Protein AF-0000000075913946 (afdb_homodimer)

Foldseek 3Di:
DAADDPVLLVVVCVQLVHDQDPADDQVSQLSSLQSLQLQAKAWLLCLQLLHDDDLDLVSLSCCVRPQVHHYAQSNSQSNVVSSCVVSPWDWFKWFKWFCQQPDPPDPDTGDRQHIWIWTADPVGWIWIDGSRCQVQPQSGTATCDDDRPPWDWDQDDPLRWIWIWAADPVGHIDTGIIIDRDGDDSVVVVVSVCCCRRPCPHPSNQWIWMKGDWNDPPQWIWIDILQWIFIAHRVGGTDDIDGHDALVSVVVCCCPTRPGNADVPPRSVSSRVSSVVSVVVVVVCCVVPVPSPRGDDD/DAADDPVLLVVVCVQLVHDQDPADDQVSQLSSLQSLQLQAKAWLLCLQLLHDDDLDLVSLSCVCRPQVHHYAQSNSQSNVVSSCVVSPWDWFKWFKWFCQQPDPPDPDTGDRQHIWIWTADPVGWIWIDGSRCQVQVQSGTATCDDDRPPWDWDQDDPLRWIWIWAADPVRHIDTGIIIDRDTDDSVVVVVSVCCCRRPCPHPSNQWIWMKGDWNDPPQWIWIDILQWIFIAHRVGGTDDIDGHDALVSVVVCCCPTRPGNADVPPRSVSSRVSSVVSVVVVVVVCVVPVPSPRGDDD

pLDDT: mean 90.12, std 12.71, range [20.5, 98.62]

Sequence (596 aa):
MEPLSDQCTESYLEFLKVGKPMTPTLDYLDRLIKGQLERVTFENVDMLLKRCISLDAEAIFEKVTRRGRGGCCFELNSFFGRLLLALGYSLLLRAARLRLTTLDDSAKRTRLSHMVLLVELGDGDRYIVDVGMAQCGLHRALPVAGDATPFRVRTLDDLDRFEVAVPTSDGGWKAFYIVEPYDLDWLDFCTLHWYSTSNPYCATQQLLLVGRRSPHVDGCWLRLMNDRFVRWSPTGGVVEKRLMNDENEIIDILRDEFGLNLSREDDEAPLRVRLREVLDNFRLEQKLFPKKLLWPEGMEPLSDQCTESYLEFLKVGKPMTPTLDYLDRLIKGQLERVTFENVDMLLKRCISLDAEAIFEKVTRRGRGGCCFELNSFFGRLLLALGYSLLLRAARLRLTTLDDSAKRTRLSHMVLLVELGDGDRYIVDVGMAQCGLHRALPVAGDATPFRVRTLDDLDRFEVAVPTSDGGWKAFYIVEPYDLDWLDFCTLHWYSTSNPYCATQQLLLVGRRSPHVDGCWLRLMNDRFVRWSPTGGVVEKRLMNDENEIIDILRDEFGLNLSREDDEAPLRVRLREVLDNFRLEQKLFPKKLLWPEG

Solvent-accessible surface area (backbone atoms only — not comparable to full-atom values): 31927 Å² total; per-residue (Å²): 122,71,49,44,50,72,67,57,43,54,54,48,29,57,73,37,71,44,80,85,70,93,65,70,41,70,70,55,50,30,50,51,45,40,27,45,41,66,72,46,28,28,31,32,64,51,30,50,68,64,42,91,79,68,79,47,62,67,57,44,48,43,36,38,73,71,50,32,34,54,31,40,32,62,44,38,31,53,48,50,51,18,43,39,40,54,58,64,43,45,71,44,41,26,42,20,23,63,26,64,72,46,60,84,85,48,83,74,80,57,46,66,73,43,59,37,38,40,34,43,43,94,86,65,53,44,24,45,38,54,78,25,54,37,76,72,59,62,65,50,67,30,32,63,75,70,84,29,76,84,37,44,54,41,72,76,51,95,63,60,25,34,38,38,29,39,54,40,86,86,73,48,74,41,53,41,32,37,35,49,55,53,76,51,56,62,60,42,51,53,40,44,47,46,33,51,46,64,37,76,82,32,62,48,36,60,40,48,45,36,16,23,47,42,85,53,98,70,74,32,28,33,34,33,50,64,50,40,36,38,32,28,24,83,86,71,32,77,76,45,78,46,76,49,87,47,52,66,53,46,55,48,43,41,38,72,70,54,56,39,52,65,45,61,76,80,36,44,50,58,45,42,57,52,41,50,53,41,53,53,50,49,54,49,42,44,66,72,45,64,77,69,63,63,63,76,73,134,122,70,48,45,51,71,67,57,44,53,54,46,29,59,73,37,71,44,80,86,71,91,62,69,40,70,70,55,50,29,51,52,45,40,27,44,42,67,71,44,30,27,30,32,64,52,30,51,68,62,43,92,80,69,79,48,62,68,59,45,48,43,36,38,74,69,49,32,33,52,30,38,33,62,46,40,32,51,47,50,48,17,43,40,41,55,59,64,42,45,69,44,42,26,42,18,24,62,28,60,74,46,59,83,86,50,83,76,80,58,46,65,74,42,60,37,39,40,35,44,42,94,86,65,53,43,27,46,38,54,77,25,53,37,74,72,60,61,64,48,64,30,32,62,75,70,84,29,73,84,39,44,56,41,72,75,51,96,64,61,24,33,38,37,28,39,56,40,87,88,74,46,74,41,53,42,31,35,35,49,54,53,76,53,55,62,60,42,49,54,41,44,48,47,34,51,45,65,38,77,82,31,61,48,37,61,40,48,46,34,16,22,46,41,84,54,96,72,74,32,30,32,35,32,51,63,52,41,37,36,34,28,24,82,87,70,31,77,75,44,77,47,75,48,88,47,52,66,53,45,55,48,42,40,36,73,69,53,57,37,54,66,47,62,75,80,36,44,50,56,46,42,58,50,40,50,53,41,52,52,50,49,53,48,42,42,67,72,45,66,76,68,64,60,68,75,75,135

InterPro domains:
  IPR001447 Arylamine N-acetyltransferase [PF00797] (25-265)
  IPR001447 Arylamine N-acetyltransferase [PR01543] (25-48)
  IPR001447 Arylamine N-acetyltransferase [PR01543] (49-72)
  IPR001447 Arylamine N-acetyltransferase [PR01543] (73-95)
  IPR001447 Arylamine N-acetyltransferase [PR01543] (277-290)
  IPR001447 Arylamine N-acetyltransferase [PTHR11786] (3-269)
  IPR038765 Papain-like cysteine peptidase superfamily [SSF54001] (4-266)
  IPR053710 Arylamine N-acetyltransferase domain-containing protein [G3DSA:3.30.2140.20] (5-270)

Nearest PDB structures (foldseek):
  1w4t-assembly1_A  TM=9.120E-01  e=8.451E-25  Pseudomonas aeruginosa
  4nv7-assembly3_B  TM=9.087E-01  e=1.937E-20  Mesorhizobium japonicum MAFF 303099
  2bsz-assembly2_B  TM=9.045E-01  e=3.295E-20  Mesorhizobium loti
  1e2t-assembly1_A  TM=8.699E-01  e=4.298E-20  Salmonella enterica subsp. enterica serovar Typhimurium
  2bsz-assembly1_A  TM=9.083E-01  e=2.909E-19  Mesorhizobium loti

Structure (mmCIF, N/CA/C/O backbone):
data_AF-0000000075913946-model_v1
#
loop_
_entity.id
_entity.type
_entity.pdbx_description
1 polymer 'arylamine N-acetyltransferase'
#
loop_
_atom_site.group_PDB
_atom_site.id
_atom_site.type_symbol
_atom_site.label_atom_id
_atom_site.label_alt_id
_atom_site.label_comp_id
_atom_site.label_asym_id
_atom_site.label_entity_id
_atom_site.label_seq_id
_atom_site.pdbx_PDB_ins_code
_atom_site.Cartn_x
_atom_site.Cartn_y
_atom_site.Cartn_z
_atom_site.occupancy
_atom_site.B_iso_or_equiv
_atom_site.auth_seq_id
_atom_site.auth_comp_id
_atom_site.auth_asym_id
_atom_site.auth_atom_id
_atom_site.pdbx_PDB_model_num
ATOM 1 N N . MET A 1 1 ? -12.25 -10.625 3.518 1 91.88 1 MET A N 1
ATOM 2 C CA . MET A 1 1 ? -12.328 -11.227 2.188 1 91.88 1 MET A CA 1
ATOM 3 C C . MET A 1 1 ? -13.445 -12.258 2.121 1 91.88 1 MET A C 1
ATOM 5 O O . MET A 1 1 ? -13.562 -13.109 2.998 1 91.88 1 MET A O 1
ATOM 9 N N . GLU A 1 2 ? -14.242 -12.219 1.106 1 93.88 2 GLU A N 1
ATOM 10 C CA . GLU A 1 2 ? -15.414 -13.086 1.013 1 93.88 2 GLU A CA 1
ATOM 11 C C . GLU A 1 2 ? -15.07 -14.406 0.328 1 93.88 2 GLU A C 1
ATOM 13 O O . GLU A 1 2 ? -14.305 -14.422 -0.642 1 93.88 2 GLU A O 1
ATOM 18 N N . PRO A 1 3 ? -15.609 -15.484 0.869 1 97.88 3 PRO A N 1
ATOM 19 C CA . PRO A 1 3 ? -15.414 -16.781 0.204 1 97.88 3 PRO A CA 1
ATOM 20 C C . PRO A 1 3 ? -16.016 -16.812 -1.202 1 97.88 3 PRO A C 1
ATOM 22 O O . PRO A 1 3 ? -16.891 -16 -1.526 1 97.88 3 PRO A O 1
ATOM 25 N N . LEU A 1 4 ? -15.516 -17.734 -1.996 1 98.12 4 LEU A N 1
ATOM 26 C CA . LEU A 1 4 ? -16.156 -17.969 -3.283 1 98.12 4 LEU A CA 1
ATOM 27 C C . LEU A 1 4 ? -17.594 -18.438 -3.092 1 98.12 4 LEU A C 1
ATOM 29 O O . LEU A 1 4 ? -17.922 -19.078 -2.084 1 98.12 4 LEU A O 1
ATOM 33 N N . SER A 1 5 ? -18.453 -18.094 -4.043 1 97.69 5 SER A N 1
ATOM 34 C CA . SER A 1 5 ? -19.781 -18.672 -4.039 1 97.69 5 SER A CA 1
ATOM 35 C C . SER A 1 5 ? -19.734 -20.188 -4.199 1 97.69 5 SER A C 1
ATOM 37 O O . SER A 1 5 ? -18.734 -20.734 -4.68 1 97.69 5 SER A O 1
ATOM 39 N N . ASP A 1 6 ? -20.812 -20.844 -3.824 1 96.44 6 ASP A N 1
ATOM 40 C CA . ASP A 1 6 ? -20.891 -22.297 -3.961 1 96.44 6 ASP A CA 1
ATOM 41 C C . ASP A 1 6 ? -20.688 -22.719 -5.414 1 96.44 6 ASP A C 1
ATOM 43 O O . ASP A 1 6 ? -19.953 -23.672 -5.691 1 96.44 6 ASP A O 1
ATOM 47 N N . GLN A 1 7 ? -21.297 -22.031 -6.246 1 97 7 GLN A N 1
ATOM 48 C CA . GLN A 1 7 ? -21.219 -22.344 -7.668 1 97 7 GLN A CA 1
ATOM 49 C C . GLN A 1 7 ? -19.797 -22.172 -8.188 1 97 7 GLN A C 1
ATOM 51 O O . GLN A 1 7 ? -19.281 -23.047 -8.898 1 97 7 GLN A O 1
ATOM 56 N N . CYS A 1 8 ? -19.172 -21.094 -7.852 1 97.69 8 CYS A N 1
ATOM 57 C CA . CYS A 1 8 ? -17.797 -20.844 -8.273 1 97.69 8 CYS A CA 1
ATOM 58 C C . CYS A 1 8 ? -16.844 -21.875 -7.68 1 97.69 8 CYS A C 1
ATOM 60 O O . CYS A 1 8 ? -15.93 -22.344 -8.352 1 97.69 8 CYS A O 1
ATOM 62 N N . THR A 1 9 ? -17.109 -22.219 -6.449 1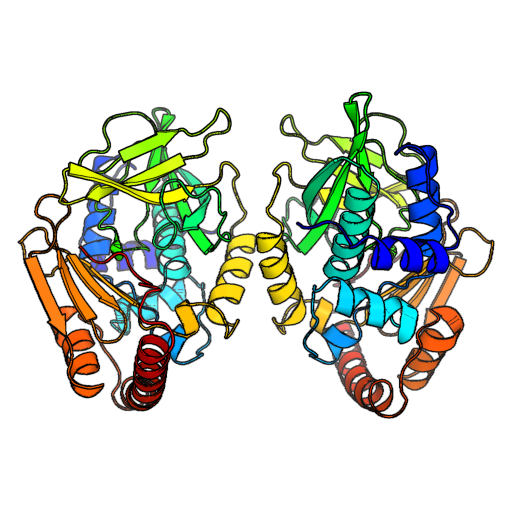 97.56 9 THR A N 1
ATOM 63 C CA . THR A 1 9 ? -16.297 -23.219 -5.766 1 97.56 9 THR A CA 1
ATOM 64 C C . THR A 1 9 ? -16.359 -24.562 -6.492 1 97.56 9 THR A C 1
ATOM 66 O O . THR A 1 9 ? -15.32 -25.141 -6.812 1 97.56 9 THR A O 1
ATOM 69 N N . GLU A 1 10 ? -17.5 -25 -6.801 1 97.25 10 GLU A N 1
ATOM 70 C CA . GLU A 1 10 ? -17.688 -26.281 -7.469 1 97.25 10 GLU A CA 1
ATOM 71 C C . GLU A 1 10 ? -17.062 -26.281 -8.859 1 97.25 10 GLU A C 1
ATOM 73 O O . GLU A 1 10 ? -16.359 -27.234 -9.227 1 97.25 10 GLU A O 1
ATOM 78 N N . SER A 1 11 ? -17.281 -25.25 -9.586 1 97.88 11 SER A N 1
ATOM 79 C CA . SER A 1 11 ? -16.734 -25.141 -10.945 1 97.88 11 SER A CA 1
ATOM 80 C C . SER A 1 11 ? -15.211 -25.109 -10.93 1 97.88 11 SER A C 1
ATOM 82 O O . SER A 1 11 ? -14.57 -25.672 -11.82 1 97.88 11 SER A O 1
ATOM 84 N N . TYR A 1 12 ? -14.695 -24.422 -9.961 1 98.38 12 TYR A N 1
ATOM 85 C CA . TYR A 1 12 ? -13.242 -24.297 -9.914 1 98.38 12 TYR A CA 1
ATOM 86 C C . TYR A 1 12 ? -12.609 -25.625 -9.5 1 98.38 12 TYR A C 1
ATOM 88 O O . TYR A 1 12 ? -11.547 -26 -10.008 1 98.38 12 TYR A O 1
ATOM 96 N N . LEU A 1 13 ? -13.266 -26.328 -8.547 1 98.06 13 LEU A N 1
ATOM 97 C CA . LEU A 1 13 ? -12.773 -27.641 -8.164 1 98.06 13 LEU A CA 1
ATOM 98 C C . LEU A 1 13 ? -12.773 -28.594 -9.359 1 98.06 13 LEU A C 1
ATOM 100 O O . LEU A 1 13 ? -11.859 -29.391 -9.516 1 98.06 13 LEU A O 1
ATOM 104 N N . GLU A 1 14 ? -13.773 -28.469 -10.148 1 97.75 14 GLU A N 1
ATOM 105 C CA . GLU A 1 14 ? -13.82 -29.25 -11.383 1 97.75 14 GLU A CA 1
ATOM 106 C C . GLU A 1 14 ? -12.664 -28.891 -12.312 1 97.75 14 GLU A C 1
ATOM 108 O O . GLU A 1 14 ? -12.016 -29.766 -12.875 1 97.75 14 GLU A O 1
ATOM 113 N N . PHE A 1 15 ? -12.414 -27.641 -12.453 1 97.88 15 PHE A N 1
ATOM 114 C CA . PHE A 1 15 ? -11.312 -27.156 -13.273 1 97.88 15 PHE A CA 1
ATOM 115 C C . PHE A 1 15 ? -9.977 -27.672 -12.758 1 97.88 15 PHE A C 1
ATOM 117 O O . PHE A 1 15 ? -9.117 -28.078 -13.539 1 97.88 15 PHE A O 1
ATOM 124 N N . LEU A 1 16 ? -9.82 -27.719 -11.422 1 96.94 16 LEU A N 1
ATOM 125 C CA . LEU A 1 16 ? -8.578 -28.156 -10.789 1 96.94 16 LEU A CA 1
ATOM 126 C C . LEU A 1 16 ? -8.484 -29.672 -10.781 1 96.94 16 LEU A C 1
ATOM 128 O O . LEU A 1 16 ? -7.43 -30.234 -10.484 1 96.94 16 LEU A O 1
ATOM 132 N N . LYS A 1 17 ? -9.594 -30.344 -11.047 1 96.31 17 LYS A N 1
ATOM 133 C CA . LYS A 1 17 ? -9.703 -31.797 -11 1 96.31 17 LYS A CA 1
ATOM 134 C C . LYS A 1 17 ? -9.438 -32.312 -9.594 1 96.31 17 LYS A C 1
ATOM 136 O O . LYS A 1 17 ? -8.688 -33.281 -9.414 1 96.31 17 LYS A O 1
ATOM 141 N N . VAL A 1 18 ? -9.961 -31.578 -8.688 1 95.88 18 VAL A N 1
ATOM 142 C CA . VAL A 1 18 ? -9.898 -31.969 -7.285 1 95.88 18 VAL A CA 1
ATOM 143 C C . VAL A 1 18 ? -11.305 -32.125 -6.723 1 95.88 18 VAL A C 1
ATOM 145 O O . VAL A 1 18 ? -12.156 -31.25 -6.906 1 95.88 18 VAL A O 1
ATOM 148 N N . GLY A 1 19 ? -11.594 -33.219 -6.125 1 91.75 19 GLY A N 1
ATOM 149 C CA . GLY A 1 19 ? -12.906 -33.438 -5.531 1 91.75 19 GLY A CA 1
ATOM 150 C C . GLY A 1 19 ? -13.148 -32.625 -4.285 1 91.75 19 GLY A C 1
ATOM 151 O O . GLY A 1 19 ? -12.195 -32.188 -3.629 1 91.75 19 GLY A O 1
ATOM 152 N N . LYS A 1 20 ? -14.422 -32.406 -4.027 1 86.12 20 LYS A N 1
ATOM 153 C CA . LYS A 1 20 ? -14.766 -31.672 -2.82 1 86.12 20 LYS A CA 1
ATOM 154 C C . LYS A 1 20 ? -14.492 -32.5 -1.565 1 86.12 20 LYS A C 1
ATOM 156 O O . LYS A 1 20 ? -14.852 -33.688 -1.502 1 86.12 20 LYS A O 1
ATOM 161 N N . PRO A 1 21 ? -13.836 -31.781 -0.688 1 74.69 21 PRO A N 1
ATOM 162 C CA . PRO A 1 21 ? -13.5 -32.5 0.539 1 74.69 21 PRO A CA 1
ATOM 163 C C . PRO A 1 21 ? -14.688 -32.625 1.496 1 74.69 21 PRO A C 1
ATOM 165 O O . PRO A 1 21 ? -15.664 -31.875 1.374 1 74.69 21 PRO A O 1
ATOM 168 N N . MET A 1 22 ? -14.461 -33.5 2.389 1 76.25 22 MET A N 1
ATOM 169 C CA . MET A 1 22 ? -15.383 -33.5 3.52 1 76.25 22 MET A CA 1
ATOM 170 C C . MET A 1 22 ? -14.922 -32.531 4.609 1 76.25 22 MET A C 1
ATOM 172 O O . MET A 1 22 ? -15.734 -31.859 5.223 1 76.25 22 MET A O 1
ATOM 176 N N . THR A 1 23 ? -13.609 -32.5 4.848 1 90.19 23 THR A N 1
ATOM 177 C CA . THR A 1 23 ? -13.031 -31.641 5.883 1 90.19 23 THR A CA 1
ATOM 178 C C . THR A 1 23 ? -11.742 -31 5.391 1 90.19 23 THR A C 1
ATOM 180 O O . THR A 1 23 ? -11.039 -31.562 4.543 1 90.19 23 THR A O 1
ATOM 183 N N . PRO A 1 24 ? -11.453 -29.828 5.871 1 94.62 24 PRO A N 1
ATOM 184 C CA . PRO A 1 24 ? -10.227 -29.141 5.492 1 94.62 24 PRO A CA 1
ATOM 185 C C . PRO A 1 24 ? -8.977 -29.75 6.133 1 94.62 24 PRO A C 1
ATOM 187 O O . PRO A 1 24 ? -8.625 -29.406 7.262 1 94.62 24 PRO A O 1
ATOM 190 N N . THR A 1 25 ? -8.305 -30.578 5.41 1 95.62 25 THR A N 1
ATOM 191 C CA . THR A 1 25 ? -7.109 -31.234 5.91 1 95.62 25 THR A CA 1
ATOM 192 C C . THR A 1 25 ? -5.863 -30.734 5.18 1 95.62 25 THR A C 1
ATOM 194 O O . THR A 1 25 ? -5.973 -30.047 4.164 1 95.62 25 THR A O 1
ATOM 197 N N . LEU A 1 26 ? -4.742 -31.062 5.793 1 96.56 26 LEU A N 1
ATOM 198 C CA . LEU A 1 26 ? -3.477 -30.734 5.152 1 96.56 26 LEU A CA 1
ATOM 199 C C . LEU A 1 26 ? -3.34 -31.453 3.816 1 96.56 26 LEU A C 1
ATOM 201 O O . LEU A 1 26 ? -2.914 -30.859 2.822 1 96.56 26 LEU A O 1
ATOM 205 N N . ASP A 1 27 ? -3.688 -32.719 3.822 1 95.81 27 ASP A N 1
ATOM 206 C CA . ASP A 1 27 ? -3.6 -33.5 2.607 1 95.81 27 ASP A CA 1
ATOM 207 C C . ASP A 1 27 ? -4.441 -32.906 1.486 1 95.81 27 ASP A C 1
ATOM 209 O O . ASP A 1 27 ? -3.986 -32.812 0.344 1 95.81 27 ASP A O 1
ATOM 213 N N . TYR A 1 28 ? -5.633 -32.531 1.812 1 96.94 28 TYR A N 1
ATOM 214 C CA . TYR A 1 28 ? -6.508 -31.938 0.813 1 96.94 28 TYR A CA 1
ATOM 215 C C . TYR A 1 28 ? -5.961 -30.594 0.341 1 96.94 28 TYR A C 1
ATOM 217 O O . TYR A 1 28 ? -6.016 -30.281 -0.849 1 96.94 28 TYR A O 1
ATOM 225 N N . LEU A 1 29 ? -5.449 -29.828 1.264 1 97.5 29 LEU A N 1
ATOM 226 C CA . LEU A 1 29 ? -4.832 -28.547 0.923 1 97.5 29 LEU A CA 1
ATOM 227 C C . LEU A 1 29 ? -3.709 -28.734 -0.092 1 97.5 29 LEU A C 1
ATOM 229 O O . LEU A 1 29 ? -3.635 -28.016 -1.088 1 97.5 29 LEU A O 1
ATOM 233 N N . ASP A 1 30 ? -2.9 -29.719 0.104 1 96.44 30 ASP A N 1
ATOM 234 C CA . ASP A 1 30 ? -1.794 -30 -0.806 1 96.44 30 ASP A CA 1
ATOM 235 C C . ASP A 1 30 ? -2.309 -30.438 -2.174 1 96.44 30 ASP A C 1
ATOM 237 O O . ASP A 1 30 ? -1.722 -30.094 -3.203 1 96.44 30 ASP A O 1
ATOM 241 N N . ARG A 1 31 ? -3.346 -31.188 -2.191 1 95.81 31 ARG A N 1
ATOM 242 C CA . ARG A 1 31 ? -3.953 -31.578 -3.457 1 95.81 31 ARG A CA 1
ATOM 243 C C . ARG A 1 31 ? -4.484 -30.375 -4.219 1 95.81 31 ARG A C 1
ATOM 245 O O . ARG A 1 31 ? -4.359 -30.297 -5.441 1 95.81 31 ARG A O 1
ATOM 252 N N . LEU A 1 32 ? -5.113 -29.438 -3.48 1 97.12 32 LEU A N 1
ATOM 253 C CA . LEU A 1 32 ? -5.605 -28.219 -4.094 1 97.12 32 LEU A CA 1
ATOM 254 C C . LEU A 1 32 ? -4.457 -27.406 -4.695 1 97.12 32 LEU A C 1
ATOM 256 O O . LEU A 1 32 ? -4.559 -26.922 -5.824 1 97.12 32 LEU A O 1
ATOM 260 N N . ILE A 1 33 ? -3.367 -27.281 -3.941 1 96.5 33 ILE A N 1
ATOM 261 C CA . ILE A 1 33 ? -2.193 -26.531 -4.395 1 96.5 33 ILE A CA 1
ATOM 262 C C . ILE A 1 33 ? -1.639 -27.188 -5.664 1 96.5 33 ILE A C 1
ATOM 264 O O . ILE A 1 33 ? -1.356 -26.484 -6.645 1 96.5 33 ILE A O 1
ATOM 268 N N . LYS A 1 34 ? -1.55 -28.453 -5.625 1 93.69 34 LYS A N 1
ATOM 269 C CA . LYS A 1 34 ? -1.055 -29.188 -6.789 1 93.69 34 LYS A CA 1
ATOM 270 C C . LYS A 1 34 ? -1.938 -28.938 -8.008 1 93.69 34 LYS A C 1
ATOM 272 O O . LYS A 1 34 ? -1.437 -28.625 -9.094 1 93.69 34 LYS A O 1
ATOM 277 N N . GLY A 1 35 ? -3.24 -29.141 -7.848 1 94.44 35 GLY A N 1
ATOM 278 C CA . GLY A 1 35 ? -4.168 -28.875 -8.938 1 94.44 35 GLY A CA 1
ATOM 279 C C . GLY A 1 35 ? -4.035 -27.484 -9.508 1 94.44 35 GLY A C 1
ATOM 280 O O . GLY A 1 35 ? -4.043 -27.297 -10.727 1 94.44 35 GLY A O 1
ATOM 281 N N . GLN A 1 36 ? -3.916 -26.516 -8.617 1 96.19 36 GLN A N 1
ATOM 282 C CA . GLN A 1 36 ? -3.758 -25.109 -9.008 1 96.19 36 GLN A CA 1
ATOM 283 C C . GLN A 1 36 ? -2.492 -24.906 -9.836 1 96.19 36 GLN A C 1
ATOM 285 O O . GLN A 1 36 ? -2.539 -24.312 -10.906 1 96.19 36 GLN A O 1
ATOM 290 N N . LEU A 1 37 ? -1.373 -25.406 -9.383 1 94.25 37 LEU A N 1
ATOM 291 C CA . LEU A 1 37 ? -0.072 -25.156 -10 1 94.25 37 LEU A CA 1
ATOM 292 C C . LEU A 1 37 ? 0.049 -25.891 -11.328 1 94.25 37 LEU A C 1
ATOM 294 O O . LEU A 1 37 ? 0.776 -25.453 -12.219 1 94.25 37 LEU A O 1
ATOM 298 N N . GLU A 1 38 ? -0.664 -26.938 -11.469 1 91.81 38 GLU A N 1
ATOM 299 C CA . GLU A 1 38 ? -0.625 -27.719 -12.703 1 91.81 38 GLU A CA 1
ATOM 300 C C . GLU A 1 38 ? -1.46 -27.062 -13.797 1 91.81 38 GLU A C 1
ATOM 302 O O . GLU A 1 38 ? -1.255 -27.328 -14.984 1 91.81 38 GLU A O 1
ATOM 307 N N . ARG A 1 39 ? -2.326 -26.188 -13.43 1 93.94 39 ARG A N 1
ATOM 308 C CA . ARG A 1 39 ? -3.309 -25.766 -14.422 1 93.94 39 ARG A CA 1
ATOM 309 C C . ARG A 1 39 ? -3.246 -24.25 -14.625 1 93.94 39 ARG A C 1
ATOM 311 O O . ARG A 1 39 ? -3.713 -23.734 -15.648 1 93.94 39 ARG A O 1
ATOM 318 N N . VAL A 1 40 ? -2.779 -23.562 -13.656 1 96.19 40 VAL A N 1
ATOM 319 C CA . VAL A 1 40 ? -2.834 -22.109 -13.711 1 96.19 40 VAL A CA 1
ATOM 320 C C . VAL A 1 40 ? -1.419 -21.547 -13.789 1 96.19 40 VAL A C 1
ATOM 322 O O . VAL A 1 40 ? -0.549 -21.922 -13 1 96.19 40 VAL A O 1
ATOM 325 N N . THR A 1 41 ? -1.151 -20.625 -14.711 1 96.69 41 THR A N 1
ATOM 326 C CA . THR A 1 41 ? 0.148 -20.016 -14.961 1 96.69 41 THR A CA 1
ATOM 327 C C . THR A 1 41 ? 0.247 -18.656 -14.273 1 96.69 41 THR A C 1
ATOM 329 O O . THR A 1 41 ? -0.693 -17.859 -14.32 1 96.69 41 THR A O 1
ATOM 332 N N . PHE A 1 42 ? 1.351 -18.422 -13.57 1 96.94 42 PHE A N 1
ATOM 333 C CA . PHE A 1 42 ? 1.689 -17.062 -13.156 1 96.94 42 PHE A CA 1
ATOM 334 C C . PHE A 1 42 ? 2.184 -16.25 -14.344 1 96.94 42 PHE A C 1
ATOM 336 O O . PHE A 1 42 ? 3.088 -16.672 -15.062 1 96.94 42 PHE A O 1
ATOM 343 N N . GLU A 1 43 ? 1.602 -15.109 -14.539 1 96.81 43 GLU A N 1
ATOM 344 C CA . GLU A 1 43 ? 2.025 -14.25 -15.641 1 96.81 43 GLU A CA 1
ATOM 345 C C . GLU A 1 43 ? 1.634 -12.797 -15.391 1 96.81 43 GLU A C 1
ATOM 347 O O . GLU A 1 43 ? 0.752 -12.516 -14.578 1 96.81 43 GLU A O 1
ATOM 352 N N . ASN A 1 44 ? 2.346 -11.891 -16.016 1 95.62 44 ASN A N 1
ATOM 353 C CA . ASN A 1 44 ? 2.049 -10.477 -15.828 1 95.62 44 ASN A CA 1
ATOM 354 C C . ASN A 1 44 ? 1.816 -9.773 -17.156 1 95.62 44 ASN A C 1
ATOM 356 O O . ASN A 1 44 ? 2.164 -8.602 -17.312 1 95.62 44 ASN A O 1
ATOM 360 N N . VAL A 1 45 ? 1.231 -10.492 -18.109 1 97.12 45 VAL A N 1
ATOM 361 C CA . VAL A 1 45 ? 1.02 -9.969 -19.453 1 97.12 45 VAL A CA 1
ATOM 362 C C . VAL A 1 45 ? 0.147 -8.711 -19.391 1 97.12 45 VAL A C 1
ATOM 364 O O . VAL A 1 45 ? 0.468 -7.691 -20 1 97.12 45 VAL A O 1
ATOM 367 N N . ASP A 1 46 ? -0.94 -8.789 -18.672 1 96.62 46 ASP A N 1
ATOM 368 C CA . ASP A 1 46 ? -1.842 -7.648 -18.578 1 96.62 46 ASP A CA 1
ATOM 369 C C . ASP A 1 46 ? -1.151 -6.453 -17.922 1 96.62 46 ASP A C 1
ATOM 371 O O . ASP A 1 46 ? -1.419 -5.305 -18.266 1 96.62 46 ASP A O 1
ATOM 375 N N . MET A 1 47 ? -0.273 -6.695 -16.938 1 95.06 47 MET A N 1
ATOM 376 C CA . MET A 1 47 ? 0.496 -5.617 -16.328 1 95.06 47 MET A CA 1
ATOM 377 C C . MET A 1 47 ? 1.425 -4.965 -17.344 1 95.06 47 MET A C 1
ATOM 379 O O . MET A 1 47 ? 1.52 -3.736 -17.391 1 95.06 47 MET A O 1
ATOM 383 N N . LEU A 1 48 ? 2.066 -5.797 -18.078 1 94.12 48 LEU A N 1
ATOM 384 C CA . LEU A 1 48 ? 2.994 -5.309 -19.094 1 94.12 48 LEU A CA 1
ATOM 385 C C . LEU A 1 48 ? 2.264 -4.473 -20.141 1 94.12 48 LEU A C 1
ATOM 387 O O . LEU A 1 48 ? 2.818 -3.504 -20.656 1 94.12 48 LEU A O 1
ATOM 391 N N . LEU A 1 49 ? 1.063 -4.84 -20.469 1 95.62 49 LEU A N 1
ATOM 392 C CA . LEU A 1 49 ? 0.267 -4.152 -21.469 1 95.62 49 LEU A CA 1
ATOM 393 C C . LEU A 1 49 ? -0.526 -3.008 -20.859 1 95.62 49 LEU A C 1
ATOM 395 O O . LEU A 1 49 ? -1.357 -2.391 -21.531 1 95.62 49 LEU A O 1
ATOM 399 N N . LYS A 1 50 ? -0.393 -2.758 -19.578 1 92.88 50 LYS A N 1
ATOM 400 C CA . LYS A 1 50 ? -1.003 -1.65 -18.844 1 92.88 50 LYS A CA 1
ATOM 401 C C . LYS A 1 50 ? -2.525 -1.745 -18.875 1 92.88 50 LYS A C 1
ATOM 403 O O . LYS A 1 50 ? -3.213 -0.736 -19.047 1 92.88 50 LYS A O 1
ATOM 408 N N . ARG A 1 51 ? -2.967 -2.979 -18.797 1 94.19 51 ARG A N 1
ATOM 409 C CA . ARG A 1 51 ? -4.402 -3.227 -18.703 1 94.19 51 ARG A CA 1
ATOM 410 C C . ARG A 1 51 ? -4.863 -3.223 -17.25 1 94.19 51 ARG A C 1
ATOM 412 O O . ARG A 1 51 ? -4.094 -3.555 -16.344 1 94.19 51 ARG A O 1
ATOM 419 N N . CYS A 1 52 ? -6.113 -2.807 -17.078 1 89.62 52 CYS A N 1
ATOM 420 C CA . CYS A 1 52 ? -6.703 -2.893 -15.75 1 89.62 52 CYS A CA 1
ATOM 421 C C . CYS A 1 52 ? -6.902 -4.344 -15.336 1 89.62 52 CYS A C 1
ATOM 423 O O . CYS A 1 52 ? -7.434 -5.148 -16.109 1 89.62 52 CYS A O 1
ATOM 425 N N . ILE A 1 53 ? -6.492 -4.707 -14.211 1 94.69 53 ILE A N 1
ATOM 426 C CA . ILE A 1 53 ? -6.613 -6.062 -13.68 1 94.69 53 ILE A CA 1
ATOM 427 C C . ILE A 1 53 ? -7.562 -6.066 -12.484 1 94.69 53 ILE A C 1
ATOM 429 O O . ILE A 1 53 ? -7.281 -5.449 -11.453 1 94.69 53 ILE A O 1
ATOM 433 N N . SER A 1 54 ? -8.625 -6.727 -12.602 1 94.38 54 SER A N 1
ATOM 434 C CA . SER A 1 54 ? -9.633 -6.816 -11.539 1 94.38 54 SER A CA 1
ATOM 435 C C . SER A 1 54 ? -9.289 -7.926 -10.555 1 94.38 54 SER A C 1
ATOM 437 O O . SER A 1 54 ? -8.844 -9 -10.945 1 94.38 54 SER A O 1
ATOM 439 N N . LEU A 1 55 ? -9.586 -7.684 -9.25 1 96.12 55 LEU A N 1
ATOM 440 C CA . LEU A 1 55 ? -9.43 -8.719 -8.242 1 96.12 55 LEU A CA 1
ATOM 441 C C . LEU A 1 55 ? -10.781 -9.305 -7.844 1 96.12 55 LEU A C 1
ATOM 443 O O . LEU A 1 55 ? -10.891 -10.023 -6.848 1 96.12 55 LEU A O 1
ATOM 447 N N . ASP A 1 56 ? -11.75 -8.969 -8.625 1 95.88 56 ASP A N 1
ATOM 448 C CA . ASP A 1 56 ? -13.055 -9.594 -8.438 1 95.88 56 ASP A CA 1
ATOM 449 C C . ASP A 1 56 ? -12.984 -11.102 -8.695 1 95.88 56 ASP A C 1
ATOM 451 O O . ASP A 1 56 ? -12.359 -11.539 -9.664 1 95.88 56 ASP A O 1
ATOM 455 N N . ALA A 1 57 ? -13.633 -11.883 -7.836 1 97.25 57 ALA A N 1
ATOM 456 C CA . ALA A 1 57 ? -13.531 -13.336 -7.91 1 97.25 57 ALA A CA 1
ATOM 457 C C . ALA A 1 57 ? -14.039 -13.852 -9.25 1 97.25 57 ALA A C 1
ATOM 459 O O . ALA A 1 57 ? -13.414 -14.711 -9.867 1 97.25 57 ALA A O 1
ATOM 460 N N . GLU A 1 58 ? -15.141 -13.312 -9.688 1 96.81 58 GLU A N 1
ATOM 461 C CA . GLU A 1 58 ? -15.719 -13.781 -10.945 1 96.81 58 GLU A CA 1
ATOM 462 C C . GLU A 1 58 ? -14.828 -13.414 -12.133 1 96.81 58 GLU A C 1
ATOM 464 O O . GLU A 1 58 ? -14.703 -14.188 -13.078 1 96.81 58 GLU A O 1
ATOM 469 N N . ALA A 1 59 ? -14.266 -12.266 -12.086 1 97.38 59 ALA A N 1
ATOM 470 C CA . ALA A 1 59 ? -13.367 -11.836 -13.156 1 97.38 59 ALA A CA 1
ATOM 471 C C . ALA A 1 59 ? -12.133 -12.734 -13.234 1 97.38 59 ALA A C 1
ATOM 473 O O . ALA A 1 59 ? -11.711 -13.125 -14.32 1 97.38 59 ALA A O 1
ATOM 474 N N . ILE A 1 60 ? -11.594 -13.047 -12.086 1 98.19 60 ILE A N 1
ATOM 475 C CA . ILE A 1 60 ? -10.414 -13.914 -12.047 1 98.19 60 ILE A CA 1
ATOM 476 C C . ILE A 1 60 ? -10.789 -15.312 -12.523 1 98.19 60 ILE A C 1
ATOM 478 O O . ILE A 1 60 ? -10.062 -15.922 -13.32 1 98.19 60 ILE A O 1
ATOM 482 N N . PHE A 1 61 ? -11.938 -15.789 -12.055 1 98.5 61 PHE A N 1
ATOM 483 C CA . PHE A 1 61 ? -12.438 -17.094 -12.461 1 98.5 61 PHE A CA 1
ATOM 484 C C . PHE A 1 61 ? -12.547 -17.188 -13.977 1 98.5 61 PHE A C 1
ATOM 486 O O . PHE A 1 61 ? -12.062 -18.141 -14.586 1 98.5 61 PHE A O 1
ATOM 493 N N . GLU A 1 62 ? -13.164 -16.219 -14.555 1 97.94 62 GLU A N 1
ATOM 494 C CA . GLU A 1 62 ? -13.344 -16.188 -16 1 97.94 62 GLU A CA 1
ATOM 495 C C . GLU A 1 62 ? -12.008 -16.125 -16.734 1 97.94 62 GLU A C 1
ATOM 497 O O . GLU A 1 62 ? -11.797 -16.844 -17.719 1 97.94 62 GLU A O 1
ATOM 502 N N . LYS A 1 63 ? -11.133 -15.336 -16.281 1 97.62 63 LYS A N 1
ATOM 503 C CA . LYS A 1 63 ? -9.82 -15.164 -16.906 1 97.62 63 LYS A CA 1
ATOM 504 C C . LYS A 1 63 ? -9.047 -16.484 -16.922 1 97.62 63 LYS A C 1
ATOM 506 O O . LYS A 1 63 ? -8.508 -16.875 -17.953 1 97.62 63 LYS A O 1
ATOM 511 N N . VAL A 1 64 ? -9.07 -17.172 -15.836 1 97.75 64 VAL A N 1
ATOM 512 C CA . VAL A 1 64 ? -8.242 -18.359 -15.648 1 97.75 64 VAL A CA 1
ATOM 513 C C . VAL A 1 64 ? -8.914 -19.562 -16.297 1 97.75 64 VAL A C 1
ATOM 515 O O . VAL A 1 64 ? -8.266 -20.328 -17.031 1 97.75 64 VAL A O 1
ATOM 518 N N . THR A 1 65 ? -10.242 -19.766 -16.141 1 97.69 65 THR A N 1
ATOM 519 C CA . THR A 1 65 ? -10.898 -21.016 -16.516 1 97.69 65 THR A CA 1
ATOM 520 C C . THR A 1 65 ? -11.492 -20.922 -17.906 1 97.69 65 THR A C 1
ATOM 522 O O . THR A 1 65 ? -11.57 -21.922 -18.625 1 97.69 65 THR A O 1
ATOM 525 N N . ARG A 1 66 ? -11.914 -19.75 -18.297 1 96.38 66 ARG A N 1
ATOM 526 C CA . ARG A 1 66 ? -12.602 -19.641 -19.578 1 96.38 66 ARG A CA 1
ATOM 527 C C . ARG A 1 66 ? -11.672 -19.078 -20.656 1 96.38 66 ARG A C 1
ATOM 529 O O . ARG A 1 66 ? -11.625 -19.594 -21.766 1 96.38 66 ARG A O 1
ATOM 536 N N . ARG A 1 67 ? -10.898 -18.141 -20.266 1 96.38 67 ARG A N 1
ATOM 537 C CA . ARG A 1 67 ? -10.047 -17.484 -21.266 1 96.38 67 ARG A CA 1
ATOM 538 C C . ARG A 1 67 ? -8.695 -18.203 -21.359 1 96.38 67 ARG A C 1
ATOM 540 O O . ARG A 1 67 ? -7.902 -17.906 -22.266 1 96.38 67 ARG A O 1
ATOM 547 N N . GLY A 1 68 ? -8.375 -19.062 -20.438 1 97 68 GLY A N 1
ATOM 548 C CA . GLY A 1 68 ? -7.137 -19.828 -20.484 1 97 68 GLY A CA 1
ATOM 549 C C . GLY A 1 68 ? -5.91 -18.969 -20.203 1 97 68 GLY A C 1
ATOM 550 O O . GLY A 1 68 ? -4.848 -19.203 -20.781 1 97 68 GLY A O 1
ATOM 551 N N . ARG A 1 69 ? -6.129 -17.891 -19.516 1 97.62 69 ARG A N 1
ATOM 552 C CA . ARG A 1 69 ? -5.047 -17.016 -19.062 1 97.62 69 ARG A CA 1
ATOM 553 C C . ARG A 1 69 ? -4.625 -17.359 -17.641 1 97.62 69 ARG A C 1
ATOM 555 O O . ARG A 1 69 ? -5.141 -18.312 -17.047 1 97.62 69 ARG A O 1
ATOM 562 N N . GLY A 1 70 ? -3.605 -16.75 -17.141 1 97.25 70 GLY A N 1
ATOM 563 C CA . GLY A 1 70 ? -3.158 -16.828 -15.766 1 97.25 70 GLY A CA 1
ATOM 564 C C . GLY A 1 70 ? -3.404 -15.547 -14.992 1 97.25 70 GLY A C 1
ATOM 565 O O . GLY A 1 70 ? -4.426 -14.883 -15.18 1 97.25 70 GLY A O 1
ATOM 566 N N . GLY A 1 71 ? -2.436 -15.312 -14.094 1 96.88 71 GLY A N 1
ATOM 567 C CA . GLY A 1 71 ? -2.564 -14.094 -13.312 1 96.88 71 GLY A CA 1
ATOM 568 C C . GLY A 1 71 ? -1.337 -13.789 -12.469 1 96.88 71 GLY A C 1
ATOM 569 O O . GLY A 1 71 ? -0.413 -14.602 -12.398 1 96.88 71 GLY A O 1
ATOM 570 N N . CYS A 1 72 ? -1.289 -12.625 -11.938 1 95.69 72 CYS A N 1
ATOM 571 C CA . CYS A 1 72 ? -0.214 -12.234 -11.039 1 95.69 72 CYS A CA 1
ATOM 572 C C . CYS A 1 72 ? -0.476 -12.742 -9.625 1 95.69 72 CYS A C 1
ATOM 574 O O . CYS A 1 72 ? -1.48 -13.414 -9.375 1 95.69 72 CYS A O 1
ATOM 576 N N . CYS A 1 73 ? 0.395 -12.453 -8.695 1 95.69 73 CYS A N 1
ATOM 577 C CA . CYS A 1 73 ? 0.349 -13.039 -7.359 1 95.69 73 CYS A CA 1
ATOM 578 C C . CYS A 1 73 ? -0.916 -12.609 -6.621 1 95.69 73 CYS A C 1
ATOM 580 O O . CYS A 1 73 ? -1.515 -13.414 -5.898 1 95.69 73 CYS A O 1
ATOM 582 N N . PHE A 1 74 ? -1.375 -11.375 -6.781 1 97 74 PHE A N 1
ATOM 583 C CA . PHE A 1 74 ? -2.545 -10.891 -6.062 1 97 74 PHE A CA 1
ATOM 584 C C . PHE A 1 74 ? -3.818 -11.531 -6.598 1 97 74 PHE A C 1
ATOM 586 O O . PHE A 1 74 ? -4.742 -11.82 -5.832 1 97 74 PHE A O 1
ATOM 593 N N . GLU A 1 75 ? -3.867 -11.742 -7.891 1 97.62 75 GLU A N 1
ATOM 594 C CA . GLU A 1 75 ? -5 -12.453 -8.469 1 97.62 75 GLU A CA 1
ATOM 595 C C . GLU A 1 75 ? -5.066 -13.891 -7.969 1 97.62 75 GLU A C 1
ATOM 597 O O . GLU A 1 75 ? -6.07 -14.305 -7.391 1 97.62 75 GLU A O 1
ATOM 602 N N . LEU A 1 76 ? -4 -14.531 -8.102 1 97.81 76 LEU A N 1
ATOM 603 C CA . LEU A 1 76 ? -4.004 -15.969 -7.883 1 97.81 76 LEU A CA 1
ATOM 604 C C . LEU A 1 76 ? -4.133 -16.297 -6.395 1 97.81 76 LEU A C 1
ATOM 606 O O . LEU A 1 76 ? -4.934 -17.156 -6.012 1 97.81 76 LEU A O 1
ATOM 610 N N . ASN A 1 77 ? -3.395 -15.602 -5.535 1 98.12 77 ASN A N 1
ATOM 611 C CA . ASN A 1 77 ? -3.459 -15.898 -4.109 1 98.12 77 ASN A CA 1
ATOM 612 C C . ASN A 1 77 ? -4.781 -15.445 -3.502 1 98.12 77 ASN A C 1
ATOM 614 O O . ASN A 1 77 ? -5.316 -16.094 -2.605 1 98.12 77 ASN A O 1
ATOM 618 N N . SER A 1 78 ? -5.285 -14.297 -3.953 1 98.25 78 SER A N 1
ATOM 619 C CA . SER A 1 78 ? -6.566 -13.867 -3.406 1 98.25 78 SER A CA 1
ATOM 620 C C . SER A 1 78 ? -7.684 -14.82 -3.811 1 98.25 78 SER A C 1
ATOM 622 O O . SER A 1 78 ? -8.555 -15.156 -2.998 1 98.25 78 SER A O 1
ATOM 624 N N . PHE A 1 79 ? -7.672 -15.266 -5.062 1 98.5 79 PHE A N 1
ATOM 625 C CA . PHE A 1 79 ? -8.688 -16.188 -5.543 1 98.5 79 PHE A CA 1
ATOM 626 C C . PHE A 1 79 ? -8.594 -17.531 -4.812 1 98.5 79 PHE A C 1
ATOM 628 O O . PHE A 1 79 ? -9.609 -18.062 -4.367 1 98.5 79 PHE A O 1
ATOM 635 N N . PHE A 1 80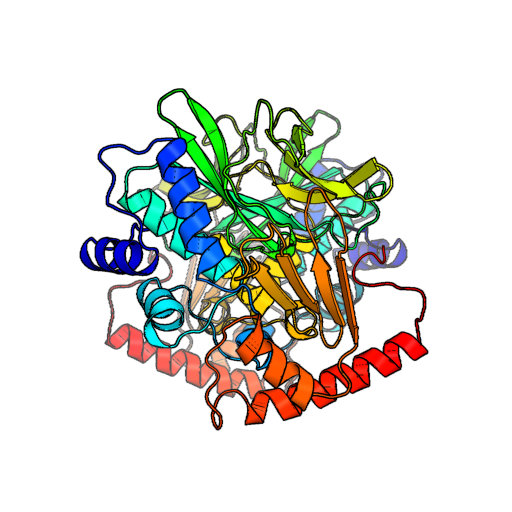 ? -7.402 -18 -4.703 1 98.5 80 PHE A N 1
ATOM 636 C CA . PHE A 1 80 ? -7.18 -19.25 -4 1 98.5 80 PHE A CA 1
ATOM 637 C C . PHE A 1 80 ? -7.582 -19.141 -2.535 1 98.5 80 PHE A C 1
ATOM 639 O O . PHE A 1 80 ? -8.164 -20.062 -1.966 1 98.5 80 PHE A O 1
ATOM 646 N N . GLY A 1 81 ? -7.25 -18.062 -1.877 1 98.56 81 GLY A N 1
ATOM 647 C CA . GLY A 1 81 ? -7.684 -17.812 -0.512 1 98.56 81 GLY A CA 1
ATOM 648 C C . GLY A 1 81 ? -9.195 -17.859 -0.348 1 98.56 81 GLY A C 1
ATOM 649 O O . GLY A 1 81 ? -9.695 -18.453 0.614 1 98.56 81 GLY A O 1
ATOM 650 N N . ARG A 1 82 ? -9.914 -17.234 -1.263 1 98.62 82 ARG A N 1
ATOM 651 C CA . ARG A 1 82 ? -11.367 -17.266 -1.233 1 98.62 82 ARG A CA 1
ATOM 652 C C . ARG A 1 82 ? -11.898 -18.688 -1.394 1 98.62 82 ARG A C 1
ATOM 654 O O . ARG A 1 82 ? -12.898 -19.062 -0.785 1 98.62 82 ARG A O 1
ATOM 661 N N . LEU A 1 83 ? -11.227 -19.422 -2.234 1 98.44 83 LEU A N 1
ATOM 662 C CA . LEU A 1 83 ? -11.562 -20.844 -2.361 1 98.44 83 LEU A CA 1
ATOM 663 C C . LEU A 1 83 ? -11.383 -21.562 -1.028 1 98.44 83 LEU A C 1
ATOM 665 O O . LEU A 1 83 ? -12.273 -22.297 -0.594 1 98.44 83 LEU A O 1
ATOM 669 N N . LEU A 1 84 ? -10.234 -21.359 -0.392 1 98.44 84 LEU A N 1
ATOM 670 C CA . LEU A 1 84 ? -9.945 -22.016 0.876 1 98.44 84 LEU A CA 1
ATOM 671 C C . LEU A 1 84 ? -10.992 -21.656 1.927 1 98.44 84 LEU A C 1
ATOM 673 O O . LEU A 1 84 ? -11.445 -22.531 2.676 1 98.44 84 LEU A O 1
ATOM 677 N N . LEU A 1 85 ? -11.367 -20.422 1.95 1 98 85 LEU A N 1
ATOM 678 C CA . LEU A 1 85 ? -12.406 -20 2.879 1 98 85 LEU A CA 1
ATOM 679 C C . LEU A 1 85 ? -13.711 -20.719 2.605 1 98 85 LEU A C 1
ATOM 681 O O . LEU A 1 85 ? -14.383 -21.172 3.535 1 98 85 LEU A O 1
ATOM 685 N N . ALA A 1 86 ? -14.047 -20.812 1.375 1 97.56 86 ALA A N 1
ATOM 686 C CA . ALA A 1 86 ? -15.289 -21.484 0.984 1 97.56 86 ALA A CA 1
ATOM 687 C C . ALA A 1 86 ? -15.266 -22.953 1.404 1 97.56 86 ALA A C 1
ATOM 689 O O . ALA A 1 86 ? -16.312 -23.547 1.689 1 97.56 86 ALA A O 1
ATOM 690 N N . LEU A 1 87 ? -14.156 -23.516 1.492 1 97.62 87 LEU A N 1
ATOM 691 C CA . LEU A 1 87 ? -14 -24.938 1.804 1 97.62 87 LEU A CA 1
ATOM 692 C C . LEU A 1 87 ? -13.836 -25.141 3.305 1 97.62 87 LEU A C 1
ATOM 694 O O . LEU A 1 87 ? -13.664 -26.281 3.762 1 97.62 87 LEU A O 1
ATOM 698 N N . GLY A 1 88 ? -13.773 -24.078 4.055 1 96.38 88 GLY A N 1
ATOM 699 C CA . GLY A 1 88 ? -13.82 -24.188 5.504 1 96.38 88 GLY A CA 1
ATOM 700 C C . GLY A 1 88 ? -12.469 -23.984 6.164 1 96.38 88 GLY A C 1
ATOM 701 O O . GLY A 1 88 ? -12.328 -24.188 7.371 1 96.38 88 GLY A O 1
ATOM 702 N N . TYR A 1 89 ? -11.508 -23.641 5.402 1 97.88 89 TYR A N 1
ATOM 703 C CA . TYR A 1 89 ? -10.211 -23.344 6.008 1 97.88 89 TYR A CA 1
ATOM 704 C C . TYR A 1 89 ? -10.234 -21.984 6.695 1 97.88 89 TYR A C 1
ATOM 706 O O . TYR A 1 89 ? -10.969 -21.078 6.285 1 97.88 89 TYR A O 1
ATOM 714 N N . SER A 1 90 ? -9.414 -21.906 7.73 1 97.19 90 SER A N 1
ATOM 715 C CA . SER A 1 90 ? -9.117 -20.625 8.352 1 97.19 90 SER A CA 1
ATOM 716 C C . SER A 1 90 ? -7.781 -20.062 7.867 1 97.19 90 SER A C 1
ATOM 718 O O . SER A 1 90 ? -6.797 -20.797 7.77 1 97.19 90 SER A O 1
ATOM 720 N N . LEU A 1 91 ? -7.84 -18.766 7.496 1 96.94 91 LEU A N 1
ATOM 721 C CA . LEU A 1 91 ? -6.566 -18.234 7.031 1 96.94 91 LEU A CA 1
ATOM 722 C C . LEU A 1 91 ? -6.461 -16.75 7.352 1 96.94 91 LEU A C 1
ATOM 724 O O . LEU A 1 91 ? -7.473 -16.078 7.602 1 96.94 91 LEU A O 1
ATOM 728 N N . LEU A 1 92 ? -5.246 -16.297 7.457 1 96.62 92 LEU A N 1
ATOM 729 C CA . LEU A 1 92 ? -4.855 -14.891 7.578 1 96.62 92 LEU A CA 1
ATOM 730 C C . LEU A 1 92 ? -4.094 -14.43 6.34 1 96.62 92 LEU A C 1
ATOM 732 O O . LEU A 1 92 ? -3.42 -15.234 5.688 1 96.62 92 LEU A O 1
ATOM 736 N N . LEU A 1 93 ? -4.281 -13.172 6 1 97.62 93 LEU A N 1
ATOM 737 C CA . LEU A 1 93 ? -3.58 -12.586 4.867 1 97.62 93 LEU A CA 1
ATOM 738 C C . LEU A 1 93 ? -2.332 -11.836 5.328 1 97.62 93 LEU A C 1
ATOM 740 O O . LEU A 1 93 ? -2.424 -10.891 6.117 1 97.62 93 LEU A O 1
ATOM 744 N N . ARG A 1 94 ? -1.226 -12.242 4.742 1 97.31 94 ARG A N 1
ATOM 745 C CA . ARG A 1 94 ? 0.031 -11.594 5.102 1 97.31 94 ARG A CA 1
ATOM 746 C C . ARG A 1 94 ? 0.735 -11.047 3.865 1 97.31 94 ARG A C 1
ATOM 748 O O . ARG A 1 94 ? 0.601 -11.602 2.771 1 97.31 94 ARG A O 1
ATOM 755 N N . ALA A 1 95 ? 1.412 -9.961 4.113 1 97.31 95 ALA A N 1
ATOM 756 C CA . ALA A 1 95 ? 2.24 -9.406 3.047 1 97.31 95 ALA A CA 1
ATOM 757 C C . ALA A 1 95 ? 3.688 -9.867 3.176 1 97.31 95 ALA A C 1
ATOM 759 O O . ALA A 1 95 ? 4.148 -10.195 4.273 1 97.31 95 ALA A O 1
ATOM 760 N N . ALA A 1 96 ? 4.34 -9.922 2.047 1 96.62 96 ALA A N 1
ATOM 761 C CA . ALA A 1 96 ? 5.73 -10.367 2.047 1 96.62 96 ALA A CA 1
ATOM 762 C C . ALA A 1 96 ? 6.609 -9.445 1.212 1 96.62 96 ALA A C 1
ATOM 764 O O . ALA A 1 96 ? 6.113 -8.742 0.326 1 96.62 96 ALA A O 1
ATOM 765 N N . ARG A 1 97 ? 7.863 -9.422 1.62 1 95.44 97 ARG A N 1
ATOM 766 C CA . ARG A 1 97 ? 8.906 -8.695 0.911 1 95.44 97 ARG A CA 1
ATOM 767 C C . ARG A 1 97 ? 9.758 -9.633 0.063 1 95.44 97 ARG A C 1
ATOM 769 O O . ARG A 1 97 ? 10.43 -10.516 0.596 1 95.44 97 ARG A O 1
ATOM 776 N N . LEU A 1 98 ? 9.734 -9.422 -1.211 1 92.06 98 LEU A N 1
ATOM 777 C CA . LEU A 1 98 ? 10.523 -10.266 -2.102 1 92.06 98 LEU A CA 1
ATOM 778 C C . LEU A 1 98 ? 12.016 -10.008 -1.915 1 92.06 98 LEU A C 1
ATOM 780 O O . LEU A 1 98 ? 12.438 -8.852 -1.767 1 92.06 98 LEU A O 1
ATOM 784 N N . ARG A 1 99 ? 12.781 -11.016 -1.953 1 90.38 99 ARG A N 1
ATOM 785 C CA . ARG A 1 99 ? 14.219 -10.922 -1.739 1 90.38 99 ARG A CA 1
ATOM 786 C C . ARG A 1 99 ? 14.992 -11.516 -2.916 1 90.38 99 ARG A C 1
ATOM 788 O O . ARG A 1 99 ? 16.203 -11.742 -2.826 1 90.38 99 ARG A O 1
ATOM 795 N N . LEU A 1 100 ? 14.391 -11.727 -3.932 1 77.94 100 LEU A N 1
ATOM 796 C CA . LEU A 1 100 ? 14.961 -12.453 -5.059 1 77.94 100 LEU A CA 1
ATOM 797 C C . LEU A 1 100 ? 16.188 -11.727 -5.605 1 77.94 100 LEU A C 1
ATOM 799 O O . LEU A 1 100 ? 17.156 -12.367 -6.035 1 77.94 100 LEU A O 1
ATOM 803 N N . THR A 1 101 ? 16.125 -10.406 -5.551 1 74.19 101 THR A N 1
ATOM 804 C CA . THR A 1 101 ? 17.219 -9.641 -6.152 1 74.19 101 THR A CA 1
ATOM 805 C C . THR A 1 101 ? 18.109 -9.023 -5.078 1 74.19 101 THR A C 1
ATOM 807 O O . THR A 1 101 ? 18.969 -8.195 -5.375 1 74.19 101 THR A O 1
ATOM 810 N N . THR A 1 102 ? 17.859 -9.359 -3.934 1 82 102 THR A N 1
ATOM 811 C CA . THR A 1 102 ? 18.609 -8.812 -2.816 1 82 102 THR A CA 1
ATOM 812 C C . THR A 1 102 ? 19.641 -9.828 -2.32 1 82 102 THR A C 1
ATOM 814 O O . THR A 1 102 ? 19.359 -11.016 -2.219 1 82 102 THR A O 1
ATOM 817 N N . LEU A 1 103 ? 20.766 -9.297 -2.115 1 79.38 103 LEU A N 1
ATOM 818 C CA . LEU A 1 103 ? 21.75 -10.164 -1.504 1 79.38 103 LEU A CA 1
ATOM 819 C C . LEU A 1 103 ? 21.281 -10.664 -0.142 1 79.38 103 LEU A C 1
ATOM 821 O O . LEU A 1 103 ? 20.672 -9.906 0.622 1 79.38 103 LEU A O 1
ATOM 825 N N . ASP A 1 104 ? 21.547 -11.891 0.146 1 78.81 104 ASP A N 1
ATOM 826 C CA . ASP A 1 104 ? 21 -12.516 1.342 1 78.81 104 ASP A CA 1
ATOM 827 C C . ASP A 1 104 ? 21.5 -11.828 2.607 1 78.81 104 ASP A C 1
ATOM 829 O O . ASP A 1 104 ? 20.797 -11.781 3.619 1 78.81 104 ASP A O 1
ATOM 833 N N . ASP A 1 105 ? 22.656 -11.312 2.543 1 80.62 105 ASP A N 1
ATOM 834 C CA . ASP A 1 105 ? 23.234 -10.656 3.713 1 80.62 105 ASP A CA 1
ATOM 835 C C . ASP A 1 105 ? 22.875 -9.172 3.736 1 80.62 105 ASP A C 1
ATOM 837 O O . ASP A 1 105 ? 23.234 -8.461 4.676 1 80.62 105 ASP A O 1
ATOM 841 N N . SER A 1 106 ? 22.203 -8.828 2.717 1 85.56 106 SER A N 1
ATOM 842 C CA . SER A 1 106 ? 21.844 -7.422 2.641 1 85.56 106 SER A CA 1
ATOM 843 C C . SER A 1 106 ? 20.75 -7.082 3.646 1 85.56 106 SER A C 1
ATOM 845 O O . SER A 1 106 ? 19.797 -7.844 3.818 1 85.56 106 SER A O 1
ATOM 847 N N . ALA A 1 107 ? 20.938 -5.996 4.277 1 82.56 107 ALA A N 1
ATOM 848 C CA . ALA A 1 107 ? 19.922 -5.5 5.211 1 82.56 107 ALA A CA 1
ATOM 849 C C . ALA A 1 107 ? 18.875 -4.668 4.488 1 82.56 107 ALA A C 1
ATOM 851 O O . ALA A 1 107 ? 17.922 -4.188 5.105 1 82.56 107 ALA A O 1
ATOM 852 N N . LYS A 1 108 ? 19.078 -4.605 3.236 1 82.19 108 LYS A N 1
ATOM 853 C CA . LYS A 1 108 ? 18.172 -3.787 2.447 1 82.19 108 LYS A CA 1
ATOM 854 C C . LYS A 1 108 ? 16.75 -4.352 2.492 1 82.19 108 LYS A C 1
ATOM 856 O O . LYS A 1 108 ? 16.547 -5.551 2.279 1 82.19 108 LYS A O 1
ATOM 861 N N . ARG A 1 109 ? 15.812 -3.461 2.799 1 86.94 109 ARG A N 1
ATOM 862 C CA . ARG A 1 109 ? 14.414 -3.869 2.799 1 86.94 109 ARG A CA 1
ATOM 863 C C . ARG A 1 109 ? 13.75 -3.553 1.462 1 86.94 109 ARG A C 1
ATOM 865 O O . ARG A 1 109 ? 14.023 -2.514 0.858 1 86.94 109 ARG A O 1
ATOM 872 N N . THR A 1 110 ? 12.938 -4.5 1.061 1 90.69 110 THR A N 1
ATOM 873 C CA . THR A 1 110 ? 12.117 -4.27 -0.126 1 90.69 110 THR A CA 1
ATOM 874 C C . THR A 1 110 ? 10.688 -3.92 0.265 1 90.69 110 THR A C 1
ATOM 876 O O . THR A 1 110 ? 10.312 -4.035 1.434 1 90.69 110 THR A O 1
ATOM 879 N N . ARG A 1 111 ? 9.969 -3.428 -0.64 1 92.75 111 ARG A N 1
ATOM 880 C CA . ARG A 1 111 ? 8.594 -3.035 -0.372 1 92.75 111 ARG A CA 1
ATOM 881 C C . ARG A 1 111 ? 7.703 -4.258 -0.161 1 92.75 111 ARG A C 1
ATOM 883 O O . ARG A 1 111 ? 8.023 -5.352 -0.637 1 92.75 111 ARG A O 1
ATOM 890 N N . LEU A 1 112 ? 6.605 -4.039 0.544 1 95.31 112 LEU A N 1
ATOM 891 C CA . LEU A 1 112 ? 5.547 -5.043 0.554 1 95.31 112 LEU A CA 1
ATOM 892 C C . LEU A 1 112 ? 4.93 -5.195 -0.832 1 95.31 112 LEU A C 1
ATOM 894 O O . LEU A 1 112 ? 4.305 -4.266 -1.345 1 95.31 112 LEU A O 1
ATOM 898 N N . SER A 1 113 ? 5.152 -6.387 -1.413 1 93.62 113 SER A N 1
ATOM 899 C CA . SER A 1 113 ? 4.738 -6.484 -2.809 1 93.62 113 SER A CA 1
ATOM 900 C C . SER A 1 113 ? 4.125 -7.848 -3.111 1 93.62 113 SER A C 1
ATOM 902 O O . SER A 1 113 ? 3.842 -8.164 -4.27 1 93.62 113 SER A O 1
ATOM 904 N N . HIS A 1 114 ? 3.949 -8.695 -2.174 1 95.69 114 HIS A N 1
ATOM 905 C CA . HIS A 1 114 ? 3.434 -10.039 -2.377 1 95.69 114 HIS A CA 1
ATOM 906 C C . HIS A 1 114 ? 2.432 -10.414 -1.29 1 95.69 114 HIS A C 1
ATOM 908 O O . HIS A 1 114 ? 2.504 -9.906 -0.169 1 95.69 114 HIS A O 1
ATOM 914 N N . MET A 1 115 ? 1.505 -11.211 -1.671 1 96.94 115 MET A N 1
ATOM 915 C CA . MET A 1 115 ? 0.5 -11.734 -0.753 1 96.94 115 MET A CA 1
ATOM 916 C C . MET A 1 115 ? 0.759 -13.211 -0.452 1 96.94 115 MET A C 1
ATOM 918 O O . MET A 1 115 ? 1.075 -13.984 -1.355 1 96.94 115 MET A O 1
ATOM 922 N N . VAL A 1 116 ? 0.642 -13.539 0.773 1 97.25 116 VAL A N 1
ATOM 923 C CA . VAL A 1 116 ? 0.773 -14.922 1.218 1 97.25 116 VAL A CA 1
ATOM 924 C C . VAL A 1 116 ? -0.418 -15.297 2.098 1 97.25 116 VAL A C 1
ATOM 926 O O . VAL A 1 116 ? -0.949 -14.453 2.826 1 97.25 116 VAL A O 1
ATOM 929 N N . LEU A 1 117 ? -0.846 -16.531 1.989 1 98.25 117 LEU A N 1
ATOM 930 C CA . LEU A 1 117 ? -1.915 -17.047 2.832 1 98.25 117 LEU A CA 1
ATOM 931 C C . LEU A 1 117 ? -1.346 -17.859 3.994 1 98.25 117 LEU A C 1
ATOM 933 O O . LEU A 1 117 ? -0.611 -18.828 3.781 1 98.25 117 LEU A O 1
ATOM 937 N N . LEU A 1 118 ? -1.612 -17.406 5.164 1 98.12 118 LEU A N 1
ATOM 938 C CA . LEU A 1 118 ? -1.279 -18.188 6.348 1 98.12 118 LEU A CA 1
ATOM 939 C C . LEU A 1 118 ? -2.48 -19 6.812 1 98.12 118 LEU A C 1
ATOM 941 O O . LEU A 1 118 ? -3.404 -18.469 7.426 1 98.12 118 LEU A O 1
ATOM 945 N N . VAL A 1 119 ? -2.428 -20.297 6.602 1 98.25 119 VAL A N 1
ATOM 946 C CA . VAL A 1 119 ? -3.555 -21.172 6.871 1 98.25 119 VAL A CA 1
ATOM 947 C C . VAL A 1 119 ? -3.367 -21.844 8.227 1 98.25 119 VAL A C 1
ATOM 949 O O . VAL A 1 119 ? -2.275 -22.328 8.547 1 98.25 119 VAL A O 1
ATOM 952 N N . GLU A 1 120 ? -4.371 -21.797 8.992 1 97 120 GLU A N 1
ATOM 953 C CA . GLU A 1 120 ? -4.375 -22.484 10.273 1 97 120 GLU A CA 1
ATOM 954 C C . GLU A 1 120 ? -5.32 -23.688 10.258 1 97 120 GLU A C 1
ATOM 956 O O . GLU A 1 120 ? -6.504 -23.547 9.953 1 97 120 GLU A O 1
ATOM 961 N N . LEU A 1 121 ? -4.773 -24.812 10.656 1 95.88 121 LEU A N 1
ATOM 962 C CA . LEU A 1 121 ? -5.59 -26.016 10.688 1 95.88 121 LEU A CA 1
ATOM 963 C C . LEU A 1 121 ? -6.172 -26.25 12.078 1 95.88 121 LEU A C 1
ATOM 965 O O . LEU A 1 121 ? -5.852 -25.516 13.016 1 95.88 121 LEU A O 1
ATOM 969 N N . GLY A 1 122 ? -7.035 -27.172 12.234 1 90.25 122 GLY A N 1
ATOM 970 C CA . GLY A 1 122 ? -7.777 -27.422 13.453 1 90.25 122 GLY A CA 1
ATOM 971 C C . GLY A 1 122 ? -6.887 -27.766 14.633 1 90.25 122 GLY A C 1
ATOM 972 O O . GLY A 1 122 ? -7.242 -27.5 15.789 1 90.25 122 GLY A O 1
ATOM 973 N N . ASP A 1 123 ? -5.746 -28.266 14.375 1 90.88 123 ASP A N 1
ATOM 974 C CA . ASP A 1 123 ? -4.836 -28.656 15.445 1 90.88 123 ASP A CA 1
ATOM 975 C C . ASP A 1 123 ? -3.961 -27.469 15.875 1 90.88 123 ASP A C 1
ATOM 977 O O . ASP A 1 123 ? -3.137 -27.609 16.781 1 90.88 123 ASP A O 1
ATOM 981 N N . GLY A 1 124 ? -4.125 -26.391 15.156 1 92.19 124 GLY A N 1
ATOM 982 C CA . GLY A 1 124 ? -3.377 -25.203 15.516 1 92.19 124 GLY A CA 1
ATOM 983 C C . GLY A 1 124 ? -2.121 -25 14.688 1 92.19 124 GLY A C 1
ATOM 984 O O . GLY A 1 124 ? -1.47 -23.969 14.781 1 92.19 124 GLY A O 1
ATOM 985 N N . ASP A 1 125 ? -1.801 -26.047 13.922 1 95.12 125 ASP A N 1
ATOM 986 C CA . ASP A 1 125 ? -0.633 -25.906 13.055 1 95.12 125 ASP A CA 1
ATOM 987 C C . ASP A 1 125 ? -0.875 -24.875 11.969 1 95.12 125 ASP A C 1
ATOM 989 O O . ASP A 1 125 ? -1.979 -24.781 11.43 1 95.12 125 ASP A O 1
ATOM 993 N N . ARG A 1 126 ? 0.177 -24.141 11.672 1 96.56 126 ARG A N 1
ATOM 994 C CA . ARG A 1 126 ? 0.08 -23.078 10.672 1 96.56 126 ARG A CA 1
ATOM 995 C C . ARG A 1 126 ? 0.968 -23.375 9.469 1 96.56 126 ARG A C 1
ATOM 997 O O . ARG A 1 126 ? 2.072 -23.906 9.617 1 96.56 126 ARG A O 1
ATOM 1004 N N . TYR A 1 127 ? 0.455 -22.984 8.281 1 97.94 127 TYR A N 1
ATOM 1005 C CA . TYR A 1 127 ? 1.139 -23.25 7.02 1 97.94 127 TYR A CA 1
ATOM 1006 C C . TYR A 1 127 ? 1.145 -22.016 6.129 1 97.94 127 TYR A C 1
ATOM 1008 O O . TYR A 1 127 ? 0.143 -21.312 6.035 1 97.94 127 TYR A O 1
ATOM 1016 N N . ILE A 1 128 ? 2.273 -21.797 5.508 1 97.5 128 ILE A N 1
ATOM 1017 C CA . ILE A 1 128 ? 2.371 -20.797 4.445 1 97.5 128 ILE A CA 1
ATOM 1018 C C . ILE A 1 128 ? 1.897 -21.406 3.125 1 97.5 128 ILE A C 1
ATOM 1020 O O . ILE A 1 128 ? 2.404 -22.438 2.693 1 97.5 128 ILE A O 1
ATOM 1024 N N . VAL A 1 129 ? 0.939 -20.766 2.535 1 97.69 129 VAL A N 1
ATOM 1025 C CA . VAL A 1 129 ? 0.411 -21.203 1.246 1 97.69 129 VAL A CA 1
ATOM 1026 C C . VAL A 1 129 ? 0.58 -20.094 0.216 1 97.69 129 VAL A C 1
ATOM 1028 O O . VAL A 1 129 ? 0.159 -18.953 0.446 1 97.69 129 VAL A O 1
ATOM 1031 N N . ASP A 1 130 ? 1.212 -20.422 -0.86 1 97.12 130 ASP A N 1
ATOM 1032 C CA . ASP A 1 130 ? 1.477 -19.484 -1.937 1 97.12 130 ASP A CA 1
ATOM 1033 C C . ASP A 1 130 ? 1.384 -20.156 -3.303 1 97.12 130 ASP A C 1
ATOM 1035 O O . ASP A 1 130 ? 2.25 -20.953 -3.664 1 97.12 130 ASP A O 1
ATOM 1039 N N . VAL A 1 131 ? 0.381 -19.75 -4.051 1 96.75 131 VAL A N 1
ATOM 1040 C CA . VAL A 1 131 ? 0.214 -20.312 -5.391 1 96.75 131 VAL A CA 1
ATOM 1041 C C . VAL A 1 131 ? 0.448 -19.219 -6.438 1 96.75 131 VAL A C 1
ATOM 1043 O O . VAL A 1 131 ? 0.228 -19.438 -7.629 1 96.75 131 VAL A O 1
ATOM 1046 N N . GLY A 1 132 ? 0.822 -18.047 -5.926 1 93.69 132 GLY A N 1
ATOM 1047 C CA . GLY A 1 132 ? 0.93 -16.875 -6.801 1 93.69 132 GLY A CA 1
ATOM 1048 C C . GLY A 1 132 ? 2.35 -16.609 -7.262 1 93.69 132 GLY A C 1
ATOM 1049 O O . GLY A 1 132 ? 2.602 -15.641 -7.973 1 93.69 132 GLY A O 1
ATOM 1050 N N . MET A 1 133 ? 3.309 -17.297 -6.758 1 80.06 133 MET A N 1
ATOM 1051 C CA . MET A 1 133 ? 4.688 -17.094 -7.195 1 80.06 133 MET A CA 1
ATOM 1052 C C . MET A 1 133 ? 5.273 -18.391 -7.758 1 80.06 133 MET A C 1
ATOM 1054 O O . MET A 1 133 ? 6.02 -19.094 -7.074 1 80.06 133 MET A O 1
ATOM 1058 N N . ALA A 1 134 ? 5.008 -18.797 -8.805 1 66.62 134 ALA A N 1
ATOM 1059 C CA . ALA A 1 134 ? 5.422 -20.062 -9.398 1 66.62 134 ALA A CA 1
ATOM 1060 C C . ALA A 1 134 ? 6.934 -20.094 -9.602 1 66.62 134 ALA A C 1
ATOM 1062 O O . ALA A 1 134 ? 7.52 -21.172 -9.727 1 66.62 134 ALA A O 1
ATOM 1063 N N . GLN A 1 135 ? 7.535 -18.984 -9.406 1 69.12 135 GLN A N 1
ATOM 1064 C CA . GLN A 1 135 ? 8.961 -18.906 -9.695 1 69.12 135 GLN A CA 1
ATOM 1065 C C . GLN A 1 135 ? 9.773 -19.672 -8.641 1 69.12 135 GLN A C 1
ATOM 1067 O O . GLN A 1 135 ? 10.906 -20.078 -8.898 1 69.12 135 GLN A O 1
ATOM 1072 N N . CYS A 1 136 ? 9.141 -19.875 -7.578 1 69.06 136 CYS A N 1
ATOM 1073 C CA . CYS A 1 136 ? 9.922 -20.5 -6.516 1 69.06 136 CYS A CA 1
ATOM 1074 C C . CYS A 1 136 ? 9.547 -21.969 -6.359 1 69.06 136 CYS A C 1
ATOM 1076 O O . CYS A 1 136 ? 10.172 -22.688 -5.578 1 69.06 136 CYS A O 1
ATOM 1078 N N . GLY A 1 137 ? 8.617 -22.375 -6.984 1 79.56 137 GLY A N 1
ATOM 1079 C CA . GLY A 1 137 ? 8.32 -23.797 -7.055 1 79.56 137 GLY A CA 1
ATOM 1080 C C . GLY A 1 137 ? 7.633 -24.328 -5.809 1 79.56 137 GLY A C 1
ATOM 1081 O O . GLY A 1 137 ? 7.648 -25.531 -5.551 1 79.56 137 GLY A O 1
ATOM 1082 N N . LEU A 1 138 ? 7.117 -23.422 -5.031 1 88.12 138 LEU A N 1
ATOM 1083 C CA . LEU A 1 138 ? 6.395 -23.891 -3.855 1 88.12 138 LEU A CA 1
ATOM 1084 C C . LEU A 1 138 ? 5.199 -24.75 -4.258 1 88.12 138 LEU A C 1
ATOM 1086 O O . LEU A 1 138 ? 4.246 -24.25 -4.859 1 88.12 138 LEU A O 1
ATOM 1090 N N . HIS A 1 139 ? 5.312 -26.078 -3.889 1 91.06 139 HIS A N 1
ATOM 1091 C CA . HIS A 1 139 ? 4.316 -26.984 -4.457 1 91.06 139 HIS A CA 1
ATOM 1092 C C . HIS A 1 139 ? 3.482 -27.641 -3.365 1 91.06 139 HIS A C 1
ATOM 1094 O O . HIS A 1 139 ? 2.789 -28.641 -3.619 1 91.06 139 HIS A O 1
ATOM 1100 N N . ARG A 1 140 ? 3.637 -27.125 -2.18 1 94.12 140 ARG A N 1
ATOM 1101 C CA . ARG A 1 140 ? 2.852 -27.609 -1.048 1 94.12 140 ARG A CA 1
ATOM 1102 C C . ARG A 1 140 ? 2.732 -26.531 0.028 1 94.12 140 ARG A C 1
ATOM 1104 O O . ARG A 1 140 ? 3.41 -25.5 -0.036 1 94.12 140 ARG A O 1
ATOM 1111 N N . ALA A 1 141 ? 1.823 -26.844 0.974 1 97.19 141 ALA A N 1
ATOM 1112 C CA . ALA A 1 141 ? 1.77 -26 2.156 1 97.19 141 ALA A CA 1
ATOM 1113 C C . ALA A 1 141 ? 3.033 -26.141 3 1 97.19 141 ALA A C 1
ATOM 1115 O O . ALA A 1 141 ? 3.465 -27.266 3.287 1 97.19 141 ALA A O 1
ATOM 1116 N N . LEU A 1 142 ? 3.627 -25.031 3.377 1 97.12 142 LEU A N 1
ATOM 1117 C CA . LEU A 1 142 ? 4.867 -25.078 4.145 1 97.12 142 LEU A CA 1
ATOM 1118 C C . LEU A 1 142 ? 4.59 -24.859 5.629 1 97.12 142 LEU A C 1
ATOM 1120 O O . LEU A 1 142 ? 4.062 -23.828 6.027 1 97.12 142 LEU A O 1
ATOM 1124 N N . PRO A 1 143 ? 4.977 -25.812 6.426 1 97.5 143 PRO A N 1
ATOM 1125 C CA . PRO A 1 143 ? 4.781 -25.594 7.863 1 97.5 143 PRO A CA 1
ATOM 1126 C C . PRO A 1 143 ? 5.656 -24.469 8.414 1 97.5 143 PRO A C 1
ATOM 1128 O O . PRO A 1 143 ? 6.84 -24.375 8.078 1 97.5 143 PRO A O 1
ATOM 1131 N N . VAL A 1 144 ? 5.047 -23.625 9.195 1 95.38 144 VAL A N 1
ATOM 1132 C CA . VAL A 1 144 ? 5.789 -22.531 9.836 1 95.38 144 VAL A CA 1
ATOM 1133 C C . VAL A 1 144 ? 6.746 -23.109 10.875 1 95.38 144 VAL A C 1
ATOM 1135 O O . VAL A 1 144 ? 7.832 -22.578 11.102 1 95.38 144 VAL A O 1
ATOM 1138 N N . ALA A 1 145 ? 6.242 -24.172 11.5 1 92.56 145 ALA A N 1
ATOM 1139 C CA . ALA A 1 145 ? 7.062 -24.922 12.445 1 92.56 145 ALA A CA 1
ATOM 1140 C C . ALA A 1 145 ? 7.168 -26.391 12.016 1 92.56 145 ALA A C 1
ATOM 1142 O O . ALA A 1 145 ? 6.152 -27.062 11.836 1 92.56 145 ALA A O 1
ATOM 1143 N N . GLY A 1 146 ? 8.375 -26.75 11.656 1 91.5 146 GLY A N 1
ATOM 1144 C CA . GLY A 1 146 ? 8.57 -28.141 11.266 1 91.5 146 GLY A CA 1
ATOM 1145 C C . GLY A 1 146 ? 9.367 -28.297 9.984 1 91.5 146 GLY A C 1
ATOM 1146 O O . GLY A 1 146 ? 10.125 -27.391 9.609 1 91.5 146 GLY A O 1
ATOM 1147 N N . ASP A 1 147 ? 9.164 -29.453 9.32 1 93.81 147 ASP A N 1
ATOM 1148 C CA . ASP A 1 147 ? 9.945 -29.812 8.141 1 93.81 147 ASP A CA 1
ATOM 1149 C C . ASP A 1 147 ? 9.328 -29.219 6.871 1 93.81 147 ASP A C 1
ATOM 1151 O O . ASP A 1 147 ? 8.234 -29.625 6.461 1 93.81 147 ASP A O 1
ATOM 1155 N N . ALA A 1 148 ? 10.008 -28.359 6.234 1 94.5 148 ALA A N 1
ATOM 1156 C CA . ALA A 1 148 ? 9.539 -27.703 5.012 1 94.5 148 ALA A CA 1
ATOM 1157 C C . ALA A 1 148 ? 10.352 -28.172 3.803 1 94.5 148 ALA A C 1
ATOM 1159 O O . ALA A 1 148 ? 10.297 -27.547 2.736 1 94.5 148 ALA A O 1
ATOM 1160 N N . THR A 1 149 ? 11.062 -29.172 3.904 1 92.25 149 THR A N 1
ATOM 1161 C CA . THR A 1 149 ? 11.891 -29.688 2.812 1 92.25 149 THR A CA 1
ATOM 1162 C C . THR A 1 149 ? 11.055 -29.906 1.557 1 92.25 149 THR A C 1
ATOM 1164 O O . THR A 1 149 ? 9.953 -30.453 1.628 1 92.25 149 THR A O 1
ATOM 1167 N N . PRO A 1 150 ? 11.68 -29.562 0.404 1 90.38 150 PRO A N 1
ATOM 1168 C CA . PRO A 1 150 ? 13.031 -29.094 0.083 1 90.38 150 PRO A CA 1
ATOM 1169 C C . PRO A 1 150 ? 13.203 -27.594 0.291 1 90.38 150 PRO A C 1
ATOM 1171 O O . PRO A 1 150 ? 14.258 -27.031 -0.034 1 90.38 150 PRO A O 1
ATOM 1174 N N . PHE A 1 151 ? 12.219 -26.953 0.882 1 92.88 151 PHE A N 1
ATOM 1175 C CA . PHE A 1 151 ? 12.32 -25.531 1.19 1 92.88 151 PHE A CA 1
ATOM 1176 C C . PHE A 1 151 ? 12.711 -25.328 2.646 1 92.88 151 PHE A C 1
ATOM 1178 O O . PHE A 1 151 ? 12.914 -26.281 3.387 1 92.88 151 PHE A O 1
ATOM 1185 N N . ARG A 1 152 ? 12.914 -24.062 2.969 1 94.44 152 ARG A N 1
ATOM 1186 C CA . ARG A 1 152 ? 13.219 -23.719 4.355 1 94.44 152 ARG A CA 1
ATOM 1187 C C . ARG A 1 152 ? 12.359 -22.562 4.84 1 94.44 152 ARG A C 1
ATOM 1189 O O . ARG A 1 152 ? 12.211 -21.562 4.141 1 94.44 152 ARG A O 1
ATOM 1196 N N . VAL A 1 153 ? 11.797 -22.766 5.984 1 96.56 153 VAL A N 1
ATOM 1197 C CA . VAL A 1 153 ? 11.078 -21.688 6.672 1 96.56 153 VAL A CA 1
ATOM 1198 C C . VAL A 1 153 ? 11.758 -21.391 8.008 1 96.56 153 VAL A C 1
ATOM 1200 O O . VAL A 1 153 ? 11.961 -22.297 8.82 1 96.56 153 VAL A O 1
ATOM 1203 N N . ARG A 1 154 ? 12.102 -20.156 8.172 1 95.56 154 ARG A N 1
ATOM 1204 C CA . ARG A 1 154 ? 12.719 -19.75 9.422 1 95.56 154 ARG A CA 1
ATOM 1205 C C . ARG A 1 154 ? 11.914 -18.625 10.078 1 95.56 154 ARG A C 1
ATOM 1207 O O . ARG A 1 154 ? 11.492 -17.688 9.406 1 95.56 154 ARG A O 1
ATOM 1214 N N . THR A 1 155 ? 11.742 -18.797 11.367 1 94.75 155 THR A N 1
ATOM 1215 C CA . THR A 1 155 ? 11.203 -17.703 12.148 1 94.75 155 THR A CA 1
ATOM 1216 C C . THR A 1 155 ? 12.297 -16.688 12.5 1 94.75 155 THR A C 1
ATOM 1218 O O . THR A 1 155 ? 13.305 -17.047 13.102 1 94.75 155 THR A O 1
ATOM 1221 N N . LEU A 1 156 ? 12.086 -15.445 12.148 1 92.06 156 LEU A N 1
ATOM 1222 C CA . LEU A 1 156 ? 13.148 -14.453 12.25 1 92.06 156 LEU A CA 1
ATOM 1223 C C . LEU A 1 156 ? 13.07 -13.719 13.586 1 92.06 156 LEU A C 1
ATOM 1225 O O . LEU A 1 156 ? 14.062 -13.133 14.031 1 92.06 156 LEU A O 1
ATOM 1229 N N . ASP A 1 157 ? 11.922 -13.648 14.188 1 88.31 157 ASP A N 1
ATOM 1230 C CA . ASP A 1 157 ? 11.75 -12.961 15.469 1 88.31 157 ASP A CA 1
ATOM 1231 C C . ASP A 1 157 ? 10.547 -13.508 16.234 1 88.31 157 ASP A C 1
ATOM 1233 O O . ASP A 1 157 ? 9.938 -14.492 15.812 1 88.31 157 ASP A O 1
ATOM 1237 N N . ASP A 1 158 ? 10.258 -12.875 17.312 1 82.62 158 ASP A N 1
ATOM 1238 C CA . ASP A 1 158 ? 9.211 -13.375 18.188 1 82.62 158 ASP A CA 1
ATOM 1239 C C . ASP A 1 158 ? 7.828 -12.906 17.734 1 82.62 158 ASP A C 1
ATOM 1241 O O . ASP A 1 158 ? 6.816 -13.266 18.344 1 82.62 158 ASP A O 1
ATOM 1245 N N . LEU A 1 159 ? 7.773 -12.242 16.641 1 81.69 159 LEU A N 1
ATOM 1246 C CA . LEU A 1 159 ? 6.504 -11.703 16.172 1 81.69 159 LEU A CA 1
ATOM 1247 C C . LEU A 1 159 ? 5.957 -12.531 15.016 1 81.69 159 LEU A C 1
ATOM 1249 O O . LEU A 1 159 ? 4.953 -12.164 14.398 1 81.69 159 LEU A O 1
ATOM 1253 N N . ASP A 1 160 ? 6.641 -13.664 14.664 1 88.44 160 ASP A N 1
ATOM 1254 C CA . ASP A 1 160 ? 6.207 -14.562 13.594 1 88.44 160 ASP A CA 1
ATOM 1255 C C . ASP A 1 160 ? 6.488 -13.953 12.219 1 88.44 160 ASP A C 1
ATOM 1257 O O . ASP A 1 160 ? 5.633 -13.992 11.336 1 88.44 160 ASP A O 1
ATOM 1261 N N . ARG A 1 161 ? 7.574 -13.32 12.156 1 94.25 161 ARG A N 1
ATOM 1262 C CA . ARG A 1 161 ? 8.141 -12.992 10.852 1 94.25 161 ARG A CA 1
ATOM 1263 C C . ARG A 1 161 ? 8.883 -14.188 10.258 1 94.25 161 ARG A C 1
ATOM 1265 O O . ARG A 1 161 ? 9.719 -14.797 10.93 1 94.25 161 ARG A O 1
ATOM 1272 N N . PHE A 1 162 ? 8.586 -14.508 8.953 1 96.5 162 PHE A N 1
ATOM 1273 C CA . PHE A 1 162 ? 9.117 -15.75 8.391 1 96.5 162 PHE A CA 1
ATOM 1274 C C . PHE A 1 162 ? 9.969 -15.461 7.164 1 96.5 162 PHE A C 1
ATOM 1276 O O . PHE A 1 162 ? 9.625 -14.609 6.344 1 96.5 162 PHE A O 1
ATOM 1283 N N . GLU A 1 163 ? 11.039 -16.141 7.121 1 95.44 163 GLU A N 1
ATOM 1284 C CA . GLU A 1 163 ? 11.805 -16.203 5.879 1 95.44 163 GLU A CA 1
ATOM 1285 C C . GLU A 1 163 ? 11.539 -17.516 5.141 1 95.44 163 GLU A C 1
ATOM 1287 O O . GLU A 1 163 ? 11.641 -18.594 5.73 1 95.44 163 GLU A O 1
ATOM 1292 N N . VAL A 1 164 ? 11.164 -17.453 3.926 1 95.06 164 VAL A N 1
ATOM 1293 C CA . VAL A 1 164 ? 11.055 -18.625 3.062 1 95.06 164 VAL A CA 1
ATOM 1294 C C . VAL A 1 164 ? 12.203 -18.641 2.061 1 95.06 164 VAL A C 1
ATOM 1296 O O . VAL A 1 164 ? 12.43 -17.656 1.343 1 95.06 164 VAL A O 1
ATOM 1299 N N . ALA A 1 165 ? 12.906 -19.781 2.039 1 92.5 165 ALA A N 1
ATOM 1300 C CA . ALA A 1 165 ? 14.094 -19.891 1.188 1 92.5 165 ALA A CA 1
ATOM 1301 C C . ALA A 1 165 ? 14.047 -21.156 0.335 1 92.5 165 ALA A C 1
ATOM 1303 O O . ALA A 1 165 ? 13.375 -22.125 0.692 1 92.5 165 ALA A O 1
ATOM 1304 N N . VAL A 1 166 ? 14.766 -21.062 -0.782 1 88.06 166 VAL A N 1
ATOM 1305 C CA . VAL A 1 166 ? 14.898 -22.188 -1.692 1 88.06 166 VAL A CA 1
ATOM 1306 C C . VAL A 1 166 ? 16.359 -22.656 -1.734 1 88.06 166 VAL A C 1
ATOM 1308 O O . VAL A 1 166 ? 17.266 -21.859 -1.519 1 88.06 166 VAL A O 1
ATOM 1311 N N . PRO A 1 167 ? 16.484 -23.906 -1.985 1 86.06 167 PRO A N 1
ATOM 1312 C CA . PRO A 1 167 ? 17.859 -24.406 -2.082 1 86.06 167 PRO A CA 1
ATOM 1313 C C . PRO A 1 167 ? 18.562 -23.938 -3.352 1 86.06 167 PRO A C 1
ATOM 1315 O O . PRO A 1 167 ? 17.922 -23.781 -4.395 1 86.06 167 PRO A O 1
ATOM 1318 N N . THR A 1 168 ? 19.859 -23.766 -3.193 1 82.31 168 THR A N 1
ATOM 1319 C CA . THR A 1 168 ? 20.672 -23.406 -4.344 1 82.31 168 THR A CA 1
ATOM 1320 C C . THR A 1 168 ? 21.531 -24.594 -4.793 1 82.31 168 THR A C 1
ATOM 1322 O O . THR A 1 168 ? 21.703 -25.547 -4.047 1 82.31 168 THR A O 1
ATOM 1325 N N . SER A 1 169 ? 22.016 -24.469 -5.965 1 77.31 169 SER A N 1
ATOM 1326 C CA . SER A 1 169 ? 22.781 -25.547 -6.562 1 77.31 169 SER A CA 1
ATOM 1327 C C . SER A 1 169 ? 24.094 -25.781 -5.812 1 77.31 169 SER A C 1
ATOM 1329 O O . SER A 1 169 ? 24.641 -26.891 -5.848 1 77.31 169 SER A O 1
ATOM 1331 N N . ASP A 1 170 ? 24.547 -24.797 -5.191 1 79.69 170 ASP A N 1
ATOM 1332 C CA . ASP A 1 170 ? 25.828 -24.922 -4.48 1 79.69 170 ASP A CA 1
ATOM 1333 C C . ASP A 1 170 ? 25.609 -25.453 -3.062 1 79.69 170 ASP A C 1
ATOM 1335 O O . ASP A 1 170 ? 26.531 -25.422 -2.244 1 79.69 170 ASP A O 1
ATOM 1339 N N . GLY A 1 171 ? 24.406 -25.891 -2.777 1 81.25 171 GLY A N 1
ATOM 1340 C CA . GLY A 1 171 ? 24.109 -26.469 -1.478 1 81.25 171 GLY A CA 1
ATOM 1341 C C . GLY A 1 171 ? 23.672 -25.453 -0.448 1 81.25 171 GLY A C 1
ATOM 1342 O O . GLY A 1 171 ? 23.422 -25.797 0.711 1 81.25 171 GLY A O 1
ATOM 1343 N N . GLY A 1 172 ? 23.562 -24.297 -0.861 1 87.31 172 GLY A N 1
ATOM 1344 C CA . GLY A 1 172 ? 23.125 -23.234 0.039 1 87.31 172 GLY A CA 1
ATOM 1345 C C . GLY A 1 172 ? 21.656 -22.906 -0.085 1 87.31 172 GLY A C 1
ATOM 1346 O O . GLY A 1 172 ? 20.844 -23.766 -0.432 1 87.31 172 GLY A O 1
ATOM 1347 N N . TRP A 1 173 ? 21.328 -21.719 0.471 1 89.25 173 TRP A N 1
ATOM 1348 C CA . TRP A 1 173 ? 19.938 -21.266 0.458 1 89.25 173 TRP A CA 1
ATOM 1349 C C . TRP A 1 173 ? 19.844 -19.859 -0.111 1 89.25 173 TRP A C 1
ATOM 1351 O O . TRP A 1 173 ? 20.734 -19.031 0.095 1 89.25 173 TRP A O 1
ATOM 1361 N N . LYS A 1 174 ? 18.781 -19.625 -0.813 1 87.56 174 LYS A N 1
ATOM 1362 C CA . LYS A 1 174 ? 18.406 -18.281 -1.25 1 87.56 174 LYS A CA 1
ATOM 1363 C C . LYS A 1 174 ? 17.047 -17.875 -0.687 1 87.56 174 LYS A C 1
ATOM 1365 O O . LYS A 1 174 ? 16.047 -18.547 -0.952 1 87.56 174 LYS A O 1
ATOM 1370 N N . ALA A 1 175 ? 17.094 -16.781 0.075 1 91.69 175 ALA A N 1
ATOM 1371 C CA . ALA A 1 175 ? 15.812 -16.266 0.556 1 91.69 175 ALA A CA 1
ATOM 1372 C C . ALA A 1 175 ? 14.945 -15.781 -0.604 1 91.69 175 ALA A C 1
ATOM 1374 O O . ALA A 1 175 ? 15.391 -14.977 -1.426 1 91.69 175 ALA A O 1
ATOM 1375 N N . PHE A 1 176 ? 13.82 -16.297 -0.592 1 91.19 176 PHE A N 1
ATOM 1376 C CA . PHE A 1 176 ? 12.898 -15.891 -1.648 1 91.19 176 PHE A CA 1
ATOM 1377 C C . PHE A 1 176 ? 12.07 -14.688 -1.216 1 91.19 176 PHE A C 1
ATOM 1379 O O . PHE A 1 176 ? 12.008 -13.688 -1.931 1 91.19 176 PHE A O 1
ATOM 1386 N N . TYR A 1 177 ? 11.406 -14.789 -0.039 1 94 177 TYR A N 1
ATOM 1387 C CA . TYR A 1 177 ? 10.734 -13.617 0.519 1 94 177 TYR A CA 1
ATOM 1388 C C . TYR A 1 177 ? 10.672 -13.703 2.039 1 94 177 TYR A C 1
ATOM 1390 O O . TYR A 1 177 ? 10.938 -14.758 2.621 1 94 177 TYR A O 1
ATOM 1398 N N . ILE A 1 178 ? 10.445 -12.594 2.611 1 95.69 178 ILE A N 1
ATOM 1399 C CA . ILE A 1 178 ? 10.18 -12.453 4.039 1 95.69 178 ILE A CA 1
ATOM 1400 C C . ILE A 1 178 ? 8.703 -12.133 4.262 1 95.69 178 ILE A C 1
ATOM 1402 O O . ILE A 1 178 ? 8.195 -11.133 3.744 1 95.69 178 ILE A O 1
ATOM 1406 N N . VAL A 1 179 ? 8.008 -12.961 5 1 96.94 179 VAL A N 1
ATOM 1407 C CA . VAL A 1 179 ? 6.609 -12.734 5.348 1 96.94 179 VAL A CA 1
ATOM 1408 C C . VAL A 1 179 ? 6.52 -11.891 6.613 1 96.94 179 VAL A C 1
ATOM 1410 O O . VAL A 1 179 ? 6.988 -12.305 7.676 1 96.94 179 VAL A O 1
ATOM 1413 N N . GLU A 1 180 ? 5.914 -10.727 6.512 1 96.25 180 GLU A N 1
ATOM 1414 C CA . GLU A 1 180 ? 5.824 -9.82 7.652 1 96.25 180 GLU A CA 1
ATOM 1415 C C . GLU A 1 180 ? 4.828 -10.336 8.688 1 96.25 180 GLU A C 1
ATOM 1417 O O . GLU A 1 180 ? 3.893 -11.062 8.352 1 96.25 180 GLU A O 1
ATOM 1422 N N . PRO A 1 181 ? 4.949 -9.953 9.938 1 94 181 PRO A N 1
ATOM 1423 C CA . PRO A 1 181 ? 4.238 -10.617 11.031 1 94 181 PRO A CA 1
ATOM 1424 C C . PRO A 1 181 ? 2.867 -9.992 11.305 1 94 181 PRO A C 1
ATOM 1426 O O . PRO A 1 181 ? 2.285 -10.219 12.367 1 94 181 PRO A O 1
ATOM 1429 N N . TYR A 1 182 ? 2.352 -9.281 10.516 1 91.94 182 TYR A N 1
ATOM 1430 C CA . TYR A 1 182 ? 1.06 -8.648 10.758 1 91.94 182 TYR A CA 1
ATOM 1431 C C . TYR A 1 182 ? 0.052 -9.031 9.68 1 91.94 182 TYR A C 1
ATOM 1433 O O . TYR A 1 182 ? 0.419 -9.227 8.523 1 91.94 182 TYR A O 1
ATOM 1441 N N . ASP A 1 183 ? -1.216 -9.148 10.117 1 92.5 183 ASP A N 1
ATOM 1442 C CA . ASP A 1 183 ? -2.326 -9.477 9.227 1 92.5 183 ASP A CA 1
ATOM 1443 C C . ASP A 1 183 ? -2.895 -8.211 8.578 1 92.5 183 ASP A C 1
ATOM 1445 O O . ASP A 1 183 ? -3.207 -7.242 9.273 1 92.5 183 ASP A O 1
ATOM 1449 N N . LEU A 1 184 ? -2.938 -8.289 7.352 1 94.62 184 LEU A N 1
ATOM 1450 C CA . LEU A 1 184 ? -3.549 -7.172 6.637 1 94.62 184 LEU A CA 1
ATOM 1451 C C . LEU A 1 184 ? -4.969 -7.52 6.199 1 94.62 184 LEU A C 1
ATOM 1453 O O . LEU A 1 184 ? -5.336 -8.695 6.148 1 94.62 184 LEU A O 1
ATOM 1457 N N . ASP A 1 185 ? -5.707 -6.418 6.004 1 92.81 185 ASP A N 1
ATOM 1458 C CA . ASP A 1 185 ? -7.039 -6.578 5.422 1 92.81 185 ASP A CA 1
ATOM 1459 C C . ASP A 1 185 ? -6.961 -6.762 3.908 1 92.81 185 ASP A C 1
ATOM 1461 O O . ASP A 1 185 ? -6.027 -6.273 3.268 1 92.81 185 ASP A O 1
ATOM 1465 N N . TRP A 1 186 ? -7.992 -7.492 3.406 1 93.5 186 TRP A N 1
ATOM 1466 C CA . TRP A 1 186 ? -8.086 -7.691 1.964 1 93.5 186 TRP A CA 1
ATOM 1467 C C . TRP A 1 186 ? -8.031 -6.359 1.225 1 93.5 186 TRP A C 1
ATOM 1469 O O . TRP A 1 186 ? -7.434 -6.266 0.149 1 93.5 186 TRP A O 1
ATOM 1479 N N . LEU A 1 187 ? -8.508 -5.277 1.828 1 91.88 187 LEU A N 1
ATOM 1480 C CA . LEU A 1 187 ? -8.516 -3.943 1.24 1 91.88 187 LEU A CA 1
ATOM 1481 C C . LEU A 1 187 ? -7.098 -3.424 1.043 1 91.88 187 LEU A C 1
ATOM 1483 O O . LEU A 1 187 ? -6.828 -2.697 0.085 1 91.88 187 LEU A O 1
ATOM 1487 N N . ASP A 1 188 ? -6.285 -3.801 1.893 1 95.62 188 ASP A N 1
ATOM 1488 C CA . ASP A 1 188 ? -4.906 -3.32 1.831 1 95.62 188 ASP A CA 1
ATOM 1489 C C . ASP A 1 188 ? -4.148 -3.973 0.678 1 95.62 188 ASP A C 1
ATOM 1491 O O . ASP A 1 188 ? -3.268 -3.352 0.077 1 95.62 188 ASP A O 1
ATOM 1495 N N . PHE A 1 189 ? -4.492 -5.148 0.328 1 96.19 189 PHE A N 1
ATOM 1496 C CA . PHE A 1 189 ? -3.854 -5.832 -0.79 1 96.19 189 PHE A CA 1
ATOM 1497 C C . PHE A 1 189 ? -4.305 -5.234 -2.117 1 96.19 189 PHE A C 1
ATOM 1499 O O . PHE A 1 189 ? -3.551 -5.242 -3.096 1 96.19 189 PHE A O 1
ATOM 1506 N N . CYS A 1 190 ? -5.496 -4.68 -2.133 1 94.31 190 CYS A N 1
ATOM 1507 C CA . CYS A 1 190 ? -5.926 -3.941 -3.316 1 94.31 190 CYS A CA 1
ATOM 1508 C C . CYS A 1 190 ? -5.008 -2.752 -3.578 1 94.31 190 CYS A C 1
ATOM 1510 O O 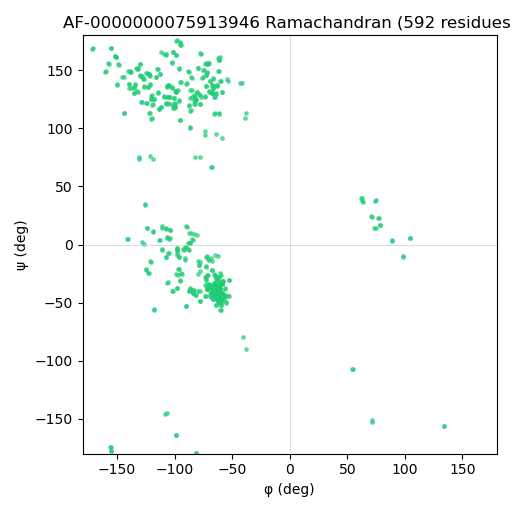. CYS A 1 190 ? -4.695 -2.445 -4.73 1 94.31 190 CYS A O 1
ATOM 1512 N N . THR A 1 191 ? -4.578 -2.15 -2.518 1 95.06 191 THR A N 1
ATOM 1513 C CA . THR A 1 191 ? -3.648 -1.031 -2.619 1 95.06 191 THR A CA 1
ATOM 1514 C C . THR A 1 191 ? -2.299 -1.497 -3.156 1 95.06 191 THR A C 1
ATOM 1516 O O . THR A 1 191 ? -1.744 -0.884 -4.07 1 95.06 191 THR A O 1
ATOM 1519 N N . LEU A 1 192 ? -1.802 -2.586 -2.627 1 95.81 192 LEU A N 1
ATOM 1520 C CA . LEU A 1 192 ? -0.528 -3.129 -3.086 1 95.81 192 LEU A CA 1
ATOM 1521 C C . LEU A 1 192 ? -0.613 -3.553 -4.551 1 95.81 192 LEU A C 1
ATOM 1523 O O . LEU A 1 192 ? 0.31 -3.301 -5.328 1 95.81 192 LEU A O 1
ATOM 1527 N N . HIS A 1 193 ? -1.748 -4.117 -4.867 1 95.94 193 HIS A N 1
ATOM 1528 C CA . HIS A 1 193 ? -2.01 -4.535 -6.238 1 95.94 193 HIS A CA 1
ATOM 1529 C C . HIS A 1 193 ? -2 -3.34 -7.188 1 95.94 193 HIS A C 1
ATOM 1531 O O . HIS A 1 193 ? -1.381 -3.391 -8.25 1 95.94 193 HIS A O 1
ATOM 1537 N N . TRP A 1 194 ? -2.639 -2.279 -6.809 1 94.44 194 TRP A N 1
ATOM 1538 C CA . TRP A 1 194 ? -2.697 -1.08 -7.637 1 94.44 194 TRP A CA 1
ATOM 1539 C C . TRP A 1 194 ? -1.299 -0.538 -7.91 1 94.44 194 TRP A C 1
ATOM 1541 O O . TRP A 1 194 ? -0.979 -0.172 -9.047 1 94.44 194 TRP A O 1
ATOM 1551 N N . TYR A 1 195 ? -0.524 -0.53 -6.918 1 93.88 195 TYR A N 1
ATOM 1552 C CA . TYR A 1 195 ? 0.843 -0.05 -7.086 1 93.88 195 TYR A CA 1
ATOM 1553 C C . TYR A 1 195 ? 1.596 -0.895 -8.109 1 93.88 195 TYR A C 1
ATOM 1555 O O . TYR A 1 195 ? 2.195 -0.361 -9.047 1 93.88 195 TYR A O 1
ATOM 1563 N N . SER A 1 196 ? 1.53 -2.166 -7.984 1 91.62 196 SER A N 1
ATOM 1564 C CA . SER A 1 196 ? 2.283 -3.1 -8.82 1 91.62 196 SER A CA 1
ATOM 1565 C C . SER A 1 196 ? 1.789 -3.072 -10.258 1 91.62 196 SER A C 1
ATOM 1567 O O . SER A 1 196 ? 2.541 -3.391 -11.188 1 91.62 196 SER A O 1
ATOM 1569 N N . THR A 1 197 ? 0.544 -2.607 -10.43 1 92.62 197 THR A N 1
ATOM 1570 C CA . THR A 1 197 ? -0.053 -2.711 -11.758 1 92.62 197 THR A CA 1
ATOM 1571 C C . THR A 1 197 ? -0.128 -1.34 -12.422 1 92.62 197 THR A C 1
ATOM 1573 O O . THR A 1 197 ? -0.364 -1.243 -13.633 1 92.62 197 THR A O 1
ATOM 1576 N N . SER A 1 198 ? 0.132 -0.277 -11.648 1 91.31 198 SER A N 1
ATOM 1577 C CA . SER A 1 198 ? -0.103 1.032 -12.25 1 91.31 198 SER A CA 1
ATOM 1578 C C . SER A 1 198 ? 1.144 1.906 -12.18 1 91.31 198 SER A C 1
ATOM 1580 O O . SER A 1 198 ? 1.245 2.912 -12.883 1 91.31 198 SER A O 1
ATOM 1582 N N . ASN A 1 199 ? 2.033 1.625 -11.312 1 90.31 199 ASN A N 1
ATOM 1583 C CA . ASN A 1 199 ? 3.27 2.396 -11.266 1 90.31 199 ASN A CA 1
ATOM 1584 C C . ASN A 1 199 ? 4.238 1.974 -12.367 1 90.31 199 ASN A C 1
ATOM 1586 O O . ASN A 1 199 ? 4.719 0.839 -12.367 1 90.31 199 ASN A O 1
ATOM 1590 N N . PRO A 1 200 ? 4.609 2.877 -13.195 1 87.88 200 PRO A N 1
ATOM 1591 C CA . PRO A 1 200 ? 5.414 2.49 -14.359 1 87.88 200 PRO A CA 1
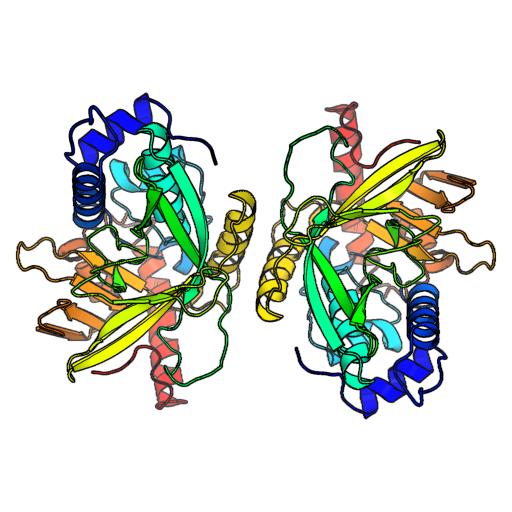ATOM 1592 C C . PRO A 1 200 ? 6.848 2.121 -13.984 1 87.88 200 PRO A C 1
ATOM 1594 O O . PRO A 1 200 ? 7.57 1.534 -14.797 1 87.88 200 PRO A O 1
ATOM 1597 N N . TYR A 1 201 ? 7.23 2.373 -12.812 1 83.5 201 TYR A N 1
ATOM 1598 C CA . TYR A 1 201 ? 8.617 2.121 -12.414 1 83.5 201 TYR A CA 1
ATOM 1599 C C . TYR A 1 201 ? 8.742 0.786 -11.695 1 83.5 201 TYR A C 1
ATOM 1601 O O . TYR A 1 201 ? 9.852 0.344 -11.383 1 83.5 201 TYR A O 1
ATOM 1609 N N . CYS A 1 202 ? 7.648 0.141 -11.492 1 86.88 202 CYS A N 1
ATOM 1610 C CA . CYS A 1 202 ? 7.691 -1.19 -10.898 1 86.88 202 CYS A CA 1
ATOM 1611 C C . CYS A 1 202 ? 8.227 -2.213 -11.898 1 86.88 202 CYS A C 1
ATOM 1613 O O . CYS A 1 202 ? 7.922 -2.143 -13.086 1 86.88 202 CYS A O 1
ATOM 1615 N N . ALA A 1 203 ? 8.938 -3.176 -11.398 1 83.56 203 ALA A N 1
ATOM 1616 C CA . ALA A 1 203 ? 9.531 -4.219 -12.227 1 83.56 203 ALA A CA 1
ATOM 1617 C C . ALA A 1 203 ? 8.461 -4.977 -13.008 1 83.56 203 ALA A C 1
ATOM 1619 O O . ALA A 1 203 ? 8.68 -5.355 -14.164 1 83.56 203 ALA A O 1
ATOM 1620 N N . THR A 1 204 ? 7.312 -5.148 -12.438 1 87.81 204 THR A N 1
ATOM 1621 C CA . THR A 1 204 ? 6.25 -5.934 -13.055 1 87.81 204 THR A CA 1
ATOM 1622 C C . THR A 1 204 ? 5.672 -5.207 -14.266 1 87.81 204 THR A C 1
ATOM 1624 O O . THR A 1 204 ? 4.973 -5.809 -15.078 1 87.81 204 THR A O 1
ATOM 1627 N N . GLN A 1 205 ? 6.004 -3.951 -14.375 1 88.75 205 GLN A N 1
ATOM 1628 C CA . GLN A 1 205 ? 5.562 -3.188 -15.531 1 88.75 205 GLN A CA 1
ATOM 1629 C C . GLN A 1 205 ? 6.656 -3.109 -16.594 1 88.75 205 GLN A C 1
ATOM 1631 O O . GLN A 1 205 ? 6.426 -2.609 -17.703 1 88.75 205 GLN A O 1
ATOM 1636 N N . GLN A 1 206 ? 7.809 -3.645 -16.234 1 89.38 206 GLN A N 1
ATOM 1637 C CA . GLN A 1 206 ? 8.953 -3.439 -17.109 1 89.38 206 GLN A CA 1
ATOM 1638 C C . GLN A 1 206 ? 9.523 -4.77 -17.594 1 89.38 206 GLN A C 1
ATOM 1640 O O . GLN A 1 206 ? 10.297 -4.809 -18.562 1 89.38 206 GLN A O 1
ATOM 1645 N N . LEU A 1 207 ? 9.109 -5.793 -16.938 1 91.56 207 LEU A N 1
ATOM 1646 C CA . LEU A 1 207 ? 9.609 -7.125 -17.266 1 91.56 207 LEU A CA 1
ATOM 1647 C C . LEU A 1 207 ? 8.461 -8.094 -17.516 1 91.56 207 LEU A C 1
ATOM 1649 O O . LEU A 1 207 ? 7.438 -8.039 -16.828 1 91.56 207 LEU A O 1
ATOM 1653 N N . LEU A 1 208 ? 8.734 -8.945 -18.5 1 95.06 208 LEU A N 1
ATOM 1654 C CA . LEU A 1 208 ? 7.848 -10.094 -18.609 1 95.06 208 LEU A CA 1
ATOM 1655 C C . LEU A 1 208 ? 8.258 -11.195 -17.641 1 95.06 208 LEU A C 1
ATOM 1657 O O . LEU A 1 208 ? 9.391 -11.672 -17.672 1 95.06 208 LEU A O 1
ATOM 1661 N N . LEU A 1 209 ? 7.375 -11.547 -16.797 1 93.5 209 LEU A N 1
ATOM 1662 C CA . LEU A 1 209 ? 7.59 -12.594 -15.812 1 93.5 209 LEU A CA 1
ATOM 1663 C C . LEU A 1 209 ? 6.52 -13.68 -15.914 1 93.5 209 LEU A C 1
ATOM 1665 O O . LEU A 1 209 ? 5.328 -13.391 -15.781 1 93.5 209 LEU A O 1
ATOM 1669 N N . VAL A 1 210 ? 6.984 -14.898 -16.141 1 95.94 210 VAL A N 1
ATOM 1670 C CA . VAL A 1 210 ? 6.051 -16.016 -16.266 1 95.94 210 VAL A CA 1
ATOM 1671 C C . VAL A 1 210 ? 6.609 -17.25 -15.555 1 95.94 210 VAL A C 1
ATOM 1673 O O . VAL A 1 210 ? 7.82 -17.5 -15.594 1 95.94 210 VAL A O 1
ATOM 1676 N N . GLY A 1 211 ? 5.777 -17.906 -14.883 1 94.44 211 GLY A N 1
ATOM 1677 C CA . GLY A 1 211 ? 6.145 -19.125 -14.188 1 94.44 211 GLY A CA 1
ATOM 1678 C C . GLY A 1 211 ? 5.031 -20.156 -14.164 1 94.44 211 GLY A C 1
ATOM 1679 O O . GLY A 1 211 ? 3.855 -19.812 -14.039 1 94.44 211 GLY A O 1
ATOM 1680 N N . ARG A 1 212 ? 5.477 -21.422 -14.266 1 93.56 212 ARG A N 1
ATOM 1681 C CA . ARG A 1 212 ? 4.516 -22.516 -14.258 1 93.56 212 ARG A CA 1
ATOM 1682 C C . ARG A 1 212 ? 5.188 -23.828 -13.891 1 93.56 212 ARG A C 1
ATOM 1684 O O . ARG A 1 212 ? 6.367 -24.031 -14.188 1 93.56 212 ARG A O 1
ATOM 1691 N N . ARG A 1 213 ? 4.398 -24.641 -13.266 1 91.94 213 ARG A N 1
ATOM 1692 C CA . ARG A 1 213 ? 4.859 -26.016 -13.156 1 91.94 213 ARG A CA 1
ATOM 1693 C C . ARG A 1 213 ? 4.895 -26.703 -14.516 1 91.94 213 ARG A C 1
ATOM 1695 O O . ARG A 1 213 ? 3.975 -26.531 -15.32 1 91.94 213 ARG A O 1
ATOM 1702 N N . SER A 1 214 ? 5.953 -27.438 -14.727 1 89.56 214 SER A N 1
ATOM 1703 C CA . SER A 1 214 ? 6.074 -28.141 -15.992 1 89.56 214 SER A CA 1
ATOM 1704 C C . SER A 1 214 ? 4.906 -29.094 -16.219 1 89.56 214 SER A C 1
ATOM 1706 O O . SER A 1 214 ? 4.504 -29.812 -15.297 1 89.56 214 SER A O 1
ATOM 1708 N N . PRO A 1 215 ? 4.367 -28.969 -17.391 1 84.38 215 PRO A N 1
ATOM 1709 C CA . PRO A 1 215 ? 3.291 -29.922 -17.688 1 84.38 215 PRO A CA 1
ATOM 1710 C C . PRO A 1 215 ? 3.785 -31.359 -17.828 1 84.38 215 PRO A C 1
ATOM 1712 O O . PRO A 1 215 ? 2.984 -32.281 -17.797 1 84.38 215 PRO A O 1
ATOM 1715 N N . HIS A 1 216 ? 5.078 -31.375 -17.891 1 83.44 216 HIS A N 1
ATOM 1716 C CA . HIS A 1 216 ? 5.668 -32.719 -17.969 1 83.44 216 HIS A CA 1
ATOM 1717 C C . HIS A 1 216 ? 5.883 -33.312 -16.578 1 83.44 216 HIS A C 1
ATOM 1719 O O . HIS A 1 216 ? 6.098 -32.562 -15.617 1 83.44 216 HIS A O 1
ATOM 1725 N N . VAL A 1 217 ? 5.504 -34.5 -16.375 1 81 217 VAL A N 1
ATOM 1726 C CA . VAL A 1 217 ? 5.66 -35.156 -15.07 1 81 217 VAL A CA 1
ATOM 1727 C C . VAL A 1 217 ? 7.145 -35.375 -14.789 1 81 217 VAL A C 1
ATOM 1729 O O . VAL A 1 217 ? 7.594 -36.531 -14.742 1 81 217 VAL A O 1
ATOM 1732 N N . ASP A 1 218 ? 7.934 -34.25 -14.602 1 82.5 218 ASP A N 1
ATOM 1733 C CA . ASP A 1 218 ? 9.375 -34.312 -14.398 1 82.5 218 ASP A CA 1
ATOM 1734 C C . ASP A 1 218 ? 9.789 -33.562 -13.133 1 82.5 218 ASP A C 1
ATOM 1736 O O . ASP A 1 218 ? 10.984 -33.438 -12.859 1 82.5 218 ASP A O 1
ATOM 1740 N N . GLY A 1 219 ? 8.773 -33 -12.461 1 81.81 219 GLY A N 1
ATOM 1741 C CA . GLY A 1 219 ? 9.055 -32.312 -11.227 1 81.81 219 GLY A CA 1
ATOM 1742 C C . GLY A 1 219 ? 9.719 -30.953 -11.453 1 81.81 219 GLY A C 1
ATOM 1743 O O . GLY A 1 219 ? 10.203 -30.328 -10.508 1 81.81 219 GLY A O 1
ATOM 1744 N N . CYS A 1 220 ? 9.672 -30.5 -12.688 1 89.62 220 CYS A N 1
ATOM 1745 C CA . CYS A 1 220 ? 10.352 -29.266 -13.031 1 89.62 220 CYS A CA 1
ATOM 1746 C C . CYS A 1 220 ? 9.375 -28.094 -13.062 1 89.62 220 CYS A C 1
ATOM 1748 O O . CYS A 1 220 ? 8.164 -28.297 -13.039 1 89.62 220 CYS A O 1
ATOM 1750 N N . TRP A 1 221 ? 10.008 -26.953 -13.016 1 91.81 221 TRP A N 1
ATOM 1751 C CA . TRP A 1 221 ? 9.297 -25.688 -13.148 1 91.81 221 TRP A CA 1
ATOM 1752 C C . TRP A 1 221 ? 9.852 -24.875 -14.32 1 91.81 221 TRP A C 1
ATOM 1754 O O . TRP A 1 221 ? 11.016 -25.031 -14.695 1 91.81 221 TRP A O 1
ATOM 1764 N N . LEU A 1 222 ? 8.93 -24.188 -14.883 1 94.06 222 LEU A N 1
ATOM 1765 C CA . LEU A 1 222 ? 9.289 -23.312 -15.992 1 94.06 222 LEU A CA 1
ATOM 1766 C C . LEU A 1 222 ? 9.281 -21.844 -15.555 1 94.06 222 LEU A C 1
ATOM 1768 O O . LEU A 1 222 ? 8.398 -21.422 -14.805 1 94.06 222 LEU A O 1
ATOM 1772 N N . ARG A 1 223 ? 10.289 -21.109 -15.984 1 93.75 223 ARG A N 1
ATOM 1773 C CA . ARG A 1 223 ? 10.391 -19.672 -15.719 1 93.75 223 ARG A CA 1
ATOM 1774 C C . ARG A 1 223 ? 10.797 -18.922 -16.984 1 93.75 223 ARG A C 1
ATOM 1776 O O . ARG A 1 223 ? 11.664 -19.359 -17.734 1 93.75 223 ARG A O 1
ATOM 1783 N N . LEU A 1 224 ? 10.125 -17.859 -17.172 1 94.62 224 LEU A N 1
ATOM 1784 C CA . LEU A 1 224 ? 10.484 -16.953 -18.25 1 94.62 224 LEU A CA 1
ATOM 1785 C C . LEU A 1 224 ? 10.609 -15.516 -17.734 1 94.62 224 LEU A C 1
ATOM 1787 O O . LEU A 1 224 ? 9.688 -15 -17.094 1 94.62 224 LEU A O 1
ATOM 1791 N N . MET A 1 225 ? 11.68 -14.891 -17.891 1 92.38 225 MET A N 1
ATOM 1792 C CA . MET A 1 225 ? 11.914 -13.461 -17.656 1 92.38 225 MET A CA 1
ATOM 1793 C C . MET A 1 225 ? 12.375 -12.781 -18.953 1 92.38 225 MET A C 1
ATOM 1795 O O . MET A 1 225 ? 13.508 -12.977 -19.391 1 92.38 225 MET A O 1
ATOM 1799 N N . ASN A 1 226 ? 11.508 -12.023 -19.469 1 93.94 226 ASN A N 1
ATOM 1800 C CA . ASN A 1 226 ? 11.758 -11.422 -20.781 1 93.94 226 ASN A CA 1
ATOM 1801 C C . ASN A 1 226 ? 12.086 -12.477 -21.828 1 93.94 226 ASN A C 1
ATOM 1803 O O . ASN A 1 226 ? 11.242 -13.297 -22.172 1 93.94 226 ASN A O 1
ATOM 1807 N N . ASP A 1 227 ? 13.383 -12.539 -22.219 1 94.81 227 ASP A N 1
ATOM 1808 C CA . ASP A 1 227 ? 13.742 -13.461 -23.281 1 94.81 227 ASP A CA 1
ATOM 1809 C C . ASP A 1 227 ? 14.523 -14.656 -22.734 1 94.81 227 ASP A C 1
ATOM 1811 O O . ASP A 1 227 ? 15.07 -15.453 -23.5 1 94.81 227 ASP A O 1
ATOM 1815 N N . ARG A 1 228 ? 14.523 -14.828 -21.484 1 92.88 228 ARG A N 1
ATOM 1816 C CA . ARG A 1 228 ? 15.289 -15.914 -20.859 1 92.88 228 ARG A CA 1
ATOM 1817 C C . ARG A 1 228 ? 14.359 -16.969 -20.266 1 92.88 228 ARG A C 1
ATOM 1819 O O . ARG A 1 228 ? 13.602 -16.688 -19.344 1 92.88 228 ARG A O 1
ATOM 1826 N N . PHE A 1 229 ? 14.508 -18.141 -20.812 1 95 229 PHE A N 1
ATOM 1827 C CA . PHE A 1 229 ? 13.719 -19.281 -20.359 1 95 229 PHE A CA 1
ATOM 1828 C C . PHE A 1 229 ? 14.578 -20.234 -19.531 1 95 229 PHE A C 1
ATOM 1830 O O . PHE A 1 229 ? 15.719 -20.531 -19.906 1 95 229 PHE A O 1
ATOM 1837 N N . VAL A 1 230 ? 14.016 -20.688 -18.438 1 92.25 230 VAL A N 1
ATOM 1838 C CA . VAL A 1 230 ? 14.719 -21.656 -17.594 1 92.25 230 VAL A CA 1
ATOM 1839 C C . VAL A 1 230 ? 13.758 -22.766 -17.172 1 92.25 230 VAL A C 1
ATOM 1841 O O . VAL A 1 230 ? 12.617 -22.484 -16.797 1 92.25 230 VAL A O 1
ATOM 1844 N N . ARG A 1 231 ? 14.172 -23.969 -17.344 1 92.19 231 ARG A N 1
ATOM 1845 C CA . ARG A 1 231 ? 13.555 -25.141 -16.734 1 92.19 231 ARG A CA 1
ATOM 1846 C C . ARG A 1 231 ? 14.391 -25.656 -15.578 1 92.19 231 ARG A C 1
ATOM 1848 O O . ARG A 1 231 ? 15.602 -25.875 -15.727 1 92.19 231 ARG A O 1
ATOM 1855 N N . TRP A 1 232 ? 13.711 -25.797 -14.438 1 88 232 TRP A N 1
ATOM 1856 C CA . TRP A 1 232 ? 14.477 -26.109 -13.242 1 88 232 TRP A CA 1
ATOM 1857 C C . TRP A 1 232 ? 13.633 -26.906 -12.25 1 88 232 TRP A C 1
ATOM 1859 O O . TRP A 1 232 ? 12.414 -26.984 -12.391 1 88 232 TRP A O 1
ATOM 1869 N N . SER A 1 233 ? 14.352 -27.562 -11.336 1 84.19 233 SER A N 1
ATOM 1870 C CA . SER A 1 233 ? 13.648 -28.219 -10.242 1 84.19 233 SER A CA 1
ATOM 1871 C C . SER A 1 233 ? 14.281 -27.875 -8.891 1 84.19 233 SER A C 1
ATOM 1873 O O . SER A 1 233 ? 15.477 -27.594 -8.812 1 84.19 233 SER A O 1
ATOM 1875 N N . PRO A 1 234 ? 13.461 -27.891 -7.836 1 74.94 234 PRO A N 1
ATOM 1876 C CA . PRO A 1 234 ? 13.977 -27.594 -6.5 1 74.94 234 PRO A CA 1
ATOM 1877 C C . PRO A 1 234 ? 15.109 -28.531 -6.078 1 74.94 234 PRO A C 1
ATOM 1879 O O . PRO A 1 234 ? 16.016 -28.125 -5.359 1 74.94 234 PRO A O 1
ATOM 1882 N N . THR A 1 235 ? 15.094 -29.734 -6.523 1 74.88 235 THR A N 1
ATOM 1883 C CA . THR A 1 235 ? 16.078 -30.719 -6.078 1 74.88 235 THR A CA 1
ATOM 1884 C C . THR A 1 235 ? 17.203 -30.859 -7.098 1 74.88 235 THR A C 1
ATOM 1886 O O . THR A 1 235 ? 18.328 -31.203 -6.738 1 74.88 235 THR A O 1
ATOM 1889 N N . GLY A 1 236 ? 16.891 -30.547 -8.328 1 77.19 236 GLY A N 1
ATOM 1890 C CA . GLY A 1 236 ? 17.859 -30.828 -9.375 1 77.19 236 GLY A CA 1
ATOM 1891 C C . GLY A 1 236 ? 18.469 -29.562 -9.969 1 77.19 236 GLY A C 1
ATOM 1892 O O . GLY A 1 236 ? 19.422 -29.641 -10.75 1 77.19 236 GLY A O 1
ATOM 1893 N N . GLY A 1 237 ? 17.984 -28.453 -9.539 1 79.88 237 GLY A N 1
ATOM 1894 C CA . GLY A 1 237 ? 18.5 -27.203 -10.086 1 79.88 237 GLY A CA 1
ATOM 1895 C C . GLY A 1 237 ? 18.078 -26.953 -11.516 1 79.88 237 GLY A C 1
ATOM 1896 O O . GLY A 1 237 ? 16.984 -27.375 -11.93 1 79.88 237 GLY A O 1
ATOM 1897 N N . VAL A 1 238 ? 18.938 -26.219 -12.258 1 84.44 238 VAL A N 1
ATOM 1898 C CA . VAL A 1 238 ? 18.609 -25.828 -13.625 1 84.44 238 VAL A CA 1
ATOM 1899 C C . VAL A 1 238 ? 18.859 -27.016 -14.562 1 84.44 238 VAL A C 1
ATOM 1901 O O . VAL A 1 238 ? 19.953 -27.594 -14.57 1 84.44 238 VAL A O 1
ATOM 1904 N N . VAL A 1 239 ? 17.844 -27.25 -15.32 1 85.56 239 VAL A N 1
ATOM 1905 C CA . VAL A 1 239 ? 17.906 -28.391 -16.234 1 85.56 239 VAL A CA 1
ATOM 1906 C C . VAL A 1 239 ? 18.094 -27.891 -17.672 1 85.56 239 VAL A C 1
ATOM 1908 O O . VAL A 1 239 ? 18.688 -28.578 -18.5 1 85.56 239 VAL A O 1
ATOM 1911 N N . GLU A 1 240 ? 17.531 -26.766 -17.953 1 90.88 240 GLU A N 1
ATOM 1912 C CA . GLU A 1 240 ? 17.562 -26.203 -19.297 1 90.88 240 GLU A CA 1
ATOM 1913 C C . GLU A 1 240 ? 17.531 -24.672 -19.266 1 90.88 240 GLU A C 1
ATOM 1915 O O . GLU A 1 240 ? 16.828 -24.078 -18.422 1 90.88 240 GLU A O 1
ATOM 1920 N N . LYS A 1 241 ? 18.328 -24.062 -20.094 1 94 241 LYS A N 1
ATOM 1921 C CA . LYS A 1 241 ? 18.297 -22.625 -20.344 1 94 241 LYS A CA 1
ATOM 1922 C C . LYS A 1 241 ? 18.172 -22.328 -21.844 1 94 241 LYS A C 1
ATOM 1924 O O . LYS A 1 241 ? 18.812 -22.984 -22.656 1 94 241 LYS A O 1
ATOM 1929 N N . ARG A 1 242 ? 17.359 -21.422 -22.109 1 94.62 242 ARG A N 1
ATOM 1930 C CA . ARG A 1 242 ? 17.172 -21 -23.5 1 94.62 242 ARG A CA 1
ATOM 1931 C C . ARG A 1 242 ? 17.031 -19.484 -23.594 1 94.62 242 ARG A C 1
ATOM 1933 O O . ARG A 1 242 ? 16.375 -18.875 -22.766 1 94.62 242 ARG A O 1
ATOM 1940 N N . LEU A 1 243 ? 17.734 -18.922 -24.562 1 94.31 243 LEU A N 1
ATOM 1941 C CA . LEU A 1 243 ? 17.562 -17.516 -24.891 1 94.31 243 LEU A CA 1
ATOM 1942 C C . LEU A 1 243 ? 16.703 -17.344 -26.141 1 94.31 243 LEU A C 1
ATOM 1944 O O . LEU A 1 243 ? 17.062 -17.844 -27.219 1 94.31 243 LEU A O 1
ATOM 1948 N N . MET A 1 244 ? 15.625 -16.641 -25.969 1 94.62 244 MET A N 1
ATOM 1949 C CA . MET A 1 244 ? 14.727 -16.438 -27.109 1 94.62 244 MET A CA 1
ATOM 1950 C C . MET A 1 244 ? 15.305 -15.391 -28.062 1 94.62 244 MET A C 1
ATOM 1952 O O . MET A 1 244 ? 15.891 -14.398 -27.625 1 94.62 244 MET A O 1
ATOM 1956 N N . ASN A 1 245 ? 15.078 -15.648 -29.328 1 93.06 245 ASN A N 1
ATOM 1957 C CA . ASN A 1 245 ? 15.68 -14.789 -30.344 1 93.06 245 ASN A CA 1
ATOM 1958 C C . ASN A 1 245 ? 14.914 -13.477 -30.484 1 93.06 245 ASN A C 1
ATOM 1960 O O . ASN A 1 245 ? 15.5 -12.445 -30.812 1 93.06 245 ASN A O 1
ATOM 1964 N N . ASP A 1 246 ? 13.625 -13.578 -30.422 1 94.31 246 ASP A N 1
ATOM 1965 C CA . ASP A 1 246 ? 12.789 -12.406 -30.656 1 94.31 246 ASP A CA 1
ATOM 1966 C C . ASP A 1 246 ? 11.438 -12.562 -29.969 1 94.31 246 ASP A C 1
ATOM 1968 O O . ASP A 1 246 ? 11.195 -13.539 -29.266 1 94.31 246 ASP A O 1
ATOM 1972 N N . GLU A 1 247 ? 10.594 -11.539 -30.172 1 96.06 247 GLU A N 1
ATOM 1973 C CA . GLU A 1 247 ? 9.281 -11.5 -29.531 1 96.06 247 GLU A CA 1
ATOM 1974 C C . GLU A 1 247 ? 8.391 -12.641 -30.016 1 96.06 247 GLU A C 1
ATOM 1976 O O . GLU A 1 247 ? 7.547 -13.141 -29.281 1 96.06 247 GLU A O 1
ATOM 1981 N N . ASN A 1 248 ? 8.617 -13.109 -31.219 1 96.19 248 ASN A N 1
ATOM 1982 C CA . ASN A 1 248 ? 7.801 -14.203 -31.75 1 96.19 248 ASN A CA 1
ATOM 1983 C C . ASN A 1 248 ? 8.078 -15.516 -31.016 1 96.19 248 ASN A C 1
ATOM 1985 O O . ASN A 1 248 ? 7.145 -16.25 -30.688 1 96.19 248 ASN A O 1
ATOM 1989 N N . GLU A 1 249 ? 9.273 -15.773 -30.75 1 97.38 249 GLU A N 1
ATOM 1990 C CA . GLU A 1 249 ? 9.633 -16.969 -30 1 97.38 249 GLU A CA 1
ATOM 1991 C C . GLU A 1 249 ? 9.07 -16.922 -28.578 1 97.38 249 GLU A C 1
ATOM 1993 O O . GLU A 1 249 ? 8.68 -17.938 -28.016 1 97.38 249 GLU A O 1
ATOM 1998 N N . ILE A 1 250 ? 9.094 -15.711 -28.062 1 98 250 ILE A N 1
ATOM 1999 C CA . ILE A 1 250 ? 8.555 -15.531 -26.719 1 98 250 ILE A CA 1
ATOM 2000 C C . ILE A 1 250 ? 7.059 -15.852 -26.703 1 98 250 ILE A C 1
ATOM 2002 O O . ILE A 1 250 ? 6.574 -16.578 -25.844 1 98 250 ILE A O 1
ATOM 2006 N N . ILE A 1 251 ? 6.34 -15.367 -27.656 1 97.88 251 ILE A N 1
ATOM 2007 C CA . ILE A 1 251 ? 4.906 -15.602 -27.75 1 97.88 251 ILE A CA 1
ATOM 2008 C C . ILE A 1 251 ? 4.637 -17.094 -27.953 1 97.88 251 ILE A C 1
ATOM 2010 O O . ILE A 1 251 ? 3.717 -17.656 -27.359 1 97.88 251 ILE A O 1
ATOM 2014 N N . ASP A 1 252 ? 5.484 -17.75 -28.734 1 97.12 252 ASP A N 1
ATOM 2015 C CA . ASP A 1 252 ? 5.34 -19.188 -28.984 1 97.12 252 ASP A CA 1
ATOM 2016 C C . ASP A 1 252 ? 5.496 -19.984 -27.688 1 97.12 252 ASP A C 1
ATOM 2018 O O . ASP A 1 252 ? 4.711 -20.891 -27.406 1 97.12 252 ASP A O 1
ATOM 2022 N N . ILE A 1 253 ? 6.484 -19.656 -26.938 1 96.75 253 ILE A N 1
ATOM 2023 C CA . ILE A 1 253 ? 6.734 -20.438 -25.734 1 96.75 253 ILE A CA 1
ATOM 2024 C C . ILE A 1 253 ? 5.641 -20.172 -24.703 1 96.75 253 ILE A C 1
ATOM 2026 O O . ILE A 1 253 ? 5.285 -21.047 -23.922 1 96.75 253 ILE A O 1
ATOM 2030 N N . LEU A 1 254 ? 5.113 -18.922 -24.641 1 97.75 254 LEU A N 1
ATOM 2031 C CA . LEU A 1 254 ? 3.996 -18.625 -23.75 1 97.75 254 LEU A CA 1
ATOM 2032 C C . LEU A 1 254 ? 2.807 -19.531 -24.031 1 97.75 254 LEU A C 1
ATOM 2034 O O . LEU A 1 254 ? 2.154 -20.016 -23.109 1 97.75 254 LEU A O 1
ATOM 2038 N N . ARG A 1 255 ? 2.572 -19.828 -25.312 1 95.75 255 ARG A N 1
ATOM 2039 C CA . ARG A 1 255 ? 1.465 -20.672 -25.719 1 95.75 255 ARG A CA 1
ATOM 2040 C C . ARG A 1 255 ? 1.793 -22.156 -25.484 1 95.75 255 ARG A C 1
ATOM 2042 O O . ARG A 1 255 ? 1.019 -22.875 -24.859 1 95.75 255 ARG A O 1
ATOM 2049 N N . ASP A 1 256 ? 2.916 -22.531 -25.922 1 94.31 256 ASP A N 1
ATOM 2050 C CA . ASP A 1 256 ? 3.219 -23.953 -26.062 1 94.31 256 ASP A CA 1
ATOM 2051 C C . ASP A 1 256 ? 3.699 -24.547 -24.734 1 94.31 256 ASP A C 1
ATOM 2053 O O . ASP A 1 256 ? 3.352 -25.672 -24.391 1 94.31 256 ASP A O 1
ATOM 2057 N N . GLU A 1 257 ? 4.543 -23.781 -24.031 1 93.56 257 GLU A N 1
ATOM 2058 C CA . GLU A 1 257 ? 5.125 -24.312 -22.797 1 93.56 257 GLU A CA 1
ATOM 2059 C C . GLU A 1 257 ? 4.359 -23.828 -21.578 1 93.56 257 GLU A C 1
ATOM 2061 O O . GLU A 1 257 ? 4.105 -24.594 -20.641 1 93.56 257 GLU A O 1
ATOM 2066 N N . PHE A 1 258 ? 3.924 -22.625 -21.609 1 96.06 258 PHE A N 1
ATOM 2067 C CA . PHE A 1 258 ? 3.305 -22.062 -20.406 1 96.06 258 PHE A CA 1
ATOM 2068 C C . PHE A 1 258 ? 1.788 -22.188 -20.469 1 96.06 258 PHE A C 1
ATOM 2070 O O . PHE A 1 258 ? 1.092 -21.875 -19.5 1 96.06 258 PHE A O 1
ATOM 2077 N N . GLY A 1 259 ? 1.232 -22.562 -21.656 1 95.44 259 GLY A N 1
ATOM 2078 C CA . GLY A 1 259 ? -0.17 -22.922 -21.781 1 95.44 259 GLY A CA 1
ATOM 2079 C C . GLY A 1 259 ? -1.098 -21.719 -21.797 1 95.44 259 GLY A C 1
ATOM 2080 O O . GLY A 1 259 ? -2.273 -21.844 -21.453 1 95.44 259 GLY A O 1
ATOM 2081 N N . LEU A 1 260 ? -0.609 -20.562 -22.156 1 97.56 260 LEU A N 1
ATOM 2082 C CA . LEU A 1 260 ? -1.445 -19.359 -22.188 1 97.56 260 LEU A CA 1
ATOM 2083 C C . LEU A 1 260 ? -2.242 -19.281 -23.484 1 97.56 260 LEU A C 1
ATOM 2085 O O . LEU A 1 260 ? -1.684 -19.438 -24.562 1 97.56 260 LEU A O 1
ATOM 2089 N N . ASN A 1 261 ? -3.484 -19.109 -23.344 1 97.69 261 ASN A N 1
ATOM 2090 C CA . ASN A 1 261 ? -4.328 -18.797 -24.5 1 97.69 261 ASN A CA 1
ATOM 2091 C C . ASN A 1 261 ? -4.375 -17.312 -24.781 1 97.69 261 ASN A C 1
ATOM 2093 O O . ASN A 1 261 ? -5.164 -16.578 -24.188 1 97.69 261 ASN A O 1
ATOM 2097 N N . LEU A 1 262 ? -3.611 -16.828 -25.766 1 97.19 262 LEU A N 1
ATOM 2098 C CA . LEU A 1 262 ? -3.506 -15.422 -26.109 1 97.19 262 LEU A CA 1
ATOM 2099 C C . LEU A 1 262 ? -4.27 -15.125 -27.406 1 97.19 262 LEU A C 1
ATOM 2101 O O . LEU A 1 262 ? -4.016 -15.75 -28.438 1 97.19 262 LEU A O 1
ATOM 2105 N N . SER A 1 263 ? -5.188 -14.242 -27.25 1 95.44 263 SER A N 1
ATOM 2106 C CA . SER A 1 263 ? -5.863 -13.789 -28.453 1 95.44 263 SER A CA 1
ATOM 2107 C C . SER A 1 263 ? -4.895 -13.086 -29.406 1 95.44 263 SER A C 1
ATOM 2109 O O . SER A 1 263 ? -4.078 -12.273 -28.969 1 95.44 263 SER A O 1
ATOM 2111 N N . ARG A 1 264 ? -5.031 -13.43 -30.688 1 93.5 264 ARG A N 1
ATOM 2112 C CA . ARG A 1 264 ? -4.121 -12.844 -31.672 1 93.5 264 ARG A CA 1
ATOM 2113 C C . ARG A 1 264 ? -4.242 -11.328 -31.688 1 93.5 264 ARG A C 1
ATOM 2115 O O . ARG A 1 264 ? -3.232 -10.617 -31.641 1 93.5 264 ARG A O 1
ATOM 2122 N N . GLU A 1 265 ? -5.426 -10.883 -31.688 1 94.31 265 GLU A N 1
ATOM 2123 C CA . GLU A 1 265 ? -5.672 -9.453 -31.875 1 94.31 265 GLU A CA 1
ATOM 2124 C C . GLU A 1 265 ? -5.52 -8.688 -30.562 1 94.31 265 GLU A C 1
ATOM 2126 O O . GLU A 1 265 ? -4.875 -7.637 -30.516 1 94.31 265 GLU A O 1
ATOM 2131 N N . ASP A 1 266 ? -5.957 -9.227 -29.516 1 94.25 266 ASP A N 1
ATOM 2132 C CA . ASP A 1 266 ? -6.059 -8.453 -28.281 1 94.25 266 ASP A CA 1
ATOM 2133 C C . ASP A 1 266 ? -4.844 -8.68 -27.391 1 94.25 266 ASP A C 1
ATOM 2135 O O . ASP A 1 266 ? -4.516 -7.844 -26.547 1 94.25 266 ASP A O 1
ATOM 2139 N N . ASP A 1 267 ? -4.152 -9.758 -27.594 1 96.62 267 ASP A N 1
ATOM 2140 C CA . ASP A 1 267 ? -3.049 -10.094 -26.703 1 96.62 267 ASP A CA 1
ATOM 2141 C C . ASP A 1 267 ? -1.721 -10.133 -27.453 1 96.62 267 ASP A C 1
ATOM 2143 O O . ASP A 1 267 ? -0.819 -9.344 -27.172 1 96.62 267 ASP A O 1
ATOM 2147 N N . GLU A 1 268 ? -1.669 -10.938 -28.5 1 97.06 268 GLU A N 1
ATOM 2148 C CA . GLU A 1 268 ? -0.394 -11.18 -29.172 1 97.06 268 GLU A CA 1
ATOM 2149 C C . GLU A 1 268 ? 0.113 -9.914 -29.859 1 97.06 268 GLU A C 1
ATOM 2151 O O . GLU A 1 268 ? 1.288 -9.562 -29.734 1 97.06 268 GLU A O 1
ATOM 2156 N N . ALA A 1 269 ? -0.733 -9.258 -30.562 1 97.25 269 ALA A N 1
ATOM 2157 C CA . ALA A 1 269 ? -0.322 -8.086 -31.344 1 97.25 269 ALA A CA 1
ATOM 2158 C C . ALA A 1 269 ? 0.246 -7.004 -30.422 1 97.25 269 ALA A C 1
ATOM 2160 O O . ALA A 1 269 ? 1.39 -6.574 -30.594 1 97.25 269 ALA A O 1
ATOM 2161 N N . PRO A 1 270 ? -0.538 -6.613 -29.484 1 97.56 270 PRO A N 1
ATOM 2162 C CA . PRO A 1 270 ? 0.041 -5.594 -28.609 1 97.56 270 PRO A CA 1
ATOM 2163 C C . PRO A 1 270 ? 1.246 -6.105 -27.812 1 97.56 270 PRO A C 1
ATOM 2165 O O . PRO A 1 270 ? 2.166 -5.336 -27.516 1 97.56 270 PRO A O 1
ATOM 2168 N N . LEU A 1 271 ? 1.253 -7.324 -27.422 1 97.62 271 LEU A N 1
ATOM 2169 C CA . LEU A 1 271 ? 2.367 -7.891 -26.672 1 97.62 271 LEU A CA 1
ATOM 2170 C C . LEU A 1 271 ? 3.646 -7.875 -27.5 1 97.62 271 LEU A C 1
ATOM 2172 O O . LEU A 1 271 ? 4.73 -7.617 -26.984 1 97.62 271 LEU A O 1
ATOM 2176 N N . ARG A 1 272 ? 3.543 -8.156 -28.781 1 97.06 272 ARG A N 1
ATOM 2177 C CA . ARG A 1 272 ? 4.691 -8.109 -29.688 1 97.06 272 ARG A CA 1
ATOM 2178 C C . ARG A 1 272 ? 5.336 -6.727 -29.672 1 97.06 272 ARG A C 1
ATOM 2180 O O . ARG A 1 272 ? 6.559 -6.609 -29.578 1 97.06 272 ARG A O 1
ATOM 2187 N N . VAL A 1 273 ? 4.539 -5.738 -29.766 1 96.75 273 VAL A N 1
ATOM 2188 C CA . VAL A 1 273 ? 5.027 -4.363 -29.766 1 96.75 273 VAL A CA 1
ATOM 2189 C C . VAL A 1 273 ? 5.719 -4.051 -28.453 1 96.75 273 VAL A C 1
ATOM 2191 O O . VAL A 1 273 ? 6.832 -3.523 -28.422 1 96.75 273 VAL A O 1
ATOM 2194 N N . ARG A 1 274 ? 5.051 -4.387 -27.391 1 96.5 274 ARG A N 1
ATOM 2195 C CA . ARG A 1 274 ? 5.578 -4.09 -26.062 1 96.5 274 ARG A CA 1
ATOM 2196 C C . ARG A 1 274 ? 6.875 -4.852 -25.797 1 96.5 274 ARG A C 1
ATOM 2198 O O . ARG A 1 274 ? 7.812 -4.309 -25.219 1 96.5 274 ARG A O 1
ATOM 2205 N N . LEU A 1 275 ? 6.914 -6.082 -26.203 1 96.62 275 LEU A N 1
ATOM 2206 C CA . LEU A 1 275 ? 8.094 -6.91 -25.984 1 96.62 275 LEU A CA 1
ATOM 2207 C C . LEU A 1 275 ? 9.297 -6.348 -26.75 1 96.62 275 LEU A C 1
ATOM 2209 O O . LEU A 1 275 ? 10.422 -6.379 -26.234 1 96.62 275 LEU A O 1
ATOM 2213 N N . ARG A 1 276 ? 9.102 -5.836 -27.875 1 94.69 276 ARG A N 1
ATOM 2214 C CA . ARG A 1 276 ? 10.188 -5.207 -28.625 1 94.69 276 ARG A CA 1
ATOM 2215 C C . ARG A 1 276 ? 10.789 -4.047 -27.828 1 94.69 276 ARG A C 1
ATOM 2217 O O . ARG A 1 276 ? 12.008 -3.9 -27.766 1 94.69 276 ARG A O 1
ATOM 2224 N N . GLU A 1 277 ? 9.93 -3.314 -27.25 1 92.12 277 GLU A N 1
ATOM 2225 C CA . GLU A 1 277 ? 10.383 -2.191 -26.438 1 92.12 277 GLU A CA 1
ATOM 2226 C C . GLU A 1 277 ? 11.172 -2.672 -25.219 1 92.12 277 GLU A C 1
ATOM 2228 O O . GLU A 1 277 ? 12.234 -2.127 -24.906 1 92.12 277 GLU A O 1
ATOM 2233 N N . VAL A 1 278 ? 10.633 -3.648 -24.562 1 90.44 278 VAL A N 1
ATOM 2234 C CA . VAL A 1 278 ? 11.219 -4.18 -23.344 1 90.44 278 VAL A CA 1
ATOM 2235 C C . VAL A 1 278 ? 12.586 -4.797 -23.641 1 90.44 278 VAL A C 1
ATOM 2237 O O . VAL A 1 278 ? 13.547 -4.586 -22.906 1 90.44 278 VAL A O 1
ATOM 2240 N N . LEU A 1 279 ? 12.648 -5.539 -24.719 1 90.44 279 LEU A N 1
ATOM 2241 C CA . LEU A 1 279 ? 13.883 -6.219 -25.078 1 90.44 279 LEU A CA 1
ATOM 2242 C C . LEU A 1 279 ? 14.945 -5.219 -25.516 1 90.44 279 LEU A C 1
ATOM 2244 O O . LEU A 1 279 ? 16.125 -5.375 -25.203 1 90.44 279 LEU A O 1
ATOM 2248 N N . ASP A 1 280 ? 14.516 -4.176 -26.172 1 86.69 280 ASP A N 1
ATOM 2249 C CA . ASP A 1 280 ? 15.445 -3.129 -26.594 1 86.69 280 ASP A CA 1
ATOM 2250 C C . ASP A 1 280 ? 16.016 -2.387 -25.391 1 86.69 280 ASP A C 1
ATOM 2252 O O . ASP A 1 280 ? 17.219 -2.111 -25.328 1 86.69 280 ASP A O 1
ATOM 2256 N N . ASN A 1 281 ? 15.172 -2.1 -24.453 1 79.62 281 ASN A N 1
ATOM 2257 C CA . ASN A 1 281 ? 15.594 -1.402 -23.234 1 79.62 281 ASN A CA 1
ATOM 2258 C C . ASN A 1 281 ? 16.516 -2.273 -22.375 1 79.62 281 ASN A C 1
ATOM 2260 O O . ASN A 1 281 ? 17.484 -1.783 -21.812 1 79.62 281 ASN A O 1
ATOM 2264 N N . PHE A 1 282 ? 16.141 -3.479 -22.297 1 76.19 282 PHE A N 1
ATOM 2265 C CA . PHE A 1 282 ? 16.906 -4.43 -21.5 1 76.19 282 PHE A CA 1
ATOM 2266 C C . PHE A 1 282 ? 18.312 -4.617 -22.078 1 76.19 282 PHE A C 1
ATOM 2268 O O . PHE A 1 282 ? 19.297 -4.617 -21.328 1 76.19 282 PHE A O 1
ATOM 2275 N N . ARG A 1 283 ? 18.406 -4.758 -23.281 1 71.12 283 ARG A N 1
ATOM 2276 C CA . ARG A 1 283 ? 19.688 -4.93 -23.953 1 71.12 283 ARG A CA 1
ATOM 2277 C C . ARG A 1 283 ? 20.531 -3.668 -23.844 1 71.12 283 ARG A C 1
ATOM 2279 O O . ARG A 1 283 ? 21.75 -3.746 -23.641 1 71.12 283 ARG A O 1
ATOM 2286 N N . LEU A 1 284 ? 19.875 -2.572 -23.875 1 64.19 284 LEU A N 1
ATOM 2287 C CA . LEU A 1 284 ? 20.562 -1.303 -23.703 1 64.19 284 LEU A CA 1
ATOM 2288 C C . LEU A 1 284 ? 21.094 -1.151 -22.281 1 64.19 284 LEU A C 1
ATOM 2290 O O . LEU A 1 284 ? 22.234 -0.713 -22.078 1 64.19 284 LEU A O 1
ATOM 2294 N N . GLU A 1 285 ? 20.234 -1.485 -21.328 1 64.81 285 GLU A N 1
ATOM 2295 C CA . GLU A 1 285 ? 20.641 -1.401 -19.922 1 64.81 285 GLU A CA 1
ATOM 2296 C C . GLU A 1 285 ? 21.797 -2.348 -19.625 1 64.81 285 GLU A C 1
ATOM 2298 O O . GLU A 1 285 ? 22.734 -1.993 -18.891 1 64.81 285 GLU A O 1
ATOM 2303 N N . GLN A 1 286 ? 21.594 -3.51 -20.156 1 60.47 286 GLN A N 1
ATOM 2304 C CA . GLN A 1 286 ? 22.672 -4.48 -19.984 1 60.47 286 GLN A CA 1
ATOM 2305 C C . GLN A 1 286 ? 23.984 -3.973 -20.578 1 60.47 286 GLN A C 1
ATOM 2307 O O . GLN A 1 286 ? 25.062 -4.277 -20.078 1 60.47 286 GLN A O 1
ATOM 2312 N N . LYS A 1 287 ? 23.75 -3.252 -21.547 1 54.47 287 LYS A N 1
ATOM 2313 C CA . LYS A 1 287 ? 24.938 -2.658 -22.172 1 54.47 287 LYS A CA 1
ATOM 2314 C C . LYS A 1 287 ? 25.5 -1.536 -21.297 1 54.47 287 LYS A C 1
ATOM 2316 O O . LYS A 1 287 ? 26.719 -1.395 -21.172 1 54.47 287 LYS A O 1
ATOM 2321 N N . LEU A 1 288 ? 24.594 -0.901 -20.703 1 45.34 288 LEU A N 1
ATOM 2322 C CA . LEU A 1 288 ? 25.031 0.259 -19.938 1 45.34 288 LEU A CA 1
ATOM 2323 C C . LEU A 1 288 ? 25.438 -0.15 -18.531 1 45.34 288 LEU A C 1
ATOM 2325 O O . LEU A 1 288 ? 26.344 0.458 -17.938 1 45.34 288 LEU A O 1
ATOM 2329 N N . PHE A 1 289 ? 24.719 -1.092 -17.938 1 46.53 289 PHE A N 1
ATOM 2330 C CA . PHE A 1 289 ? 24.969 -1.553 -16.578 1 46.53 289 PHE A CA 1
ATOM 2331 C C . PHE A 1 289 ? 25.031 -3.074 -16.531 1 46.53 289 PHE A C 1
ATOM 2333 O O . PHE A 1 289 ? 24.094 -3.723 -16.062 1 46.53 289 PHE A O 1
ATOM 2340 N N . PRO A 1 290 ? 26.141 -3.562 -17 1 44.22 290 PRO A N 1
ATOM 2341 C CA . PRO A 1 290 ? 26.172 -5.02 -17.156 1 44.2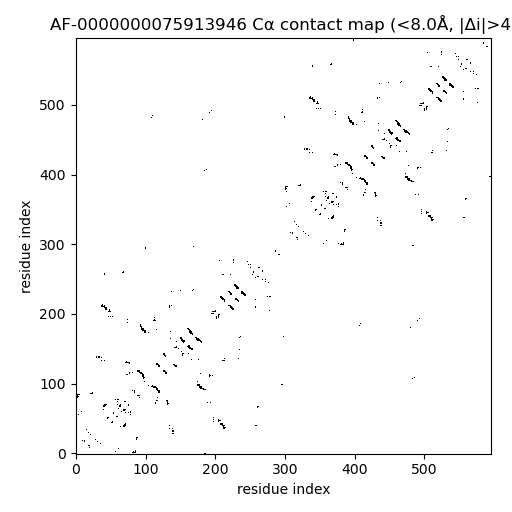2 290 PRO A CA 1
ATOM 2342 C C . PRO A 1 290 ? 26.062 -5.758 -15.828 1 44.22 290 PRO A C 1
ATOM 2344 O O . PRO A 1 290 ? 25.734 -6.949 -15.805 1 44.22 290 PRO A O 1
ATOM 2347 N N . LYS A 1 291 ? 26.547 -5.133 -14.742 1 46.66 291 LYS A N 1
ATOM 2348 C CA . LYS A 1 291 ? 26.688 -5.887 -13.5 1 46.66 291 LYS A CA 1
ATOM 2349 C C . LYS A 1 291 ? 25.344 -6.055 -12.797 1 46.66 291 LYS A C 1
ATOM 2351 O O . LYS A 1 291 ? 25.234 -6.801 -11.82 1 46.66 291 LYS A O 1
ATOM 2356 N N . LYS A 1 292 ? 24.625 -5.34 -13.062 1 40.69 292 LYS A N 1
ATOM 2357 C CA . LYS A 1 292 ? 23.453 -5.414 -12.203 1 40.69 292 LYS A CA 1
ATOM 2358 C C . LYS A 1 292 ? 22.5 -6.516 -12.664 1 40.69 292 LYS A C 1
ATOM 2360 O O . LYS A 1 292 ? 21.812 -6.363 -13.672 1 40.69 292 LYS A O 1
ATOM 2365 N N . LEU A 1 293 ? 22.984 -7.797 -12.32 1 36.69 293 LEU A N 1
ATOM 2366 C CA . LEU A 1 293 ? 22.219 -8.977 -12.719 1 36.69 293 LEU A CA 1
ATOM 2367 C C . LEU A 1 293 ? 20.859 -8.984 -12.031 1 36.69 293 LEU A C 1
ATOM 2369 O O . LEU A 1 293 ? 20.766 -8.922 -10.805 1 36.69 293 LEU A O 1
ATOM 2373 N N . LEU A 1 294 ? 19.953 -8.562 -12.562 1 37.34 294 LEU A N 1
ATOM 2374 C CA . LEU A 1 294 ? 18.594 -8.633 -12.031 1 37.34 294 LEU A CA 1
ATOM 2375 C C . LEU A 1 294 ? 18.328 -9.992 -11.383 1 37.34 294 LEU A C 1
ATOM 2377 O O . LEU A 1 294 ? 17.609 -10.078 -10.383 1 37.34 294 LEU A O 1
ATOM 2381 N N . TRP A 1 295 ? 18.031 -11.109 -12.07 1 33.62 295 TRP A N 1
ATOM 2382 C CA . TRP A 1 295 ? 17.797 -12.445 -11.523 1 33.62 295 TRP A CA 1
ATOM 2383 C C . TRP A 1 295 ? 19.109 -13.172 -11.266 1 33.62 295 TRP A C 1
ATOM 2385 O O . TRP A 1 295 ? 20.062 -13.023 -12.023 1 33.62 295 TRP A O 1
ATOM 2395 N N . PRO A 1 296 ? 19.359 -13.688 -9.938 1 29.53 296 PRO A N 1
ATOM 2396 C CA . PRO A 1 296 ? 20.609 -14.43 -9.711 1 29.53 296 PRO A CA 1
ATOM 2397 C C . PRO A 1 296 ? 20.984 -15.32 -10.891 1 29.53 296 PRO A C 1
ATOM 2399 O O . PRO A 1 296 ? 20.125 -15.953 -11.5 1 29.53 296 PRO A O 1
ATOM 2402 N N . GLU A 1 297 ? 22.141 -15.062 -11.703 1 26.23 297 GLU A N 1
ATOM 2403 C CA . GLU A 1 297 ? 22.812 -16.125 -12.438 1 26.23 297 GLU A CA 1
ATOM 2404 C C . GLU A 1 297 ? 22.922 -17.391 -11.586 1 26.23 297 GLU A C 1
ATOM 2406 O O . GLU A 1 297 ? 22.969 -17.312 -10.359 1 26.23 297 GLU A O 1
ATOM 2411 N N . GLY A 1 298 ? 22.703 -18.781 -12.062 1 20.5 298 GLY A N 1
ATOM 2412 C CA . GLY A 1 298 ? 23.578 -19.812 -11.516 1 20.5 298 GLY A CA 1
ATOM 2413 C C . GLY A 1 298 ? 25.016 -19.344 -11.367 1 20.5 298 GLY A C 1
ATOM 2414 O O . GLY A 1 298 ? 25.469 -18.453 -12.102 1 20.5 298 GLY A O 1
ATOM 2415 N N . MET B 1 1 ? 14.008 5.578 6.488 1 91.81 1 MET B N 1
ATOM 2416 C CA . MET B 1 1 ? 13.797 6.961 6.062 1 91.81 1 MET B CA 1
ATOM 2417 C C . MET B 1 1 ? 14.969 7.84 6.477 1 91.81 1 MET B C 1
ATOM 2419 O O . MET B 1 1 ? 15.406 7.797 7.629 1 91.81 1 MET B O 1
ATOM 2423 N N . GLU B 1 2 ? 15.461 8.641 5.609 1 93.94 2 GLU B N 1
ATOM 2424 C CA . GLU B 1 2 ? 16.656 9.438 5.875 1 93.94 2 GLU B CA 1
ATOM 2425 C C . GLU B 1 2 ? 16.297 10.781 6.5 1 93.94 2 GLU B C 1
ATOM 2427 O O . GLU B 1 2 ? 15.32 11.414 6.102 1 93.94 2 GLU B O 1
ATOM 2432 N N . PRO B 1 3 ? 17.094 11.18 7.484 1 97.88 3 PRO B N 1
ATOM 2433 C CA . PRO B 1 3 ? 16.891 12.508 8.062 1 97.88 3 PRO B CA 1
ATOM 2434 C C . PRO B 1 3 ? 17.078 13.625 7.039 1 97.88 3 PRO B C 1
ATOM 2436 O O . PRO B 1 3 ? 17.734 13.422 6.012 1 97.88 3 PRO B O 1
ATOM 2439 N N . LEU B 1 4 ? 16.5 14.773 7.336 1 98.12 4 LEU B N 1
ATOM 2440 C CA . LEU B 1 4 ? 16.812 15.945 6.523 1 98.12 4 LEU B CA 1
ATOM 2441 C C . LEU B 1 4 ? 18.297 16.297 6.613 1 98.12 4 LEU B C 1
ATOM 2443 O O . LEU B 1 4 ? 18.938 16.031 7.625 1 98.12 4 LEU B O 1
ATOM 2447 N N . SER B 1 5 ? 18.812 16.844 5.547 1 97.69 5 SER B N 1
ATOM 2448 C CA . SER B 1 5 ? 20.156 17.406 5.621 1 97.69 5 SER B CA 1
ATOM 2449 C C . SER B 1 5 ? 20.234 18.531 6.645 1 97.69 5 SER B C 1
ATOM 2451 O O . SER B 1 5 ? 19.219 19.125 7.004 1 97.69 5 SER B O 1
ATOM 2453 N N . ASP B 1 6 ? 21.469 18.828 7.066 1 96.31 6 ASP B N 1
ATOM 2454 C CA . ASP B 1 6 ? 21.672 19.922 8.016 1 96.31 6 ASP B CA 1
ATOM 2455 C C . ASP B 1 6 ? 21.141 21.234 7.465 1 96.31 6 ASP B C 1
ATOM 2457 O O . ASP B 1 6 ? 20.469 22 8.172 1 96.31 6 ASP B O 1
ATOM 2461 N N . GLN B 1 7 ? 21.422 21.453 6.266 1 96.88 7 GLN B N 1
ATOM 2462 C CA . GLN B 1 7 ? 21.016 22.688 5.617 1 96.88 7 GLN B CA 1
ATOM 2463 C C . GLN B 1 7 ? 19.484 22.781 5.543 1 96.88 7 GLN B C 1
ATOM 2465 O O . GLN B 1 7 ? 18.922 23.828 5.871 1 96.88 7 GLN B O 1
ATOM 2470 N N . CYS B 1 8 ? 18.859 21.734 5.137 1 97.62 8 CYS B N 1
ATOM 2471 C CA . CYS B 1 8 ? 17.391 21.719 5.051 1 97.62 8 CYS B CA 1
ATOM 2472 C C . CYS B 1 8 ? 16.766 21.859 6.43 1 97.62 8 CYS B C 1
ATOM 2474 O O . CYS B 1 8 ? 15.766 22.562 6.59 1 97.62 8 CYS B O 1
ATOM 2476 N N . THR B 1 9 ? 17.375 21.234 7.387 1 97.38 9 THR B N 1
ATOM 2477 C CA . THR B 1 9 ? 16.891 21.297 8.758 1 97.38 9 THR B CA 1
ATOM 2478 C C . THR B 1 9 ? 16.922 22.75 9.266 1 97.38 9 THR B C 1
ATOM 2480 O O . THR B 1 9 ? 15.914 23.25 9.766 1 97.38 9 THR B O 1
ATOM 2483 N N . GLU B 1 10 ? 18 23.406 9.094 1 97.12 10 GLU B N 1
ATOM 2484 C CA . GLU B 1 10 ? 18.156 24.781 9.562 1 97.12 10 GLU B CA 1
ATOM 2485 C C . GLU B 1 10 ? 17.188 25.719 8.852 1 97.12 10 GLU B C 1
ATOM 2487 O O . GLU B 1 10 ? 16.547 26.547 9.5 1 97.12 10 GLU B O 1
ATOM 2492 N N . SER B 1 11 ? 17.078 25.578 7.574 1 97.75 11 SER B N 1
ATOM 2493 C CA . SER B 1 11 ? 16.203 26.438 6.785 1 97.75 11 SER B CA 1
ATOM 2494 C C . SER B 1 11 ? 14.742 26.219 7.172 1 97.75 11 SER B C 1
ATOM 2496 O O . SER B 1 11 ? 13.953 27.172 7.191 1 97.75 11 SER B O 1
ATOM 2498 N N . TYR B 1 12 ? 14.414 24.984 7.41 1 98.31 12 TYR B N 1
ATOM 2499 C CA . TYR B 1 12 ? 13.023 24.703 7.746 1 98.31 12 TYR B CA 1
ATOM 2500 C C . TYR B 1 12 ? 12.68 25.219 9.141 1 98.31 12 TYR B C 1
ATOM 2502 O O . TYR B 1 12 ? 11.57 25.719 9.367 1 98.31 12 TYR B O 1
ATOM 2510 N N . LEU B 1 13 ? 13.633 25.078 10.07 1 97.94 13 LEU B N 1
ATOM 2511 C CA . LEU B 1 13 ? 13.422 25.625 11.406 1 97.94 13 LEU B CA 1
ATOM 2512 C C . LEU B 1 13 ? 13.227 27.141 11.344 1 97.94 13 LEU B C 1
ATOM 2514 O O . LEU B 1 13 ? 12.398 27.688 12.07 1 97.94 13 LEU B O 1
ATOM 2518 N N . GLU B 1 14 ? 13.953 27.75 10.484 1 97.62 14 GLU B N 1
ATOM 2519 C CA . GLU B 1 14 ? 13.766 29.172 10.266 1 97.62 14 GLU B CA 1
ATOM 2520 C C . GLU B 1 14 ? 12.375 29.469 9.719 1 97.62 14 GLU B C 1
ATOM 2522 O O . GLU B 1 14 ? 11.711 30.406 10.18 1 97.62 14 GLU B O 1
ATOM 2527 N N . PHE B 1 15 ? 11.938 28.719 8.781 1 97.81 15 PHE B N 1
ATOM 2528 C CA . PHE B 1 15 ? 10.609 28.844 8.195 1 97.81 15 PHE B CA 1
ATOM 2529 C C . PHE B 1 15 ? 9.531 28.672 9.258 1 97.81 15 PHE B C 1
ATOM 2531 O O . PHE B 1 15 ? 8.555 29.422 9.297 1 97.81 15 PHE B O 1
ATOM 2538 N N . LEU B 1 16 ? 9.734 27.688 10.172 1 96.81 16 LEU B N 1
ATOM 2539 C CA . LEU B 1 16 ? 8.773 27.375 11.219 1 96.81 16 LEU B CA 1
ATOM 2540 C C . LEU B 1 16 ? 8.867 28.391 12.359 1 96.81 16 LEU B C 1
ATOM 2542 O O . LEU B 1 16 ? 8 28.422 13.242 1 96.81 16 LEU B O 1
ATOM 2546 N N . LYS B 1 17 ? 9.938 29.172 12.391 1 96.12 17 LYS B N 1
ATOM 2547 C CA . LYS B 1 17 ? 10.227 30.125 13.453 1 96.12 17 LYS B CA 1
ATOM 2548 C C . LYS B 1 17 ? 10.406 29.422 14.797 1 96.12 17 LYS B C 1
ATOM 2550 O O . LYS B 1 17 ? 9.844 29.859 15.805 1 96.12 17 LYS B O 1
ATOM 2555 N N . VAL B 1 18 ? 11.055 28.328 14.688 1 95.56 18 VAL B N 1
ATOM 2556 C CA . VAL B 1 18 ? 11.406 27.562 15.875 1 95.56 18 VAL B CA 1
ATOM 2557 C C . VAL B 1 18 ? 12.93 27.438 15.977 1 95.56 18 VAL B C 1
ATOM 2559 O O . VAL B 1 18 ? 13.594 27.078 15 1 95.56 18 VAL B O 1
ATOM 2562 N N . GLY B 1 19 ? 13.484 27.766 17.109 1 91.19 19 GLY B N 1
ATOM 2563 C CA . GLY B 1 19 ? 14.922 27.656 17.312 1 91.19 19 GLY B CA 1
ATOM 2564 C C . GLY B 1 19 ? 15.391 26.219 17.406 1 91.19 19 GLY B C 1
ATOM 2565 O O . GLY B 1 19 ? 14.609 25.312 17.734 1 91.19 19 GLY B O 1
ATOM 2566 N N . LYS B 1 20 ? 16.656 26.062 17.078 1 85.06 20 LYS B N 1
ATOM 2567 C CA . LYS B 1 20 ? 17.234 24.719 17.188 1 85.06 20 LYS B CA 1
ATOM 2568 C C . LYS B 1 20 ? 17.391 24.312 18.656 1 85.06 20 LYS B C 1
ATOM 2570 O O . LYS B 1 20 ? 17.859 25.094 19.484 1 85.06 20 LYS B O 1
ATOM 2575 N N . PRO B 1 21 ? 16.906 23.109 18.844 1 74.19 21 PRO B N 1
ATOM 2576 C CA . PRO B 1 21 ? 16.969 22.641 20.234 1 74.19 21 PRO B CA 1
ATOM 2577 C C . PRO B 1 21 ? 18.375 22.188 20.625 1 74.19 21 PRO B C 1
ATOM 2579 O O . PRO B 1 21 ? 19.203 21.922 19.766 1 74.19 21 PRO B O 1
ATOM 2582 N N . MET B 1 22 ? 18.469 22.109 21.875 1 75.81 22 MET B N 1
ATOM 2583 C CA . MET B 1 22 ? 19.641 21.406 22.375 1 75.81 22 MET B CA 1
ATOM 2584 C C . MET B 1 22 ? 19.391 19.906 22.484 1 75.81 22 MET B C 1
ATOM 2586 O O . MET B 1 22 ? 20.25 19.094 22.156 1 75.81 22 MET B O 1
ATOM 2590 N N . THR B 1 23 ? 18.203 19.516 22.922 1 89.75 23 THR B N 1
ATOM 2591 C CA . THR B 1 23 ? 17.828 18.125 23.109 1 89.75 23 THR B CA 1
ATOM 2592 C C . THR B 1 23 ? 16.391 17.875 22.672 1 89.75 23 THR B C 1
ATOM 2594 O O . THR B 1 23 ? 15.555 18.797 22.703 1 89.75 23 THR B O 1
ATOM 2597 N N . PRO B 1 24 ? 16.094 16.703 22.203 1 94.38 24 PRO B N 1
ATOM 2598 C CA . PRO B 1 24 ? 14.742 16.344 21.781 1 94.38 24 PRO B CA 1
ATOM 2599 C C . PRO B 1 24 ? 13.789 16.141 22.953 1 94.38 24 PRO B C 1
ATOM 2601 O O . PRO B 1 24 ? 13.656 15.031 23.453 1 94.38 24 PRO B O 1
ATOM 2604 N N . THR B 1 25 ? 13.094 17.172 23.297 1 95.31 25 THR B N 1
ATOM 2605 C CA . THR B 1 25 ? 12.156 17.125 24.422 1 95.31 25 THR B CA 1
ATOM 2606 C C . THR B 1 25 ? 10.711 17.172 23.922 1 95.31 25 THR B C 1
ATOM 2608 O O . THR B 1 25 ? 10.469 17.469 22.75 1 95.31 25 THR B O 1
ATOM 2611 N N . LEU B 1 26 ? 9.836 16.797 24.828 1 96.38 26 LEU B N 1
ATOM 2612 C CA . LEU B 1 26 ? 8.414 16.891 24.516 1 96.38 26 LEU B CA 1
ATOM 2613 C C . LEU B 1 26 ? 8.016 18.344 24.234 1 96.38 26 LEU B C 1
ATOM 2615 O O . LEU B 1 26 ? 7.277 18.609 23.281 1 96.38 26 LEU B O 1
ATOM 2619 N N . ASP B 1 27 ? 8.5 19.219 25.062 1 95.56 27 ASP B N 1
ATOM 2620 C CA . ASP B 1 27 ? 8.195 20.625 24.906 1 95.56 27 ASP B CA 1
ATOM 2621 C C . ASP B 1 27 ? 8.633 21.141 23.531 1 95.56 27 ASP B C 1
ATOM 2623 O O . ASP B 1 27 ? 7.883 21.859 22.859 1 95.56 27 ASP B O 1
ATOM 2627 N N . TYR B 1 28 ? 9.82 20.797 23.156 1 96.75 28 TYR B N 1
ATOM 2628 C CA . TYR B 1 28 ? 10.32 21.219 21.844 1 96.75 28 TYR B CA 1
ATOM 2629 C C . TYR B 1 28 ? 9.516 20.594 20.719 1 96.75 28 TYR B C 1
ATOM 2631 O O . TYR B 1 28 ? 9.211 21.25 19.719 1 96.75 28 TYR B O 1
ATOM 2639 N N . LEU B 1 29 ? 9.18 19.344 20.875 1 97.31 29 LEU B N 1
ATOM 2640 C CA . LEU B 1 29 ? 8.344 18.656 19.891 1 97.31 29 LEU B CA 1
ATOM 2641 C C . LEU B 1 29 ? 7.023 19.391 19.688 1 97.31 29 LEU B C 1
ATOM 2643 O O . LEU B 1 29 ? 6.602 19.625 18.562 1 97.31 29 LEU B O 1
ATOM 2647 N N . ASP B 1 30 ? 6.422 19.812 20.75 1 96.38 30 ASP B N 1
ATOM 2648 C CA . ASP B 1 30 ? 5.156 20.531 20.672 1 96.38 30 ASP B CA 1
ATOM 2649 C C . ASP B 1 30 ? 5.336 21.891 20 1 96.38 30 ASP B C 1
ATOM 2651 O O . ASP B 1 30 ? 4.461 22.344 19.25 1 96.38 30 ASP B O 1
ATOM 2655 N N . ARG B 1 31 ? 6.414 22.531 20.25 1 95.62 31 ARG B N 1
ATOM 2656 C CA . ARG B 1 31 ? 6.703 23.781 19.578 1 95.62 31 ARG B CA 1
ATOM 2657 C C . ARG B 1 31 ? 6.867 23.594 18.078 1 95.62 31 ARG B C 1
ATOM 2659 O O . ARG B 1 31 ? 6.414 24.422 17.281 1 95.62 31 ARG B O 1
ATOM 2666 N N . LEU B 1 32 ? 7.547 22.5 17.688 1 97 32 LEU B N 1
ATOM 2667 C CA . LEU B 1 32 ? 7.707 22.172 16.281 1 97 32 LEU B CA 1
ATOM 2668 C C . LEU B 1 32 ? 6.355 21.938 15.617 1 97 32 LEU B C 1
ATOM 2670 O O . LEU B 1 32 ? 6.094 22.438 14.523 1 97 32 LEU B O 1
ATOM 2674 N N . ILE B 1 33 ? 5.5 21.172 16.297 1 96.44 33 ILE B N 1
ATOM 2675 C CA . ILE B 1 33 ? 4.168 20.859 15.781 1 96.44 33 ILE B CA 1
ATOM 2676 C C . ILE B 1 33 ? 3.379 22.156 15.594 1 96.44 33 ILE B C 1
ATOM 2678 O O . ILE B 1 33 ? 2.766 22.375 14.547 1 96.44 33 ILE B O 1
ATOM 2682 N N . LYS B 1 34 ? 3.457 22.984 16.578 1 93.62 34 LYS B N 1
ATOM 2683 C CA . LYS B 1 34 ? 2.762 24.266 16.5 1 93.62 34 LYS B CA 1
ATOM 2684 C C . LYS B 1 34 ? 3.254 25.094 15.312 1 93.62 34 LYS B C 1
ATOM 2686 O O . LYS B 1 34 ? 2.451 25.609 14.539 1 93.62 34 LYS B O 1
ATOM 2691 N N . GLY B 1 35 ? 4.566 25.266 15.219 1 94.31 35 GLY B N 1
ATOM 2692 C CA . GLY B 1 35 ? 5.133 25.984 14.094 1 94.31 35 GLY B CA 1
ATOM 2693 C C . GLY B 1 35 ? 4.688 25.453 12.75 1 94.31 35 GLY B C 1
ATOM 2694 O O . GLY B 1 35 ? 4.352 26.219 11.844 1 94.31 35 GLY B O 1
ATOM 2695 N N . GLN B 1 36 ? 4.691 24.125 12.633 1 96.19 36 GLN B N 1
ATOM 2696 C CA . GLN B 1 36 ? 4.27 23.453 11.406 1 96.19 36 GLN B CA 1
ATOM 2697 C C . GLN B 1 36 ? 2.812 23.781 11.078 1 96.19 36 GLN B C 1
ATOM 2699 O O . GLN B 1 36 ? 2.496 24.156 9.953 1 96.19 36 GLN B O 1
ATOM 2704 N N . LEU B 1 37 ? 1.922 23.656 12.023 1 94.19 37 LEU B N 1
ATOM 2705 C CA . LEU B 1 37 ? 0.485 23.781 11.812 1 94.19 37 LEU B CA 1
ATOM 2706 C C . LEU B 1 37 ? 0.107 25.234 11.539 1 94.19 37 LEU B C 1
ATOM 2708 O O . LEU B 1 37 ? -0.88 25.5 10.852 1 94.19 37 LEU B O 1
ATOM 2712 N N . GLU B 1 38 ? 0.879 26.125 12.016 1 91.75 38 GLU B N 1
ATOM 2713 C CA . GLU B 1 38 ? 0.61 27.547 11.812 1 91.75 38 GLU B CA 1
ATOM 2714 C C . GLU B 1 38 ? 1.039 28 10.422 1 91.75 38 GLU B C 1
ATOM 2716 O O . GLU B 1 38 ? 0.565 29.031 9.922 1 91.75 38 GLU B O 1
ATOM 2721 N N . ARG B 1 39 ? 1.856 27.25 9.773 1 93.94 39 ARG B N 1
ATOM 2722 C CA . ARG B 1 39 ? 2.482 27.797 8.578 1 93.94 39 ARG B CA 1
ATOM 2723 C C . ARG B 1 39 ? 2.186 26.922 7.359 1 93.94 39 ARG B C 1
ATOM 2725 O O . ARG B 1 39 ? 2.299 27.375 6.219 1 93.94 39 ARG B O 1
ATOM 2732 N N . VAL B 1 40 ? 1.918 25.688 7.605 1 96.25 40 VAL B N 1
ATOM 2733 C CA . VAL B 1 40 ? 1.783 24.766 6.488 1 96.25 40 VAL B CA 1
ATOM 2734 C C . VAL B 1 40 ? 0.343 24.25 6.402 1 96.25 40 VAL B C 1
ATOM 2736 O O . VAL B 1 40 ? -0.235 23.828 7.41 1 96.25 40 VAL B O 1
ATOM 2739 N N . THR B 1 41 ? -0.265 24.297 5.23 1 96.69 41 THR B N 1
ATOM 2740 C CA . THR B 1 41 ? -1.647 23.906 4.973 1 96.69 41 THR B CA 1
ATOM 2741 C C . THR B 1 41 ? -1.721 22.484 4.438 1 96.69 41 THR B C 1
ATOM 2743 O O . THR B 1 41 ? -0.928 22.094 3.578 1 96.69 41 THR B O 1
ATOM 2746 N N . PHE B 1 42 ? -2.633 21.672 5.008 1 96.88 42 PHE B N 1
ATOM 2747 C CA . PHE B 1 42 ? -3.01 20.406 4.371 1 96.88 42 PHE B CA 1
ATOM 2748 C C . PHE B 1 42 ? -3.893 20.656 3.154 1 96.88 42 PHE B C 1
ATOM 2750 O O . PHE B 1 42 ? -4.902 21.359 3.248 1 96.88 42 PHE B O 1
ATOM 2757 N N . GLU B 1 43 ? -3.51 20.109 2.041 1 96.81 43 GLU B N 1
ATOM 2758 C CA . GLU B 1 43 ? -4.305 20.297 0.83 1 96.81 43 GLU B CA 1
ATOM 2759 C C . GLU B 1 43 ? -4.035 19.172 -0.176 1 96.81 43 GLU B C 1
ATOM 2761 O O . GLU B 1 43 ? -3.008 18.5 -0.098 1 96.81 43 GLU B O 1
ATOM 2766 N N . ASN B 1 44 ? -4.988 18.922 -1.042 1 95.69 44 ASN B N 1
ATOM 2767 C CA . ASN B 1 44 ? -4.82 17.875 -2.037 1 95.69 44 ASN B CA 1
ATOM 2768 C C . ASN B 1 44 ? -5.039 18.406 -3.453 1 95.69 44 ASN B C 1
ATOM 2770 O O . ASN B 1 44 ? -5.551 17.688 -4.312 1 95.69 44 ASN B O 1
ATOM 2774 N N . VAL B 1 45 ? -4.641 19.656 -3.676 1 97.06 45 VAL B N 1
ATOM 2775 C CA . VAL B 1 45 ? -4.855 20.312 -4.965 1 97.06 45 VAL B CA 1
ATOM 2776 C C . VAL B 1 45 ? -4.152 19.516 -6.066 1 97.06 45 VAL B C 1
ATOM 2778 O O . VAL B 1 45 ? -4.742 19.234 -7.109 1 97.06 45 VAL B O 1
ATOM 2781 N N . ASP B 1 46 ? -2.91 19.172 -5.84 1 96.56 46 ASP B N 1
ATOM 2782 C CA . ASP B 1 46 ? -2.156 18.438 -6.855 1 96.56 46 ASP B CA 1
ATOM 2783 C C . ASP B 1 46 ? -2.783 17.078 -7.129 1 96.56 46 ASP B C 1
ATOM 2785 O O . ASP B 1 46 ? -2.754 16.594 -8.266 1 96.56 46 ASP B O 1
ATOM 2789 N N . MET B 1 47 ? -3.336 16.422 -6.113 1 95.06 47 MET B N 1
ATOM 2790 C CA . MET B 1 47 ? -4.035 15.148 -6.312 1 95.06 47 MET B CA 1
ATOM 2791 C C . MET B 1 47 ? -5.27 15.336 -7.188 1 95.06 47 MET B C 1
ATOM 2793 O O . MET B 1 47 ? -5.52 14.539 -8.094 1 95.06 47 MET B O 1
ATOM 2797 N N . LEU B 1 48 ? -5.984 16.359 -6.863 1 94 48 LEU B N 1
ATOM 2798 C CA . LEU B 1 48 ? -7.199 16.656 -7.613 1 94 48 LEU B CA 1
ATOM 2799 C C . LEU B 1 48 ? -6.875 16.953 -9.078 1 94 48 LEU B C 1
ATOM 2801 O O . LEU B 1 48 ? -7.66 16.609 -9.969 1 94 48 LEU B O 1
ATOM 2805 N N . LEU B 1 49 ? -5.766 17.578 -9.328 1 95.56 49 LEU B N 1
ATOM 2806 C CA . LEU B 1 49 ? -5.355 17.938 -10.68 1 95.56 49 LEU B CA 1
ATOM 2807 C C . LEU B 1 49 ? -4.566 16.812 -11.336 1 95.56 49 LEU B C 1
ATOM 2809 O O . LEU B 1 49 ? -4.016 16.984 -12.43 1 95.56 49 LEU B O 1
ATOM 2813 N N . LYS B 1 50 ? -4.379 15.695 -10.656 1 92.88 50 LYS B N 1
ATOM 2814 C CA . LYS B 1 50 ? -3.732 14.484 -11.164 1 92.88 50 LYS B CA 1
ATOM 2815 C C . LYS B 1 50 ? -2.271 14.75 -11.516 1 92.88 50 LYS B C 1
ATOM 2817 O O . LYS B 1 50 ? -1.778 14.281 -12.547 1 92.88 50 LYS B O 1
ATOM 2822 N N . ARG B 1 51 ? -1.687 15.594 -10.695 1 94.12 51 ARG B N 1
ATOM 2823 C CA . ARG B 1 51 ? -0.26 15.859 -10.828 1 94.12 51 ARG B CA 1
ATOM 2824 C C . ARG B 1 51 ? 0.568 14.859 -10.039 1 94.12 51 ARG B C 1
ATOM 2826 O O . ARG B 1 51 ? 0.112 14.336 -9.016 1 94.12 51 ARG B O 1
ATOM 2833 N N . CYS B 1 52 ? 1.763 14.586 -10.57 1 89.62 52 CYS B N 1
ATOM 2834 C CA . CYS B 1 52 ? 2.691 13.742 -9.82 1 89.62 52 CYS B CA 1
ATOM 2835 C C . CYS B 1 52 ? 3.168 14.445 -8.555 1 89.62 52 CYS B C 1
ATOM 2837 O O . CYS B 1 52 ? 3.572 15.602 -8.602 1 89.62 52 CYS B O 1
ATOM 2839 N N . ILE B 1 53 ? 3.111 13.812 -7.473 1 94.62 53 ILE B N 1
ATOM 2840 C CA . ILE B 1 53 ? 3.527 14.359 -6.188 1 94.62 53 ILE B CA 1
ATOM 2841 C C . ILE B 1 53 ? 4.758 13.609 -5.68 1 94.62 53 ILE B C 1
ATOM 2843 O O . ILE B 1 53 ? 4.691 12.406 -5.406 1 94.62 53 ILE B O 1
ATOM 2847 N N . SER B 1 54 ? 5.824 14.273 -5.555 1 94.31 54 SER B N 1
ATOM 2848 C CA . SER B 1 54 ? 7.074 13.688 -5.082 1 94.31 54 SER B CA 1
ATOM 2849 C C . SER B 1 54 ? 7.133 13.672 -3.559 1 94.31 54 SER B C 1
ATOM 2851 O O . SER B 1 54 ? 6.727 14.625 -2.902 1 94.31 54 SER B O 1
ATOM 2853 N N . LEU B 1 55 ? 7.738 12.586 -2.992 1 96.06 55 LEU B N 1
ATOM 2854 C CA . LEU B 1 55 ? 7.977 12.523 -1.554 1 96.06 55 LEU B CA 1
ATOM 2855 C C . LEU B 1 55 ? 9.445 12.789 -1.232 1 96.06 55 LEU B C 1
ATOM 2857 O O . LEU B 1 55 ? 9.883 12.562 -0.104 1 96.06 55 LEU B O 1
ATOM 2861 N N . ASP B 1 56 ? 10.125 13.258 -2.225 1 95.75 56 ASP B N 1
ATOM 2862 C CA . ASP B 1 56 ? 11.5 13.695 -1.99 1 95.75 56 ASP B CA 1
ATOM 2863 C C . ASP B 1 56 ? 11.531 14.891 -1.04 1 95.75 56 ASP B C 1
ATOM 2865 O O . ASP B 1 56 ? 10.727 15.82 -1.167 1 95.75 56 ASP B O 1
ATOM 2869 N N . ALA B 1 57 ? 12.469 14.852 -0.095 1 97.19 57 ALA B N 1
ATOM 2870 C CA . ALA B 1 57 ? 12.523 15.875 0.945 1 97.19 57 ALA B CA 1
ATOM 2871 C C . ALA B 1 57 ? 12.719 17.266 0.34 1 97.19 57 ALA B C 1
ATOM 2873 O O . ALA B 1 57 ? 12.055 18.219 0.743 1 97.19 57 ALA B O 1
ATOM 2874 N N . GLU B 1 58 ? 13.594 17.359 -0.619 1 96.69 58 GLU B N 1
ATOM 2875 C CA . GLU B 1 58 ? 13.867 18.656 -1.229 1 96.69 58 GLU B CA 1
ATOM 2876 C C . GLU B 1 58 ? 12.664 19.172 -2.008 1 96.69 58 GLU B C 1
ATOM 2878 O O . GLU B 1 58 ? 12.383 20.359 -2.012 1 96.69 58 GLU B O 1
ATOM 2883 N N . ALA B 1 59 ? 12 18.297 -2.668 1 97.38 59 ALA B N 1
ATOM 2884 C CA . ALA B 1 59 ? 10.805 18.672 -3.418 1 97.38 59 ALA B CA 1
ATOM 2885 C C . ALA B 1 59 ? 9.711 19.203 -2.488 1 97.38 59 ALA B C 1
ATOM 2887 O O . ALA B 1 59 ? 9.07 20.203 -2.781 1 97.38 59 ALA B O 1
ATOM 2888 N N . ILE B 1 60 ? 9.531 18.516 -1.395 1 98.19 60 ILE B N 1
ATOM 2889 C CA . ILE B 1 60 ? 8.516 18.922 -0.432 1 98.19 60 ILE B CA 1
ATOM 2890 C C . ILE B 1 60 ? 8.914 20.266 0.192 1 98.19 60 ILE B C 1
ATOM 2892 O O . ILE B 1 60 ? 8.078 21.156 0.328 1 98.19 60 ILE B O 1
ATOM 2896 N N . PHE B 1 61 ? 10.195 20.375 0.534 1 98.44 61 PHE B N 1
ATOM 2897 C CA . PHE B 1 61 ? 10.719 21.609 1.103 1 98.44 61 PHE B CA 1
ATOM 2898 C C . PHE B 1 61 ? 10.438 22.797 0.182 1 98.44 61 PHE B C 1
ATOM 2900 O O . PHE B 1 61 ? 9.922 23.812 0.624 1 98.44 61 PHE B O 1
ATOM 2907 N N . GLU B 1 62 ? 10.758 22.625 -1.065 1 97.94 62 GLU B N 1
ATOM 2908 C CA . GLU B 1 62 ? 10.547 23.688 -2.047 1 97.94 62 GLU B CA 1
ATOM 2909 C C . GLU B 1 62 ? 9.062 24.016 -2.193 1 97.94 62 GLU B C 1
ATOM 2911 O O . GLU B 1 62 ? 8.68 25.188 -2.252 1 97.94 62 GLU B O 1
ATOM 2916 N N . LYS B 1 63 ? 8.242 23.047 -2.262 1 97.62 63 LYS B N 1
ATOM 2917 C CA . LYS B 1 63 ? 6.801 23.234 -2.426 1 97.62 63 LYS B CA 1
ATOM 2918 C C . LYS B 1 63 ? 6.215 24.047 -1.276 1 97.62 63 LYS B C 1
ATOM 2920 O O . LYS B 1 63 ? 5.469 25 -1.502 1 97.62 63 LYS B O 1
ATOM 2925 N N . VAL B 1 64 ? 6.598 23.719 -0.105 1 97.75 64 VAL B N 1
ATOM 2926 C CA . VAL B 1 64 ? 5.996 24.297 1.099 1 97.75 64 VAL B CA 1
ATOM 2927 C C . VAL B 1 64 ? 6.613 25.656 1.393 1 97.75 64 VAL B C 1
ATOM 2929 O O . VAL B 1 64 ? 5.895 26.625 1.648 1 97.75 64 VAL B O 1
ATOM 2932 N N . THR B 1 65 ? 7.953 25.828 1.293 1 97.62 65 THR B N 1
ATOM 2933 C CA . THR B 1 65 ? 8.625 27.016 1.797 1 97.62 65 THR B CA 1
ATOM 2934 C C . THR B 1 65 ? 8.82 28.047 0.684 1 97.62 65 THR B C 1
ATOM 2936 O O . THR B 1 65 ? 8.828 29.25 0.939 1 97.62 65 THR B O 1
ATOM 2939 N N . ARG B 1 66 ? 8.977 27.578 -0.51 1 96.38 66 ARG B N 1
ATOM 2940 C CA . ARG B 1 66 ? 9.281 28.516 -1.588 1 96.38 66 ARG B CA 1
ATOM 2941 C C . ARG B 1 66 ? 8.039 28.812 -2.428 1 96.38 66 ARG B C 1
ATOM 2943 O O . ARG B 1 66 ? 7.762 29.969 -2.748 1 96.38 66 ARG B O 1
ATOM 2950 N N . ARG B 1 67 ? 7.289 27.828 -2.672 1 96.44 67 ARG B N 1
ATOM 2951 C CA . ARG B 1 67 ? 6.133 28.016 -3.543 1 96.44 67 ARG B CA 1
ATOM 2952 C C . ARG B 1 67 ? 4.898 28.391 -2.736 1 96.44 67 ARG B C 1
ATOM 2954 O O . ARG B 1 67 ? 3.867 28.766 -3.305 1 96.44 67 ARG B O 1
ATOM 2961 N N . GLY B 1 68 ? 4.941 28.266 -1.439 1 97.06 68 GLY B N 1
ATOM 2962 C CA . GLY B 1 68 ? 3.83 28.656 -0.589 1 97.06 68 GLY B CA 1
ATOM 2963 C C . GLY B 1 68 ? 2.633 27.734 -0.709 1 97.06 68 GLY B C 1
ATOM 2964 O O . GLY B 1 68 ? 1.486 28.188 -0.636 1 97.06 68 GLY B O 1
ATOM 2965 N N . ARG B 1 69 ? 2.902 26.531 -1.114 1 97.62 69 ARG B N 1
ATOM 2966 C CA . ARG B 1 69 ? 1.883 25.484 -1.176 1 97.62 69 ARG B CA 1
ATOM 2967 C C . ARG B 1 69 ? 1.902 24.625 0.085 1 97.62 69 ARG B C 1
ATOM 2969 O O . ARG B 1 69 ? 2.676 24.891 1.008 1 97.62 69 ARG B O 1
ATOM 2976 N N . GLY B 1 70 ? 0.969 23.75 0.231 1 97.25 70 GLY B N 1
ATOM 2977 C CA . GLY B 1 70 ? 0.919 22.734 1.271 1 97.25 70 GLY B CA 1
ATOM 2978 C C . GLY B 1 70 ? 1.212 21.344 0.759 1 97.25 70 GLY B C 1
ATOM 2979 O O . GLY B 1 70 ? 2.062 21.156 -0.115 1 97.25 70 GLY B O 1
ATOM 2980 N N . GLY B 1 71 ? 0.496 20.406 1.407 1 96.88 71 GLY B N 1
ATOM 2981 C CA . GLY B 1 71 ? 0.68 19.031 0.974 1 96.88 71 GLY B CA 1
ATOM 2982 C C . GLY B 1 71 ? -0.308 18.078 1.606 1 96.88 71 GLY B C 1
ATOM 2983 O O . GLY B 1 71 ? -1.073 18.453 2.494 1 96.88 71 GLY B O 1
ATOM 2984 N N . CYS B 1 72 ? -0.342 16.891 1.099 1 95.69 72 CYS B N 1
ATOM 2985 C CA . CYS B 1 72 ? -1.176 15.836 1.669 1 95.69 72 CYS B CA 1
ATOM 2986 C C . CYS B 1 72 ? -0.491 15.188 2.863 1 95.69 72 CYS B C 1
ATOM 2988 O O . CYS B 1 72 ? 0.615 15.578 3.24 1 95.69 72 CYS B O 1
ATOM 2990 N N . CYS B 1 73 ? -1.12 14.211 3.469 1 95.69 73 CYS B N 1
ATOM 2991 C CA . CYS B 1 73 ? -0.652 13.641 4.727 1 95.69 73 CYS B CA 1
ATOM 2992 C C . CYS B 1 73 ? 0.702 12.969 4.547 1 95.69 73 CYS B C 1
ATOM 2994 O O . CYS B 1 73 ? 1.563 13.047 5.422 1 95.69 73 CYS B O 1
ATOM 2996 N N . PHE B 1 74 ? 0.957 12.305 3.426 1 97 74 PHE B N 1
ATOM 2997 C CA . PHE B 1 74 ? 2.207 11.586 3.213 1 97 74 PHE B CA 1
ATOM 2998 C C . PHE B 1 74 ? 3.363 12.562 3.008 1 97 74 PHE B C 1
ATOM 3000 O O . PHE B 1 74 ? 4.484 12.305 3.451 1 97 74 PHE B O 1
ATOM 3007 N N . GLU B 1 75 ? 3.096 13.641 2.328 1 97.62 75 GLU B N 1
ATOM 3008 C CA . GLU B 1 75 ? 4.113 14.68 2.18 1 97.62 75 GLU B CA 1
ATOM 3009 C C . GLU B 1 75 ? 4.477 15.297 3.527 1 97.62 75 GLU B C 1
ATOM 3011 O O . GLU B 1 75 ? 5.645 15.273 3.928 1 97.62 75 GLU B O 1
ATOM 3016 N N . LEU B 1 76 ? 3.498 15.695 4.203 1 97.75 76 LEU B N 1
ATOM 3017 C CA . LEU B 1 76 ? 3.729 16.5 5.391 1 97.75 76 LEU B CA 1
ATOM 3018 C C . LEU B 1 76 ? 4.281 15.656 6.531 1 97.75 76 LEU B C 1
ATOM 3020 O O . LEU B 1 76 ? 5.25 16.047 7.188 1 97.75 76 LEU B O 1
ATOM 3024 N N . ASN B 1 77 ? 3.725 14.477 6.762 1 98.12 77 ASN B N 1
ATOM 3025 C CA . ASN B 1 77 ? 4.199 13.641 7.863 1 98.12 77 ASN B CA 1
ATOM 3026 C C . ASN B 1 77 ? 5.57 13.047 7.562 1 98.12 77 ASN B C 1
ATOM 3028 O O . ASN B 1 77 ? 6.395 12.891 8.469 1 98.12 77 ASN B O 1
ATOM 3032 N N . SER B 1 78 ? 5.793 12.664 6.309 1 98.19 78 SER B N 1
ATOM 3033 C CA . SER B 1 78 ? 7.117 12.133 6.004 1 98.19 78 SER B CA 1
ATOM 3034 C C . SER B 1 78 ? 8.188 13.203 6.148 1 98.19 78 SER B C 1
ATOM 3036 O O . SER B 1 78 ? 9.273 12.945 6.68 1 98.19 78 SER B O 1
ATOM 3038 N N . PHE B 1 79 ? 7.902 14.414 5.68 1 98.5 79 PHE B N 1
ATOM 3039 C CA . PHE B 1 79 ? 8.859 15.508 5.785 1 98.5 79 PHE B CA 1
ATOM 3040 C C . PHE B 1 79 ? 9.117 15.867 7.246 1 98.5 79 PHE B C 1
ATOM 3042 O O . PHE B 1 79 ? 10.266 16.031 7.656 1 98.5 79 PHE B O 1
ATOM 3049 N N . PHE B 1 80 ? 8.062 15.953 7.973 1 98.5 80 PHE B N 1
ATOM 3050 C CA . PHE B 1 80 ? 8.188 16.266 9.391 1 98.5 80 PHE B CA 1
ATOM 3051 C C . PHE B 1 80 ? 8.945 15.156 10.125 1 98.5 80 PHE B C 1
ATOM 3053 O O . PHE B 1 80 ? 9.758 15.438 11.008 1 98.5 80 PHE B O 1
ATOM 3060 N N . GLY B 1 81 ? 8.672 13.906 9.836 1 98.56 81 GLY B N 1
ATOM 3061 C CA . GLY B 1 81 ? 9.422 12.797 10.406 1 98.56 81 GLY B CA 1
ATOM 3062 C C . GLY B 1 81 ? 10.914 12.891 10.148 1 98.56 81 GLY B C 1
ATOM 3063 O O . GLY B 1 81 ? 11.719 12.641 11.047 1 98.56 81 GLY B O 1
ATOM 3064 N N . ARG B 1 82 ? 11.281 13.227 8.93 1 98.62 82 ARG B N 1
ATOM 3065 C CA . ARG B 1 82 ? 12.688 13.398 8.578 1 98.62 82 ARG B CA 1
ATOM 3066 C C . ARG B 1 82 ? 13.32 14.531 9.375 1 98.62 82 ARG B C 1
ATOM 3068 O O . ARG B 1 82 ? 14.484 14.453 9.766 1 98.62 82 ARG B O 1
ATOM 3075 N N . LEU B 1 83 ? 12.539 15.562 9.562 1 98.38 83 LEU B N 1
ATOM 3076 C CA . LEU B 1 83 ? 12.992 16.656 10.43 1 98.38 83 LEU B CA 1
ATOM 3077 C C . LEU B 1 83 ? 13.266 16.141 11.844 1 98.38 83 LEU B C 1
ATOM 3079 O O . LEU B 1 83 ? 14.32 16.422 12.414 1 98.38 83 LEU B O 1
ATOM 3083 N N . LEU B 1 84 ? 12.312 15.406 12.391 1 98.38 84 LEU B N 1
ATOM 3084 C CA . LEU B 1 84 ? 12.445 14.898 13.75 1 98.38 84 LEU B CA 1
ATOM 3085 C C . LEU B 1 84 ? 13.68 14.008 13.875 1 98.38 84 LEU B C 1
ATOM 3087 O O . LEU B 1 84 ? 14.422 14.102 14.859 1 98.38 84 LEU B O 1
ATOM 3091 N N . LEU B 1 85 ? 13.906 13.211 12.891 1 97.94 85 LEU B N 1
ATOM 3092 C CA . LEU B 1 85 ? 15.094 12.359 12.883 1 97.94 85 LEU B CA 1
ATOM 3093 C C . LEU B 1 85 ? 16.359 13.203 12.898 1 97.94 85 LEU B C 1
ATOM 3095 O O . LEU B 1 85 ? 17.297 12.914 13.641 1 97.94 85 LEU B O 1
ATOM 3099 N N . ALA B 1 86 ? 16.359 14.211 12.102 1 97.44 86 ALA B N 1
ATOM 3100 C CA . ALA B 1 86 ? 17.531 15.102 12.023 1 97.44 86 ALA B CA 1
ATOM 3101 C C . ALA B 1 86 ? 17.781 15.781 13.367 1 97.44 86 ALA B C 1
ATOM 3103 O O . ALA B 1 86 ? 18.938 16.094 13.695 1 97.44 86 ALA B O 1
ATOM 3104 N N . LEU B 1 87 ? 16.812 15.961 14.117 1 97.5 87 LEU B N 1
ATOM 3105 C CA . LEU B 1 87 ? 16.906 16.672 15.391 1 97.5 87 LEU B CA 1
ATOM 3106 C C . LEU B 1 87 ? 17.172 15.703 16.531 1 97.5 87 LEU B C 1
ATOM 3108 O O . LEU B 1 87 ? 17.25 16.109 17.703 1 97.5 87 LEU B O 1
ATOM 3112 N N . GLY B 1 88 ? 17.188 14.43 16.25 1 96.19 88 GLY B N 1
ATOM 3113 C CA . GLY B 1 88 ? 17.625 13.445 17.234 1 96.19 88 GLY B CA 1
ATOM 3114 C C . GLY B 1 88 ? 16.484 12.672 17.859 1 96.19 88 GLY B C 1
ATOM 3115 O O . GLY B 1 88 ? 16.688 11.914 18.812 1 96.19 88 GLY B O 1
ATOM 3116 N N . TYR B 1 89 ? 15.328 12.875 17.391 1 97.75 89 TYR B N 1
ATOM 3117 C CA . TYR B 1 89 ? 14.219 12.078 17.891 1 97.75 89 TYR B CA 1
ATOM 3118 C C . TYR B 1 89 ? 14.266 10.664 17.328 1 97.75 89 TYR B C 1
ATOM 3120 O O . TYR B 1 89 ? 14.758 10.445 16.219 1 97.75 89 TYR B O 1
ATOM 3128 N N . SER B 1 90 ? 13.742 9.758 18.141 1 97.12 90 SER B N 1
ATOM 3129 C CA . SER B 1 90 ? 13.469 8.406 17.672 1 97.12 90 SER B CA 1
ATOM 3130 C C . SER B 1 90 ? 11.992 8.227 17.312 1 97.12 90 SER B C 1
ATOM 3132 O O . SER B 1 90 ? 11.117 8.672 18.047 1 97.12 90 SER B O 1
ATOM 3134 N N . LEU B 1 91 ? 11.797 7.641 16.109 1 96.94 91 LEU B N 1
ATOM 3135 C CA . LEU B 1 91 ? 10.398 7.465 15.758 1 96.94 91 LEU B CA 1
ATOM 3136 C C . LEU B 1 91 ? 10.203 6.219 14.906 1 96.94 91 LEU B C 1
ATOM 3138 O O . LEU B 1 91 ? 11.156 5.711 14.312 1 96.94 91 LEU B O 1
ATOM 3142 N N . LEU B 1 92 ? 9.016 5.688 14.977 1 96.62 92 LEU B N 1
ATOM 3143 C CA . LEU B 1 92 ? 8.508 4.609 14.133 1 96.62 92 LEU B CA 1
ATOM 3144 C C . LEU B 1 92 ? 7.398 5.109 13.219 1 96.62 92 LEU B C 1
ATOM 3146 O O . LEU B 1 92 ? 6.672 6.043 13.57 1 96.62 92 LEU B O 1
ATOM 3150 N N . LEU B 1 93 ? 7.332 4.527 12.031 1 97.62 93 LEU B N 1
ATOM 3151 C CA . LEU B 1 93 ? 6.289 4.875 11.07 1 97.62 93 LEU B CA 1
ATOM 3152 C C . LEU B 1 93 ? 5.125 3.891 11.148 1 97.62 93 LEU B C 1
ATOM 3154 O O . LEU B 1 93 ? 5.309 2.691 10.93 1 97.62 93 LEU B O 1
ATOM 3158 N N . ARG B 1 94 ? 3.967 4.461 11.375 1 97.25 94 ARG B N 1
ATOM 3159 C CA . ARG B 1 94 ? 2.779 3.617 11.461 1 97.25 94 ARG B CA 1
ATOM 3160 C C . ARG B 1 94 ? 1.715 4.066 10.469 1 97.25 94 ARG B C 1
ATOM 3162 O O . ARG B 1 94 ? 1.629 5.25 10.133 1 97.25 94 ARG B O 1
ATOM 3169 N N . ALA B 1 95 ? 0.989 3.072 10.016 1 97.25 95 ALA B N 1
ATOM 3170 C CA . ALA B 1 95 ? -0.151 3.373 9.156 1 97.25 95 ALA B CA 1
ATOM 3171 C C . ALA B 1 95 ? -1.447 3.424 9.953 1 97.25 95 ALA B C 1
ATOM 3173 O O . ALA B 1 95 ? -1.562 2.787 11.008 1 97.25 95 ALA B O 1
ATOM 3174 N N . ALA B 1 96 ? -2.346 4.219 9.461 1 96.62 96 ALA B N 1
ATOM 3175 C CA . ALA B 1 96 ? -3.625 4.359 10.148 1 96.62 96 ALA B CA 1
ATOM 3176 C C . ALA B 1 96 ? -4.793 4.238 9.18 1 96.62 96 ALA B C 1
ATOM 3178 O O . ALA B 1 96 ? -4.637 4.469 7.977 1 96.62 96 ALA B O 1
ATOM 3179 N N . ARG B 1 97 ? -5.902 3.771 9.742 1 95.31 97 ARG B N 1
ATOM 3180 C CA . ARG B 1 97 ? -7.176 3.672 9.039 1 95.31 97 ARG B CA 1
ATOM 3181 C C . ARG B 1 97 ? -8.102 4.824 9.414 1 95.31 97 ARG B C 1
ATOM 3183 O O . ARG B 1 97 ? -8.5 4.949 10.578 1 95.31 97 ARG B O 1
ATOM 3190 N N . LEU B 1 98 ? -8.438 5.613 8.453 1 91.94 98 LEU B N 1
ATOM 3191 C CA . LEU B 1 98 ? -9.328 6.738 8.719 1 91.94 98 LEU B CA 1
ATOM 3192 C C . LEU B 1 98 ? -10.734 6.254 9.039 1 91.94 98 LEU B C 1
ATOM 3194 O O . LEU B 1 98 ? -11.242 5.324 8.406 1 91.94 98 LEU B O 1
ATOM 3198 N N . ARG B 1 99 ? -11.352 6.875 9.953 1 90.25 99 ARG B N 1
ATOM 3199 C CA . ARG B 1 99 ? -12.688 6.488 10.406 1 90.25 99 ARG B CA 1
ATOM 3200 C C . ARG B 1 99 ? -13.664 7.656 10.289 1 90.25 99 ARG B C 1
ATOM 3202 O O . ARG B 1 99 ? -14.773 7.602 10.828 1 90.25 99 ARG B O 1
ATOM 3209 N N . LEU B 1 100 ? -13.336 8.602 9.633 1 77.62 100 LEU B N 1
ATOM 3210 C CA . LEU B 1 100 ? -14.102 9.844 9.594 1 77.62 100 LEU B CA 1
ATOM 3211 C C . LEU B 1 100 ? -15.5 9.609 9.039 1 77.62 100 LEU B C 1
ATOM 3213 O O . LEU B 1 100 ? -16.469 10.242 9.477 1 77.62 100 LEU B O 1
ATOM 3217 N N . THR B 1 101 ? -15.578 8.672 8.102 1 73.81 101 THR B N 1
ATOM 3218 C CA . THR B 1 101 ? -16.859 8.453 7.445 1 73.81 101 THR B CA 1
ATOM 3219 C C . THR B 1 101 ? -17.516 7.156 7.918 1 73.81 101 THR B C 1
ATOM 3221 O O . THR B 1 101 ? -18.516 6.715 7.359 1 73.81 101 THR B O 1
ATOM 3224 N N . THR B 1 102 ? -16.938 6.582 8.828 1 81.88 102 THR B N 1
ATOM 3225 C CA . THR B 1 102 ? -17.438 5.312 9.344 1 81.88 102 THR B CA 1
ATOM 3226 C C . THR B 1 102 ? -18.172 5.516 10.664 1 81.88 102 THR B C 1
ATOM 3228 O O . THR B 1 102 ? -17.719 6.281 11.516 1 81.88 102 THR B O 1
ATOM 3231 N N . LEU B 1 103 ? -19.234 4.879 10.711 1 79.25 103 LEU B N 1
ATOM 3232 C CA . LEU B 1 103 ? -19.922 4.906 12 1 79.25 103 LEU B CA 1
ATOM 3233 C C . LEU B 1 103 ? -19.047 4.309 13.094 1 79.25 103 LEU B C 1
ATOM 3235 O O . LEU B 1 103 ? -18.344 3.316 12.867 1 79.25 103 LEU B O 1
ATOM 3239 N N . ASP B 1 104 ? -19.078 4.898 14.242 1 78.56 104 ASP B N 1
ATOM 3240 C CA . ASP B 1 104 ? -18.156 4.52 15.312 1 78.56 104 ASP B CA 1
ATOM 3241 C C . ASP B 1 104 ? -18.391 3.07 15.734 1 78.56 104 ASP B C 1
ATOM 3243 O O . ASP B 1 104 ? -17.438 2.389 16.156 1 78.56 104 ASP B O 1
ATOM 3247 N N . ASP B 1 105 ? -19.562 2.623 15.625 1 80.44 105 ASP B N 1
ATOM 3248 C CA . ASP B 1 105 ? -19.875 1.258 16.031 1 80.44 105 ASP B CA 1
ATOM 3249 C C . ASP B 1 105 ? -19.719 0.283 14.875 1 80.44 105 ASP B C 1
ATOM 3251 O O . ASP B 1 105 ? -19.891 -0.926 15.039 1 80.44 105 ASP B O 1
ATOM 3255 N N . SER B 1 106 ? -19.391 0.882 13.805 1 85.19 106 SER B N 1
ATOM 3256 C CA . SER B 1 106 ? -19.234 0.033 12.633 1 85.19 106 SER B CA 1
ATOM 3257 C C . SER B 1 106 ? -17.969 -0.807 12.727 1 85.19 106 SER B C 1
ATOM 3259 O O . SER B 1 106 ? -16.922 -0.312 13.141 1 85.19 106 SER B O 1
ATOM 3261 N N . ALA B 1 107 ? -18.109 -2.018 12.375 1 82.44 107 ALA B N 1
ATOM 3262 C CA . ALA B 1 107 ? -16.953 -2.918 12.328 1 82.44 107 ALA B CA 1
ATOM 3263 C C . ALA B 1 107 ? -16.234 -2.826 10.984 1 82.44 107 ALA B C 1
ATOM 3265 O O . ALA B 1 107 ? -15.227 -3.492 10.773 1 82.44 107 ALA B O 1
ATOM 3266 N N . LYS B 1 108 ? -16.781 -1.979 10.211 1 82.12 108 LYS B N 1
ATOM 3267 C CA . LYS B 1 108 ? -16.203 -1.845 8.875 1 82.12 108 LYS B CA 1
ATOM 3268 C C . LYS B 1 108 ? -14.773 -1.329 8.938 1 82.12 108 LYS B C 1
ATOM 3270 O O . LYS B 1 108 ? -14.492 -0.348 9.633 1 82.12 108 LYS B O 1
ATOM 3275 N N . ARG B 1 109 ? -13.906 -2.031 8.234 1 86.88 109 ARG B N 1
ATOM 3276 C CA . ARG B 1 109 ? -12.516 -1.592 8.164 1 86.88 109 ARG B CA 1
ATOM 3277 C C . ARG B 1 109 ? -12.266 -0.754 6.918 1 86.88 109 ARG B C 1
ATOM 3279 O O . ARG B 1 109 ? -12.805 -1.045 5.852 1 86.88 109 ARG B O 1
ATOM 3286 N N . THR B 1 110 ? -11.484 0.278 7.145 1 90.56 110 THR B N 1
ATOM 3287 C CA . THR B 1 110 ? -11.047 1.085 6.012 1 90.56 110 THR B CA 1
ATOM 3288 C C . THR B 1 110 ? -9.609 0.732 5.621 1 90.56 110 THR B C 1
ATOM 3290 O O . THR B 1 110 ? -8.93 -0.003 6.34 1 90.56 110 THR B O 1
ATOM 3293 N N . ARG B 1 111 ? -9.219 1.146 4.508 1 92.62 111 ARG B N 1
ATOM 3294 C CA . ARG B 1 111 ? -7.879 0.853 4.023 1 92.62 111 ARG B CA 1
ATOM 3295 C C . ARG B 1 111 ? -6.828 1.622 4.816 1 92.62 111 ARG B C 1
ATOM 3297 O O . ARG B 1 111 ? -7.129 2.66 5.41 1 92.62 111 ARG B O 1
ATOM 3304 N N . LEU B 1 112 ? -5.617 1.082 4.801 1 95.25 112 LEU B N 1
ATOM 3305 C CA . LEU B 1 112 ? -4.48 1.872 5.266 1 95.25 112 LEU B CA 1
ATOM 3306 C C . LEU B 1 112 ? -4.234 3.062 4.344 1 95.25 112 LEU B C 1
ATOM 3308 O O . LEU B 1 112 ? -3.863 2.885 3.18 1 95.25 112 LEU B O 1
ATOM 3312 N N . SER B 1 113 ? -4.477 4.258 4.902 1 93.5 113 SER B N 1
ATOM 3313 C CA . SER B 1 113 ? -4.438 5.391 3.982 1 93.5 113 SER B CA 1
ATOM 3314 C C . SER B 1 113 ? -3.764 6.602 4.625 1 93.5 113 SER B C 1
ATOM 3316 O O . SER B 1 113 ? -3.762 7.691 4.055 1 93.5 113 SER B O 1
ATOM 3318 N N . HIS B 1 114 ? -3.246 6.504 5.789 1 95.62 114 HIS B N 1
ATOM 3319 C CA . HIS B 1 114 ? -2.643 7.621 6.508 1 95.62 114 HIS B CA 1
ATOM 3320 C C . HIS B 1 114 ? -1.355 7.195 7.203 1 95.62 114 HIS B C 1
ATOM 3322 O O . HIS B 1 114 ? -1.192 6.027 7.562 1 95.62 114 HIS B O 1
ATOM 3328 N N . MET B 1 115 ? -0.467 8.117 7.293 1 96.94 115 MET B N 1
ATOM 3329 C CA . MET B 1 115 ? 0.798 7.926 7.996 1 96.94 115 MET B CA 1
ATOM 3330 C C . MET B 1 115 ? 0.803 8.672 9.328 1 96.94 115 MET B C 1
ATOM 3332 O O . MET B 1 115 ? 0.352 9.82 9.398 1 96.94 115 MET B O 1
ATOM 3336 N N . VAL B 1 116 ? 1.275 8.023 10.312 1 97.19 116 VAL B N 1
ATOM 3337 C CA . VAL B 1 116 ? 1.438 8.625 11.633 1 97.19 116 VAL B CA 1
ATOM 3338 C C . VAL B 1 116 ? 2.852 8.367 12.141 1 97.19 116 VAL B C 1
ATOM 3340 O O . VAL B 1 116 ? 3.451 7.332 11.844 1 97.19 116 VAL B O 1
ATOM 3343 N N . LEU B 1 117 ? 3.381 9.32 12.867 1 98.25 117 LEU B N 1
ATOM 3344 C CA . LEU B 1 117 ? 4.691 9.172 13.5 1 98.25 117 LEU B CA 1
ATOM 3345 C C . LEU B 1 117 ? 4.547 8.805 14.969 1 98.25 117 LEU B C 1
ATOM 3347 O O . LEU B 1 117 ? 3.904 9.523 15.734 1 98.25 117 LEU B O 1
ATOM 3351 N N . LEU B 1 118 ? 5.055 7.684 15.297 1 98.06 118 LEU B N 1
ATOM 3352 C CA . LEU B 1 118 ? 5.141 7.305 16.703 1 98.06 118 LEU B CA 1
ATOM 3353 C C . LEU B 1 118 ? 6.512 7.656 17.281 1 98.06 118 LEU B C 1
ATOM 3355 O O . LEU B 1 118 ? 7.492 6.957 17.016 1 98.06 118 LEU B O 1
ATOM 3359 N N . VAL B 1 119 ? 6.566 8.672 18.109 1 98.19 119 VAL B N 1
ATOM 3360 C CA . VAL B 1 119 ? 7.82 9.203 18.625 1 98.19 119 VAL B CA 1
ATOM 3361 C C . VAL B 1 119 ? 8.078 8.648 20.016 1 98.19 119 VAL B C 1
ATOM 3363 O O . VAL B 1 119 ? 7.18 8.617 20.859 1 98.19 119 VAL B O 1
ATOM 3366 N N . GLU B 1 120 ? 9.242 8.18 20.188 1 96.88 120 GLU B N 1
ATOM 3367 C CA . GLU B 1 120 ? 9.664 7.711 21.5 1 96.88 120 GLU B CA 1
ATOM 3368 C C . GLU B 1 120 ? 10.703 8.641 22.125 1 96.88 120 GLU B C 1
ATOM 3370 O O . GLU B 1 120 ? 11.742 8.914 21.5 1 96.88 120 GLU B O 1
ATOM 3375 N N . LEU B 1 121 ? 10.406 9.047 23.328 1 95.75 121 LEU B N 1
ATOM 3376 C CA . LEU B 1 121 ? 11.336 9.93 24.016 1 95.75 121 LEU B CA 1
ATOM 3377 C C . LEU B 1 121 ? 12.289 9.141 24.906 1 95.75 121 LEU B C 1
ATOM 3379 O O . LEU B 1 121 ? 12.133 7.926 25.062 1 95.75 121 LEU B O 1
ATOM 3383 N N . GLY B 1 122 ? 13.273 9.75 25.453 1 90.12 122 GLY B N 1
ATOM 3384 C CA . GLY B 1 122 ? 14.336 9.125 26.219 1 90.12 122 GLY B CA 1
ATOM 3385 C C . GLY B 1 122 ? 13.828 8.383 27.438 1 90.12 122 GLY B C 1
ATOM 3386 O O . GLY B 1 122 ? 14.438 7.402 27.875 1 90.12 122 GLY B O 1
ATOM 3387 N N . ASP B 1 123 ? 12.719 8.781 27.938 1 90.81 123 ASP B N 1
ATOM 3388 C CA . ASP B 1 123 ? 12.18 8.156 29.141 1 90.81 123 ASP B CA 1
ATOM 3389 C C . ASP B 1 123 ? 11.312 6.945 28.781 1 90.81 123 ASP B C 1
ATOM 3391 O O . ASP B 1 123 ? 10.781 6.277 29.672 1 90.81 123 ASP B O 1
ATOM 3395 N N . GLY B 1 124 ? 11.164 6.758 27.5 1 92.12 124 GLY B N 1
ATOM 3396 C CA . GLY B 1 124 ? 10.406 5.594 27.062 1 92.12 124 GLY B CA 1
ATOM 3397 C C . GLY B 1 124 ? 8.961 5.914 26.719 1 92.12 124 GLY B C 1
ATOM 3398 O O . GLY B 1 124 ? 8.242 5.07 26.188 1 92.12 124 GLY B O 1
ATOM 3399 N N . ASP B 1 125 ? 8.57 7.141 27.078 1 95.06 125 ASP B N 1
ATOM 3400 C CA . ASP B 1 125 ? 7.207 7.539 26.734 1 95.06 125 ASP B CA 1
ATOM 3401 C C . ASP B 1 125 ? 7.031 7.66 25.219 1 95.06 125 ASP B C 1
ATOM 3403 O O . ASP B 1 125 ? 7.934 8.117 24.531 1 95.06 125 ASP B O 1
ATOM 3407 N N . ARG B 1 126 ? 5.863 7.258 24.797 1 96.56 126 ARG B N 1
ATOM 3408 C CA . ARG B 1 126 ? 5.566 7.285 23.359 1 96.56 126 ARG B CA 1
ATOM 3409 C C . ARG B 1 126 ? 4.434 8.258 23.062 1 96.56 126 ARG B C 1
ATOM 3411 O O . ARG B 1 126 ? 3.479 8.367 23.828 1 96.56 126 ARG B O 1
ATOM 3418 N N . TYR B 1 127 ? 4.574 8.922 21.891 1 97.94 127 TYR B N 1
ATOM 3419 C CA . TYR B 1 127 ? 3.619 9.945 21.469 1 97.94 127 TYR B CA 1
ATOM 3420 C C . TYR B 1 127 ? 3.229 9.766 20.016 1 97.94 127 TYR B C 1
ATOM 3422 O O . TYR B 1 127 ? 4.078 9.469 19.172 1 97.94 127 TYR B O 1
ATOM 3430 N N . ILE B 1 128 ? 1.954 9.922 19.75 1 97.5 128 ILE B N 1
ATOM 3431 C CA . ILE B 1 128 ? 1.461 10.008 18.375 1 97.5 128 ILE B CA 1
ATOM 3432 C C . ILE B 1 128 ? 1.635 11.438 17.859 1 97.5 128 ILE B C 1
ATOM 3434 O O . ILE B 1 128 ? 1.154 12.391 18.484 1 97.5 128 ILE B O 1
ATOM 3438 N N . VAL B 1 129 ? 2.322 11.555 16.781 1 97.69 129 VAL B N 1
ATOM 3439 C CA . VAL B 1 129 ? 2.539 12.852 16.141 1 97.69 129 VAL B CA 1
ATOM 3440 C C . VAL B 1 129 ? 1.975 12.836 14.719 1 97.69 129 VAL B C 1
ATOM 3442 O O . VAL B 1 129 ? 2.299 11.945 13.93 1 97.69 129 VAL B O 1
ATOM 3445 N N . ASP B 1 130 ? 1.123 13.773 14.453 1 97.12 130 ASP B N 1
ATOM 3446 C CA . ASP B 1 130 ? 0.476 13.883 13.148 1 97.12 130 ASP B CA 1
ATOM 3447 C C . ASP B 1 130 ? 0.286 15.352 12.758 1 97.12 130 ASP B C 1
ATOM 3449 O O . ASP B 1 130 ? -0.543 16.047 13.344 1 97.12 130 ASP B O 1
ATOM 3453 N N . VAL B 1 131 ? 1.001 15.75 11.734 1 96.69 131 VAL B N 1
ATOM 3454 C CA . VAL B 1 131 ? 0.871 17.125 11.25 1 96.69 131 VAL B CA 1
ATOM 3455 C C . VAL B 1 131 ? 0.243 17.125 9.859 1 96.69 131 VAL B C 1
ATOM 3457 O O . VAL B 1 131 ? 0.156 18.172 9.211 1 96.69 131 VAL B O 1
ATOM 3460 N N . GLY B 1 132 ? -0.129 15.914 9.414 1 93.69 132 GLY B N 1
ATOM 3461 C CA . GLY B 1 132 ? -0.593 15.758 8.039 1 93.69 132 GLY B CA 1
ATOM 3462 C C . GLY B 1 132 ? -2.105 15.758 7.922 1 93.69 132 GLY B C 1
ATOM 3463 O O . GLY B 1 132 ? -2.645 15.625 6.82 1 93.69 132 GLY B O 1
ATOM 3464 N N . MET B 1 133 ? -2.812 15.711 8.992 1 79.81 133 MET B N 1
ATOM 3465 C CA . MET B 1 133 ? -4.27 15.734 8.922 1 79.81 133 MET B CA 1
ATOM 3466 C C . MET B 1 133 ? -4.832 16.953 9.656 1 79.81 133 MET B C 1
ATOM 3468 O O . MET B 1 133 ? -5.297 16.828 10.789 1 79.81 133 MET B O 1
ATOM 3472 N N . ALA B 1 134 ? -4.777 18.016 9.266 1 66.25 134 ALA B N 1
ATOM 3473 C CA . ALA B 1 134 ? -5.184 19.266 9.914 1 66.25 134 ALA B CA 1
ATOM 3474 C C . ALA B 1 134 ? -6.68 19.266 10.203 1 66.25 134 ALA B C 1
ATOM 3476 O O . ALA B 1 134 ? -7.152 20.016 11.062 1 66.25 134 ALA B O 1
ATOM 3477 N N . GLN B 1 135 ? -7.332 18.297 9.672 1 68.94 135 GLN B N 1
ATOM 3478 C CA . GLN B 1 135 ? -8.789 18.281 9.805 1 68.94 135 GLN B CA 1
ATOM 3479 C C . GLN B 1 135 ? -9.211 17.922 11.219 1 68.94 135 GLN B C 1
ATOM 3481 O O . GLN B 1 135 ? -10.32 18.234 11.648 1 68.94 135 GLN B O 1
ATOM 3486 N N . CYS B 1 136 ? -8.305 17.359 11.898 1 68.88 136 CYS B N 1
ATOM 3487 C CA . CYS B 1 136 ? -8.703 16.922 13.227 1 68.88 136 CYS B CA 1
ATOM 3488 C C . CYS B 1 136 ? -8.133 17.828 14.305 1 68.88 136 CYS B C 1
ATOM 3490 O O . CYS B 1 136 ? -8.438 17.672 15.484 1 68.88 136 CYS B O 1
ATOM 3492 N N . GLY B 1 137 ? -7.355 18.672 13.969 1 79.5 137 GLY B N 1
ATOM 3493 C CA . GLY B 1 137 ? -6.914 19.719 14.875 1 79.5 137 GLY B CA 1
ATOM 3494 C C . GLY B 1 137 ? -5.867 19.25 15.867 1 79.5 137 GLY B C 1
ATOM 3495 O O . GLY B 1 137 ? -5.68 19.859 16.922 1 79.5 137 GLY B O 1
ATOM 3496 N N . LEU B 1 138 ? -5.273 18.141 15.562 1 87.94 138 LEU B N 1
ATOM 3497 C CA . LEU B 1 138 ? -4.215 17.672 16.453 1 87.94 138 LEU B CA 1
ATOM 3498 C C . LEU B 1 138 ? -3.076 18.688 16.516 1 87.94 138 LEU B C 1
ATOM 3500 O O . LEU B 1 138 ? -2.377 18.906 15.516 1 87.94 138 LEU B O 1
ATOM 3504 N N . HIS B 1 139 ? -2.938 19.312 17.75 1 90.94 139 HIS B N 1
ATOM 3505 C CA . HIS B 1 139 ? -2.029 20.453 17.781 1 90.94 139 HIS B CA 1
ATOM 3506 C C . HIS B 1 139 ? -0.866 20.203 18.734 1 90.94 139 HIS B C 1
ATOM 3508 O O . HIS B 1 139 ? -0.156 21.141 19.125 1 90.94 139 HIS B O 1
ATOM 3514 N N . ARG B 1 140 ? -0.752 18.969 19.156 1 94.06 140 ARG B N 1
ATOM 3515 C CA . ARG B 1 140 ? 0.356 18.562 20 1 94.06 140 ARG B CA 1
ATOM 3516 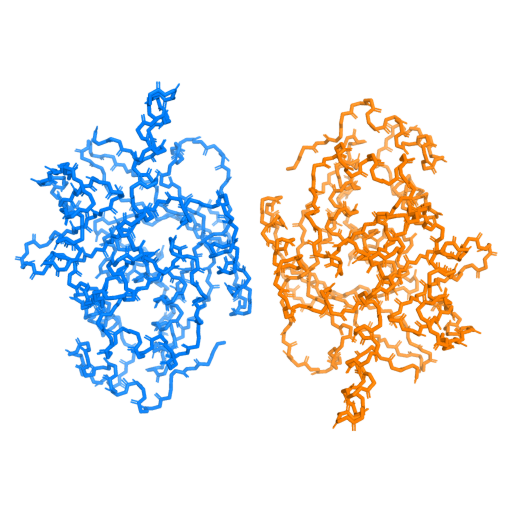C C . ARG B 1 140 ? 0.625 17.062 19.875 1 94.06 140 ARG B C 1
ATOM 3518 O O . ARG B 1 140 ? -0.167 16.344 19.266 1 94.06 140 ARG B O 1
ATOM 3525 N N . ALA B 1 141 ? 1.777 16.688 20.453 1 97.12 141 ALA B N 1
ATOM 3526 C CA . ALA B 1 141 ? 2.039 15.258 20.562 1 97.12 141 ALA B CA 1
ATOM 3527 C C . ALA B 1 141 ? 1.068 14.594 21.531 1 97.12 141 ALA B C 1
ATOM 3529 O O . ALA B 1 141 ? 0.861 15.094 22.641 1 97.12 141 ALA B O 1
ATOM 3530 N N . LEU B 1 142 ? 0.478 13.5 21.125 1 97.06 142 LEU B N 1
ATOM 3531 C CA . LEU B 1 142 ? -0.499 12.82 21.953 1 97.06 142 LEU B CA 1
ATOM 3532 C C . LEU B 1 142 ? 0.134 11.625 22.672 1 97.06 142 LEU B C 1
ATOM 3534 O O . LEU B 1 142 ? 0.626 10.703 22.016 1 97.06 142 LEU B O 1
ATOM 3538 N N . PRO B 1 143 ? 0.081 11.641 23.969 1 97.44 143 PRO B N 1
ATOM 3539 C CA . PRO B 1 143 ? 0.623 10.469 24.672 1 97.44 143 PRO B CA 1
ATOM 3540 C C . PRO B 1 143 ? -0.2 9.211 24.422 1 97.44 143 PRO B C 1
ATOM 3542 O O . PRO B 1 143 ? -1.433 9.25 24.469 1 97.44 143 PRO B O 1
ATOM 3545 N N . VAL B 1 144 ? 0.49 8.133 24.141 1 95.31 144 VAL B N 1
ATOM 3546 C CA . VAL B 1 144 ? -0.18 6.848 23.953 1 95.31 144 VAL B CA 1
ATOM 3547 C C . VAL B 1 144 ? -0.754 6.363 25.281 1 95.31 144 VAL B C 1
ATOM 3549 O O . VAL B 1 144 ? -1.8 5.711 25.312 1 95.31 144 VAL B O 1
ATOM 3552 N N . ALA B 1 145 ? 0.021 6.68 26.312 1 92.44 145 ALA B N 1
ATOM 3553 C CA . ALA B 1 145 ? -0.424 6.414 27.672 1 92.44 145 ALA B CA 1
ATOM 3554 C C . ALA B 1 145 ? -0.467 7.699 28.5 1 92.44 145 ALA B C 1
ATOM 3556 O O . ALA B 1 145 ? 0.536 8.406 28.609 1 92.44 145 ALA B O 1
ATOM 3557 N N . GLY B 1 146 ? -1.674 8.062 28.859 1 91.5 146 GLY B N 1
ATOM 3558 C CA . GLY B 1 146 ? -1.795 9.258 29.672 1 91.5 146 GLY B CA 1
ATOM 3559 C C . GLY B 1 146 ? -2.881 10.203 29.188 1 91.5 146 GLY B C 1
ATOM 3560 O O . GLY B 1 146 ? -3.814 9.781 28.5 1 91.5 146 GLY B O 1
ATOM 3561 N N . ASP B 1 147 ? -2.732 11.492 29.547 1 93.81 147 ASP B N 1
ATOM 3562 C CA . ASP B 1 147 ? -3.75 12.5 29.281 1 93.81 147 ASP B CA 1
ATOM 3563 C C . ASP B 1 147 ? -3.564 13.102 27.891 1 93.81 147 ASP B C 1
ATOM 3565 O O . ASP B 1 147 ? -2.582 13.805 27.641 1 93.81 147 ASP B O 1
ATOM 3569 N N . ALA B 1 148 ? -4.484 12.898 27.031 1 94.44 148 ALA B N 1
ATOM 3570 C CA . ALA B 1 148 ? -4.438 13.414 25.672 1 94.44 148 ALA B CA 1
ATOM 3571 C C . ALA B 1 148 ? -5.484 14.5 25.453 1 94.44 148 ALA B C 1
ATOM 3573 O O . ALA B 1 148 ? -5.789 14.867 24.312 1 94.44 148 ALA B O 1
ATOM 3574 N N . THR B 1 149 ? -6.016 15.039 26.453 1 92.12 149 THR B N 1
ATOM 3575 C CA . THR B 1 149 ? -7.035 16.078 26.344 1 92.12 149 THR B CA 1
ATOM 3576 C C . THR B 1 149 ? -6.543 17.234 25.484 1 92.12 149 THR B C 1
ATOM 3578 O O . THR B 1 149 ? -5.402 17.688 25.641 1 92.12 149 THR B O 1
ATOM 3581 N N . PRO B 1 150 ? -7.488 17.797 24.688 1 90.25 150 PRO B N 1
ATOM 3582 C CA . PRO B 1 150 ? -8.922 17.547 24.5 1 90.25 150 PRO B CA 1
ATOM 3583 C C . PRO B 1 150 ? -9.211 16.359 23.578 1 90.25 150 PRO B C 1
ATOM 3585 O O . PRO B 1 150 ? -10.367 16.094 23.266 1 90.25 150 PRO B O 1
ATOM 3588 N N . PHE B 1 151 ? -8.188 15.617 23.219 1 92.69 151 PHE B N 1
ATOM 3589 C CA . PHE B 1 151 ? -8.367 14.422 22.406 1 92.69 151 PHE B CA 1
ATOM 3590 C C . PHE B 1 151 ? -8.398 13.172 23.281 1 92.69 151 PHE B C 1
ATOM 3592 O O . PHE B 1 151 ? -8.281 13.258 24.5 1 92.69 151 PHE B O 1
ATOM 3599 N N . ARG B 1 152 ? -8.641 12.07 22.609 1 94.25 152 ARG B N 1
ATOM 3600 C CA . ARG B 1 152 ? -8.609 10.797 23.312 1 94.25 152 ARG B CA 1
ATOM 3601 C C . ARG B 1 152 ? -7.801 9.758 22.547 1 94.25 152 ARG B C 1
ATOM 3603 O O . ARG B 1 152 ? -7.957 9.609 21.344 1 94.25 152 ARG B O 1
ATOM 3610 N N . VAL B 1 153 ? -6.941 9.117 23.266 1 96.44 153 VAL B N 1
ATOM 3611 C CA . VAL B 1 153 ? -6.199 7.98 22.734 1 96.44 153 VAL B CA 1
ATOM 3612 C C . VAL B 1 153 ? -6.531 6.727 23.531 1 96.44 153 VAL B C 1
ATOM 3614 O O . VAL B 1 153 ? -6.414 6.715 24.766 1 96.44 153 VAL B O 1
ATOM 3617 N N . ARG B 1 154 ? -6.957 5.738 22.828 1 95.5 154 ARG B N 1
ATOM 3618 C CA . ARG B 1 154 ? -7.27 4.473 23.484 1 95.5 154 ARG B CA 1
ATOM 3619 C C . ARG B 1 154 ? -6.465 3.328 22.875 1 95.5 154 ARG B C 1
ATOM 3621 O O . ARG B 1 154 ? -6.363 3.223 21.641 1 95.5 154 ARG B O 1
ATOM 3628 N N . THR B 1 155 ? -5.945 2.535 23.766 1 94.62 155 THR B N 1
ATOM 3629 C CA . THR B 1 155 ? -5.355 1.28 23.312 1 94.62 155 THR B CA 1
ATOM 3630 C C . THR B 1 155 ? -6.434 0.224 23.094 1 94.62 155 THR B C 1
ATOM 3632 O O . THR B 1 155 ? -7.203 -0.084 24 1 94.62 155 THR B O 1
ATOM 3635 N N . LEU B 1 156 ? -6.457 -0.344 21.906 1 92 156 LEU B N 1
ATOM 3636 C CA . LEU B 1 156 ? -7.566 -1.213 21.531 1 92 156 LEU B CA 1
ATOM 3637 C C . LEU B 1 156 ? -7.234 -2.674 21.812 1 92 156 LEU B C 1
ATOM 3639 O O . LEU B 1 156 ? -8.133 -3.508 21.938 1 92 156 LEU B O 1
ATOM 3643 N N . ASP B 1 157 ? -5.973 -3.023 21.844 1 88.38 157 ASP B N 1
ATOM 3644 C CA . ASP B 1 157 ? -5.559 -4.398 22.094 1 88.38 157 ASP B CA 1
ATOM 3645 C C . ASP B 1 157 ? -4.141 -4.449 22.656 1 88.38 157 ASP B C 1
ATOM 3647 O O . ASP B 1 157 ? -3.545 -3.41 22.953 1 88.38 157 ASP B O 1
ATOM 3651 N N . ASP B 1 158 ? -3.654 -5.629 22.797 1 82.81 158 ASP B N 1
ATOM 3652 C CA . ASP B 1 158 ? -2.357 -5.816 23.438 1 82.81 158 ASP B CA 1
ATOM 3653 C C . ASP B 1 158 ? -1.216 -5.637 22.438 1 82.81 158 ASP B C 1
ATOM 3655 O O . ASP B 1 158 ? -0.043 -5.723 22.812 1 82.81 158 ASP B O 1
ATOM 3659 N N . LEU B 1 159 ? -1.537 -5.285 21.25 1 81.94 159 LEU B N 1
ATOM 3660 C CA . LEU B 1 159 ? -0.509 -5.156 20.219 1 81.94 159 LEU B CA 1
ATOM 3661 C C . LEU B 1 159 ? -0.193 -3.688 19.953 1 81.94 159 LEU B C 1
ATOM 3663 O O . LEU B 1 159 ? 0.557 -3.367 19.031 1 81.94 159 LEU B O 1
ATOM 3667 N N . ASP B 1 160 ? -0.794 -2.746 20.75 1 88.06 160 ASP B N 1
ATOM 3668 C CA . ASP B 1 160 ? -0.556 -1.312 20.625 1 88.06 160 ASP B CA 1
ATOM 3669 C C . ASP B 1 160 ? -1.259 -0.75 19.391 1 88.06 160 ASP B C 1
ATOM 3671 O O . ASP B 1 160 ? -0.671 0.025 18.625 1 88.06 160 ASP B O 1
ATOM 3675 N N . ARG B 1 161 ? -2.393 -1.269 19.172 1 94.25 161 ARG B N 1
ATOM 3676 C CA . ARG B 1 161 ? -3.318 -0.602 18.266 1 94.25 161 ARG B CA 1
ATOM 3677 C C . ARG B 1 161 ? -4.047 0.542 18.953 1 94.25 161 ARG B C 1
ATOM 3679 O O . ARG B 1 161 ? -4.59 0.363 20.047 1 94.25 161 ARG B O 1
ATOM 3686 N N . PHE B 1 162 ? -4.066 1.762 18.281 1 96.38 162 PHE B N 1
ATOM 3687 C CA . PHE B 1 162 ? -4.574 2.941 18.969 1 96.38 162 PHE B CA 1
ATOM 3688 C C . PHE B 1 162 ? -5.75 3.545 18.203 1 96.38 162 PHE B C 1
ATOM 3690 O O . PHE B 1 162 ? -5.734 3.609 16.984 1 96.38 162 PHE B O 1
ATOM 3697 N N . GLU B 1 163 ? -6.707 3.912 18.953 1 95.38 163 GLU B N 1
ATOM 3698 C CA . GLU B 1 163 ? -7.754 4.777 18.422 1 95.38 163 GLU B CA 1
ATOM 3699 C C . GLU B 1 163 ? -7.535 6.23 18.844 1 95.38 163 GLU B C 1
ATOM 3701 O O . GLU B 1 163 ? -7.344 6.516 20.031 1 95.38 163 GLU B O 1
ATOM 3706 N N . VAL B 1 164 ? -7.5 7.117 17.938 1 94.94 164 VAL B N 1
ATOM 3707 C CA . VAL B 1 164 ? -7.48 8.547 18.219 1 94.94 164 VAL B CA 1
ATOM 3708 C C . VAL B 1 164 ? -8.844 9.156 17.891 1 94.94 164 VAL B C 1
ATOM 3710 O O . VAL B 1 164 ? -9.359 8.992 16.797 1 94.94 164 VAL B O 1
ATOM 3713 N N . ALA B 1 165 ? -9.391 9.859 18.906 1 92.25 165 ALA B N 1
ATOM 3714 C CA . ALA B 1 165 ? -10.734 10.414 18.75 1 92.25 165 ALA B CA 1
ATOM 3715 C C . ALA B 1 165 ? -10.766 11.891 19.141 1 92.25 165 ALA B C 1
ATOM 3717 O O . ALA B 1 165 ? -9.914 12.359 19.891 1 92.25 165 ALA B O 1
ATOM 3718 N N . VAL B 1 166 ? -11.758 12.562 18.547 1 87.62 166 VAL B N 1
ATOM 3719 C CA . VAL B 1 166 ? -11.992 13.977 18.844 1 87.62 166 VAL B CA 1
ATOM 3720 C C . VAL B 1 166 ? -13.344 14.133 19.547 1 87.62 166 VAL B C 1
ATOM 3722 O O . VAL B 1 166 ? -14.258 13.328 19.344 1 87.62 166 VAL B O 1
ATOM 3725 N N . PRO B 1 167 ? -13.375 15.141 20.344 1 85.62 167 PRO B N 1
ATOM 3726 C CA . PRO B 1 167 ? -14.656 15.375 21.016 1 85.62 167 PRO B CA 1
ATOM 3727 C C . PRO B 1 167 ? -15.727 15.914 20.062 1 85.62 167 PRO B C 1
ATOM 3729 O O . PRO B 1 167 ? -15.406 16.656 19.125 1 85.62 167 PRO B O 1
ATOM 3732 N N . THR B 1 168 ? -16.953 15.531 20.375 1 82 168 THR B N 1
ATOM 3733 C CA . THR B 1 168 ? -18.078 16.031 19.609 1 82 168 THR B CA 1
ATOM 3734 C C . THR B 1 168 ? -18.891 17.047 20.422 1 82 168 THR B C 1
ATOM 3736 O O . THR B 1 168 ? -18.734 17.125 21.641 1 82 168 THR B O 1
ATOM 3739 N N . SER B 1 169 ? -19.672 17.781 19.719 1 76.81 169 SER B N 1
ATOM 3740 C CA . SER B 1 169 ? -20.438 18.844 20.359 1 76.81 169 SER B CA 1
ATOM 3741 C C . SER B 1 169 ? -21.453 18.297 21.344 1 76.81 169 SER B C 1
ATOM 3743 O O . SER B 1 169 ? -21.859 18.984 22.281 1 76.81 169 SER B O 1
ATOM 3745 N N . ASP B 1 170 ? -21.859 17.125 21.109 1 79.44 170 ASP B N 1
ATOM 3746 C CA . ASP B 1 170 ? -22.875 16.531 21.984 1 79.44 170 ASP B CA 1
ATOM 3747 C C . ASP B 1 170 ? -22.234 15.875 23.203 1 79.44 170 ASP B C 1
ATOM 3749 O O . ASP B 1 170 ? -22.906 15.141 23.938 1 79.44 170 ASP B O 1
ATOM 3753 N N . GLY B 1 171 ? -20.938 16.109 23.391 1 80.88 171 GLY B N 1
ATOM 3754 C CA . GLY B 1 171 ? -20.25 15.578 24.562 1 80.88 171 GLY B CA 1
ATOM 3755 C C . GLY B 1 171 ? -19.688 14.195 24.328 1 80.88 171 GLY B C 1
ATOM 3756 O O . GLY B 1 171 ? -19.109 13.602 25.25 1 80.88 171 GLY B O 1
ATOM 3757 N N . GLY B 1 172 ? -19.828 13.742 23.188 1 87.06 172 GLY B N 1
ATOM 3758 C CA . GLY B 1 172 ? -19.297 12.422 22.859 1 87.06 172 GLY B CA 1
ATOM 3759 C C . GLY B 1 172 ? -17.969 12.469 22.156 1 87.06 172 GLY B C 1
ATOM 3760 O O . GLY B 1 172 ? -17.172 13.398 22.359 1 87.06 172 GLY B O 1
ATOM 3761 N N . TRP B 1 173 ? -17.641 11.305 21.547 1 89.06 173 TRP B N 1
ATOM 3762 C CA . TRP B 1 173 ? -16.375 11.18 20.844 1 89.06 173 TRP B CA 1
ATOM 3763 C C . TRP B 1 173 ? -16.594 10.656 19.422 1 89.06 173 TRP B C 1
ATOM 3765 O O . TRP B 1 173 ? -17.484 9.852 19.188 1 89.06 173 TRP B O 1
ATOM 3775 N N . LYS B 1 174 ? -15.797 11.141 18.531 1 87.38 174 LYS B N 1
ATOM 3776 C CA . LYS B 1 174 ? -15.703 10.609 17.188 1 87.38 174 LYS B CA 1
ATOM 3777 C C . LYS B 1 174 ? -14.297 10.094 16.891 1 87.38 174 LYS B C 1
ATOM 3779 O O . LYS B 1 174 ? -13.328 10.852 16.938 1 87.38 174 LYS B O 1
ATOM 3784 N N . ALA B 1 175 ? -14.266 8.789 16.562 1 91.5 175 ALA B N 1
ATOM 3785 C CA . ALA B 1 175 ? -12.977 8.234 16.156 1 91.5 175 ALA B CA 1
ATOM 3786 C C . ALA B 1 175 ? -12.508 8.852 14.844 1 91.5 175 ALA B C 1
ATOM 3788 O O . ALA B 1 175 ? -13.242 8.859 13.852 1 91.5 175 ALA B O 1
ATOM 3789 N N . PHE B 1 176 ? -11.359 9.328 14.914 1 90.94 176 PHE B N 1
ATOM 3790 C CA . PHE B 1 176 ? -10.805 9.93 13.711 1 90.94 176 PHE B CA 1
ATOM 3791 C C . PHE B 1 176 ? -10.047 8.891 12.891 1 90.94 176 PHE B C 1
ATOM 3793 O O . PHE B 1 176 ? -10.289 8.734 11.695 1 90.94 176 PHE B O 1
ATOM 3800 N N . TYR B 1 177 ? -9.094 8.18 13.547 1 93.81 177 TYR B N 1
ATOM 3801 C CA . TYR B 1 177 ? -8.445 7.066 12.867 1 93.81 177 TYR B CA 1
ATOM 3802 C C . TYR B 1 177 ? -7.973 6.023 13.875 1 93.81 177 TYR B C 1
ATOM 3804 O O . TYR B 1 177 ? -7.953 6.273 15.078 1 93.81 177 TYR B O 1
ATOM 3812 N N . ILE B 1 178 ? -7.73 4.887 13.375 1 95.62 178 ILE B N 1
ATOM 3813 C CA . ILE B 1 178 ? -7.117 3.783 14.102 1 95.62 178 ILE B CA 1
ATOM 3814 C C . ILE B 1 178 ? -5.688 3.574 13.617 1 95.62 178 ILE B C 1
ATOM 3816 O O . ILE B 1 178 ? -5.457 3.344 12.422 1 95.62 178 ILE B O 1
ATOM 3820 N N . VAL B 1 179 ? -4.738 3.666 14.5 1 96.88 179 VAL B N 1
ATOM 3821 C CA . VAL B 1 179 ? -3.334 3.426 14.18 1 96.88 179 VAL B CA 1
ATOM 3822 C C . VAL B 1 179 ? -3.018 1.939 14.336 1 96.88 179 VAL B C 1
ATOM 3824 O O . VAL B 1 179 ? -3.141 1.384 15.43 1 96.88 179 VAL B O 1
ATOM 3827 N N . GLU B 1 180 ? -2.592 1.307 13.266 1 96.19 180 GLU B N 1
ATOM 3828 C CA . GLU B 1 180 ? -2.309 -0.125 13.297 1 96.19 180 GLU B CA 1
ATOM 3829 C C . GLU B 1 180 ? -1.021 -0.416 14.062 1 96.19 180 GLU B C 1
ATOM 3831 O O . GLU B 1 180 ? -0.132 0.434 14.133 1 96.19 180 GLU B O 1
ATOM 3836 N N . PRO B 1 181 ? -0.855 -1.599 14.609 1 94 181 PRO B N 1
ATOM 3837 C CA . PRO B 1 181 ? 0.193 -1.872 15.594 1 94 181 PRO B CA 1
ATOM 3838 C C . PRO B 1 181 ? 1.502 -2.326 14.953 1 94 181 PRO B C 1
ATOM 3840 O O . PRO B 1 181 ? 2.371 -2.873 15.633 1 94 181 PRO B O 1
ATOM 3843 N N . TYR B 1 182 ? 1.7 -2.18 13.797 1 91.94 182 TYR B N 1
ATOM 3844 C CA . TYR B 1 182 ? 2.928 -2.631 13.148 1 91.94 182 TYR B CA 1
ATOM 3845 C C . TYR B 1 182 ? 3.65 -1.468 12.477 1 91.94 182 TYR B C 1
ATOM 3847 O O . TYR B 1 182 ? 3.014 -0.536 11.984 1 91.94 182 TYR B O 1
ATOM 3855 N N . ASP B 1 183 ? 4.992 -1.55 12.516 1 92.56 183 ASP B N 1
ATOM 3856 C CA . ASP B 1 183 ? 5.855 -0.549 11.891 1 92.56 183 ASP B CA 1
ATOM 3857 C C . ASP B 1 183 ? 6.074 -0.859 10.414 1 92.56 183 ASP B C 1
ATOM 3859 O O . ASP B 1 183 ? 6.422 -1.986 10.055 1 92.56 183 ASP B O 1
ATOM 3863 N N . LEU B 1 184 ? 5.809 0.093 9.68 1 94.75 184 LEU B N 1
ATOM 3864 C CA . LEU B 1 184 ? 6.07 -0.061 8.258 1 94.75 184 LEU B CA 1
ATOM 3865 C C . LEU B 1 184 ? 7.352 0.664 7.859 1 94.75 184 LEU B C 1
ATOM 3867 O O . LEU B 1 184 ? 7.828 1.54 8.586 1 94.75 184 LEU B O 1
ATOM 3871 N N . ASP B 1 185 ? 7.891 0.144 6.738 1 92.88 185 ASP B N 1
ATOM 3872 C CA . ASP B 1 185 ? 9.031 0.833 6.145 1 92.88 185 ASP B CA 1
ATOM 3873 C C . ASP B 1 185 ? 8.578 2.047 5.336 1 92.88 185 ASP B C 1
ATOM 3875 O O . ASP B 1 185 ? 7.457 2.076 4.824 1 92.88 185 ASP B O 1
ATOM 3879 N N . TRP B 1 186 ? 9.523 3.031 5.273 1 93.5 186 TRP B N 1
ATOM 3880 C CA . TRP B 1 186 ? 9.258 4.227 4.48 1 93.5 186 TRP B CA 1
ATOM 3881 C C . TRP B 1 186 ? 8.852 3.859 3.061 1 93.5 186 TRP B C 1
ATOM 3883 O O . TRP B 1 186 ? 7.984 4.508 2.467 1 93.5 186 TRP B O 1
ATOM 3893 N N . LEU B 1 187 ? 9.336 2.744 2.525 1 91.88 187 LEU B N 1
ATOM 3894 C CA . LEU B 1 187 ? 9.031 2.273 1.178 1 91.88 187 LEU B CA 1
ATOM 3895 C C . LEU B 1 187 ? 7.559 1.9 1.049 1 91.88 187 LEU B C 1
ATOM 3897 O O . LEU B 1 187 ? 6.961 2.078 -0.014 1 91.88 187 LEU B O 1
ATOM 3901 N N . ASP B 1 188 ? 7.047 1.442 2.072 1 95.69 188 ASP B N 1
ATOM 3902 C CA . ASP B 1 188 ? 5.656 1.002 2.049 1 95.69 188 ASP B CA 1
ATOM 3903 C C . ASP B 1 188 ? 4.703 2.195 1.994 1 95.69 188 ASP B C 1
ATOM 3905 O O . ASP B 1 188 ? 3.631 2.113 1.391 1 95.69 188 ASP B O 1
ATOM 3909 N N . PHE B 1 189 ? 5.082 3.281 2.547 1 96.12 189 PHE B N 1
ATOM 3910 C CA . PHE B 1 189 ? 4.258 4.484 2.508 1 96.12 189 PHE B CA 1
ATOM 3911 C C . PHE B 1 189 ? 4.27 5.102 1.114 1 96.12 189 PHE B C 1
ATOM 3913 O O . PHE B 1 189 ? 3.293 5.73 0.7 1 96.12 189 PHE B O 1
ATOM 3920 N N . CYS B 1 190 ? 5.348 4.883 0.388 1 94.38 190 CYS B N 1
ATOM 3921 C CA . CYS B 1 190 ? 5.359 5.297 -1.01 1 94.38 190 CYS B CA 1
ATOM 3922 C C . CYS B 1 190 ? 4.273 4.578 -1.801 1 94.38 190 CYS B C 1
ATOM 3924 O O . CYS B 1 190 ? 3.631 5.176 -2.668 1 94.38 190 CYS B O 1
ATOM 3926 N N . THR B 1 191 ? 4.066 3.348 -1.457 1 95.06 191 THR B N 1
ATOM 3927 C CA . THR B 1 191 ? 3.02 2.557 -2.092 1 95.06 191 THR B CA 1
ATOM 3928 C C . THR B 1 191 ? 1.639 3.1 -1.736 1 95.06 191 THR B C 1
ATOM 3930 O O . THR B 1 191 ? 0.794 3.287 -2.615 1 95.06 191 THR B O 1
ATOM 3933 N N . LEU B 1 192 ? 1.434 3.391 -0.479 1 95.81 192 LEU B N 1
ATOM 3934 C CA . LEU B 1 192 ? 0.157 3.939 -0.035 1 95.81 192 LEU B CA 1
ATOM 3935 C C . LEU B 1 192 ? -0.1 5.301 -0.671 1 95.81 192 LEU B C 1
ATOM 3937 O O . LEU B 1 192 ? -1.219 5.59 -1.103 1 95.81 192 LEU B O 1
ATOM 3941 N N . HIS B 1 193 ? 0.971 6.051 -0.751 1 95.88 193 HIS B N 1
ATOM 3942 C CA . HIS B 1 193 ? 0.903 7.363 -1.384 1 95.88 193 HIS B CA 1
ATOM 3943 C C . HIS B 1 193 ? 0.501 7.246 -2.85 1 95.88 193 HIS B C 1
ATOM 3945 O O . HIS B 1 193 ? -0.368 7.984 -3.32 1 95.88 193 HIS B O 1
ATOM 3951 N N . TRP B 1 194 ? 1.088 6.32 -3.557 1 94.44 194 TRP B N 1
ATOM 3952 C CA . TRP B 1 194 ? 0.783 6.129 -4.973 1 94.44 194 TRP B CA 1
ATOM 3953 C C . TRP B 1 194 ? -0.691 5.793 -5.168 1 94.44 194 TRP B C 1
ATOM 3955 O O . TRP B 1 194 ? -1.342 6.332 -6.066 1 94.44 194 TRP B O 1
ATOM 3965 N N . TYR B 1 195 ? -1.168 4.973 -4.344 1 93.81 195 TYR B N 1
ATOM 3966 C CA . TYR B 1 195 ? -2.576 4.609 -4.438 1 93.81 195 TYR B CA 1
ATOM 3967 C C . TYR B 1 195 ? -3.471 5.828 -4.273 1 93.81 195 TYR B C 1
ATOM 3969 O O . TYR B 1 195 ? -4.352 6.078 -5.098 1 93.81 195 TYR B O 1
ATOM 3977 N N . SER B 1 196 ? -3.236 6.605 -3.281 1 91.44 196 SER B N 1
ATOM 3978 C CA . SER B 1 196 ? -4.07 7.746 -2.93 1 91.44 196 SER B CA 1
ATOM 3979 C C . SER B 1 196 ? -3.982 8.844 -3.986 1 91.44 196 SER B C 1
ATOM 3981 O O . SER B 1 196 ? -4.906 9.648 -4.137 1 91.44 196 SER B O 1
ATOM 3983 N N . THR B 1 197 ? -2.883 8.805 -4.762 1 92.56 197 THR B N 1
ATOM 3984 C CA . THR B 1 197 ? -2.65 9.914 -5.68 1 92.56 197 THR B CA 1
ATOM 3985 C C . THR B 1 197 ? -2.916 9.484 -7.121 1 92.56 197 THR B C 1
ATOM 3987 O O . THR B 1 197 ? -3.018 10.328 -8.016 1 92.56 197 THR B O 1
ATOM 3990 N N . SER B 1 198 ? -3.094 8.18 -7.348 1 91.31 198 SER B N 1
ATOM 3991 C CA . SER B 1 198 ? -3.18 7.762 -8.742 1 91.31 198 SER B CA 1
ATOM 3992 C C . SER B 1 198 ? -4.461 6.977 -9.008 1 91.31 198 SER B C 1
ATOM 3994 O O . SER B 1 198 ? -4.863 6.809 -10.164 1 91.31 198 SER B O 1
ATOM 3996 N N . ASN B 1 199 ? -5.039 6.418 -8.023 1 90.44 199 ASN B N 1
ATOM 3997 C CA . ASN B 1 199 ? -6.297 5.711 -8.234 1 90.44 199 ASN B CA 1
ATOM 3998 C C . ASN B 1 199 ? -7.469 6.684 -8.359 1 90.44 199 ASN B C 1
ATOM 4000 O O . ASN B 1 199 ? -7.797 7.395 -7.41 1 90.44 199 ASN B O 1
ATOM 4004 N N . PRO B 1 200 ? -8.148 6.648 -9.445 1 87.81 200 PRO B N 1
ATOM 4005 C CA . PRO B 1 200 ? -9.188 7.656 -9.68 1 87.81 200 PRO B CA 1
ATOM 4006 C C . PRO B 1 200 ? -10.414 7.457 -8.797 1 87.81 200 PRO B C 1
ATOM 4008 O O . PRO B 1 200 ? -11.258 8.352 -8.695 1 87.81 200 PRO B O 1
ATOM 4011 N N . TYR B 1 201 ? -10.492 6.387 -8.133 1 83.44 201 TYR B N 1
ATOM 4012 C CA . TYR B 1 201 ? -11.68 6.105 -7.336 1 83.44 201 TYR B CA 1
ATOM 4013 C C . TYR B 1 201 ? -11.453 6.465 -5.871 1 83.44 201 TYR B C 1
ATOM 4015 O O . TYR B 1 201 ? -12.375 6.402 -5.059 1 83.44 201 TYR B O 1
ATOM 4023 N N . CYS B 1 202 ? -10.281 6.879 -5.566 1 86.75 202 CYS B N 1
ATOM 4024 C CA . CYS B 1 202 ? -10.008 7.344 -4.211 1 86.75 202 CYS B CA 1
ATOM 4025 C C . CYS B 1 202 ? -10.664 8.695 -3.953 1 86.75 202 CYS B C 1
ATOM 4027 O O . CYS B 1 202 ? -10.703 9.547 -4.84 1 86.75 202 CYS B O 1
ATOM 4029 N N . ALA B 1 203 ? -11.094 8.906 -2.752 1 83.5 203 ALA B N 1
ATOM 4030 C CA . ALA B 1 203 ? -11.758 10.141 -2.354 1 83.5 203 ALA B CA 1
ATOM 4031 C C . ALA B 1 203 ? -10.852 11.352 -2.582 1 83.5 203 ALA B C 1
ATOM 4033 O O . ALA B 1 203 ? -11.32 12.422 -2.973 1 83.5 203 ALA B O 1
ATOM 4034 N N . THR B 1 204 ? -9.578 11.18 -2.402 1 87.81 204 THR B N 1
ATOM 4035 C CA . THR B 1 204 ? -8.641 12.289 -2.498 1 87.81 204 THR B CA 1
ATOM 4036 C C . THR B 1 204 ? -8.492 12.75 -3.945 1 87.81 204 THR B C 1
ATOM 4038 O O . THR B 1 204 ? -7.961 13.828 -4.207 1 87.81 204 THR B O 1
ATOM 4041 N N . GLN B 1 205 ? -8.992 11.945 -4.84 1 88.62 205 GLN B N 1
ATOM 4042 C CA . GLN B 1 205 ? -8.969 12.328 -6.25 1 88.62 205 GLN B CA 1
ATOM 4043 C C . GLN B 1 205 ? -10.305 12.922 -6.68 1 88.62 205 GLN B C 1
ATOM 4045 O O . GLN B 1 205 ? -10.438 13.422 -7.801 1 88.62 205 GLN B O 1
ATOM 4050 N N . GLN B 1 206 ? -11.242 12.883 -5.754 1 89.19 206 GLN B N 1
ATOM 4051 C CA . GLN B 1 206 ? -12.602 13.25 -6.148 1 89.19 206 GLN B CA 1
ATOM 4052 C C . GLN B 1 206 ? -13.109 14.43 -5.332 1 89.19 206 GLN B C 1
ATOM 4054 O O . GLN B 1 206 ? -14.102 15.062 -5.703 1 89.19 206 GLN B O 1
ATOM 4059 N N . LEU B 1 207 ? -12.414 14.688 -4.289 1 91.38 207 LEU B N 1
ATOM 4060 C CA . LEU B 1 207 ? -12.82 15.758 -3.387 1 91.38 207 LEU B CA 1
ATOM 4061 C C . LEU B 1 207 ? -11.672 16.734 -3.143 1 91.38 207 LEU B C 1
ATOM 4063 O O . LEU B 1 207 ? -10.516 16.312 -3.025 1 91.38 207 LEU B O 1
ATOM 4067 N N . LEU B 1 208 ? -12.102 17.984 -3.059 1 95 208 LEU B N 1
ATOM 4068 C CA . LEU B 1 208 ? -11.148 18.953 -2.527 1 95 208 LEU B CA 1
ATOM 4069 C C . LEU B 1 208 ? -11.148 18.938 -1.003 1 95 208 LEU B C 1
ATOM 4071 O O . LEU B 1 208 ? -12.188 19.141 -0.378 1 95 208 LEU B O 1
ATOM 4075 N N . LEU B 1 209 ? -10.047 18.672 -0.451 1 93.44 209 LEU B N 1
ATOM 4076 C CA . LEU B 1 209 ? -9.867 18.625 0.996 1 93.44 209 LEU B CA 1
ATOM 4077 C C . LEU B 1 209 ? -8.742 19.562 1.434 1 93.44 209 LEU B C 1
ATOM 4079 O O . LEU B 1 209 ? -7.602 19.422 0.998 1 93.44 209 LEU B O 1
ATOM 4083 N N . VAL B 1 210 ? -9.109 20.5 2.314 1 95.88 210 VAL B N 1
ATOM 4084 C CA . VAL B 1 210 ? -8.117 21.453 2.797 1 95.88 210 VAL B CA 1
ATOM 4085 C C . VAL B 1 210 ? -8.32 21.703 4.289 1 95.88 210 VAL B C 1
ATOM 4087 O O . VAL B 1 210 ? -9.453 21.75 4.77 1 95.88 210 VAL B O 1
ATOM 4090 N N . GLY B 1 211 ? -7.266 21.75 4.98 1 94.31 211 GLY B N 1
ATOM 4091 C CA . GLY B 1 211 ? -7.285 22.016 6.41 1 94.31 211 GLY B CA 1
ATOM 4092 C C . GLY B 1 211 ? -6.098 22.844 6.875 1 94.31 211 GLY B C 1
ATOM 4093 O O . GLY B 1 211 ? -4.98 22.656 6.387 1 94.31 211 GLY B O 1
ATOM 4094 N N . ARG B 1 212 ? -6.398 23.703 7.844 1 93.62 212 ARG B N 1
ATOM 4095 C CA . ARG B 1 212 ? -5.348 24.562 8.391 1 93.62 212 ARG B CA 1
ATOM 4096 C C . ARG B 1 212 ? -5.738 25.094 9.758 1 93.62 212 ARG B C 1
ATOM 4098 O O . ARG B 1 212 ? -6.922 25.312 10.039 1 93.62 212 ARG B O 1
ATOM 4105 N N . ARG B 1 213 ? -4.715 25.281 10.531 1 91.81 213 ARG B N 1
ATOM 4106 C CA . ARG B 1 213 ? -4.961 26.078 11.734 1 91.81 213 ARG B CA 1
ATOM 4107 C C . ARG B 1 213 ? -5.281 27.531 11.375 1 91.81 213 ARG B C 1
ATOM 4109 O O . ARG B 1 213 ? -4.637 28.109 10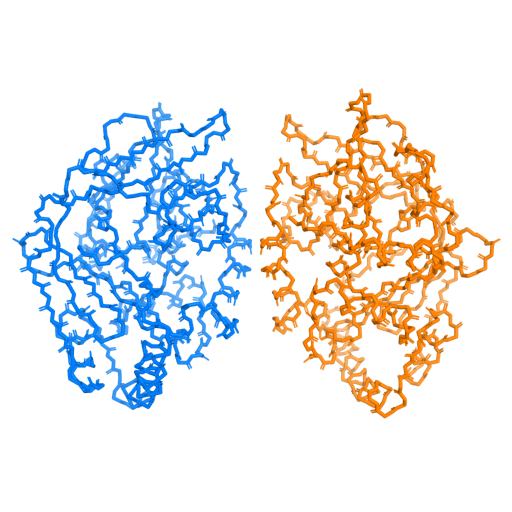.5 1 91.81 213 ARG B O 1
ATOM 4116 N N . SER B 1 214 ? -6.273 28.047 12.062 1 89.56 214 SER B N 1
ATOM 4117 C CA . SER B 1 214 ? -6.648 29.422 11.805 1 89.56 214 SER B CA 1
ATOM 4118 C C . SER B 1 214 ? -5.473 30.375 12.047 1 89.56 214 SER B C 1
ATOM 4120 O O . SER B 1 214 ? -4.762 30.234 13.047 1 89.56 214 SER B O 1
ATOM 4122 N N . PRO B 1 215 ? -5.285 31.203 11.07 1 84.31 215 PRO B N 1
ATOM 4123 C CA . PRO B 1 215 ? -4.223 32.188 11.273 1 84.31 215 PRO B CA 1
ATOM 4124 C C . PRO B 1 215 ? -4.559 33.188 12.375 1 84.31 215 PRO B C 1
ATOM 4126 O O . PRO B 1 215 ? -3.676 33.906 12.852 1 84.31 215 PRO B O 1
ATOM 4129 N N . HIS B 1 216 ? -5.809 33.125 12.68 1 83.31 216 HIS B N 1
ATOM 4130 C CA . HIS B 1 216 ? -6.238 34 13.758 1 83.31 216 HIS B CA 1
ATOM 4131 C C . HIS B 1 216 ? -6.012 33.375 15.125 1 83.31 216 HIS B C 1
ATOM 4133 O O . HIS B 1 216 ? -6.055 32.125 15.258 1 83.31 216 HIS B O 1
ATOM 4139 N N . VAL B 1 217 ? -5.469 34.062 16.031 1 80.94 217 VAL B N 1
ATOM 4140 C CA . VAL B 1 217 ? -5.203 33.562 17.375 1 80.94 217 VAL B CA 1
ATOM 4141 C C . VAL B 1 217 ? -6.52 33.344 18.109 1 80.94 217 VAL B C 1
ATOM 4143 O O . VAL B 1 217 ? -6.805 34.031 19.094 1 80.94 217 VAL B O 1
ATOM 4146 N N . ASP B 1 218 ? -7.348 32.312 17.609 1 82.31 218 ASP B N 1
ATOM 4147 C CA . ASP B 1 218 ? -8.664 32.062 18.172 1 82.31 218 ASP B CA 1
ATOM 4148 C C . ASP B 1 218 ? -8.82 30.578 18.531 1 82.31 218 ASP B C 1
ATOM 4150 O O . ASP B 1 218 ? -9.906 30.141 18.922 1 82.31 218 ASP B O 1
ATOM 4154 N N . GLY B 1 219 ? -7.723 29.828 18.297 1 81.56 219 GLY B N 1
ATOM 4155 C CA . GLY B 1 219 ? -7.754 28.422 18.641 1 81.56 219 GLY B CA 1
ATOM 4156 C C . GLY B 1 219 ? -8.602 27.594 17.688 1 81.56 219 GLY B C 1
ATOM 4157 O O . GLY B 1 219 ? -8.891 26.422 17.953 1 81.56 219 GLY B O 1
ATOM 4158 N N . CYS B 1 220 ? -8.938 28.188 16.562 1 89.25 220 CYS B N 1
ATOM 4159 C CA . CYS B 1 220 ? -9.828 27.516 15.625 1 89.25 220 CYS B CA 1
ATOM 4160 C C . CYS B 1 220 ? -9.039 26.859 14.492 1 89.25 220 CYS B C 1
ATOM 4162 O O . CYS B 1 220 ? -7.844 27.125 14.336 1 89.25 220 CYS B O 1
ATOM 4164 N N . TRP B 1 221 ? -9.758 25.984 13.867 1 91.56 221 TRP B N 1
ATOM 4165 C CA . TRP B 1 221 ? -9.266 25.312 12.664 1 91.56 221 TRP B CA 1
ATOM 4166 C C . TRP B 1 221 ? -10.203 25.547 11.484 1 91.56 221 TRP B C 1
ATOM 4168 O O . TRP B 1 221 ? -11.398 25.781 11.672 1 91.56 221 TRP B O 1
ATOM 4178 N N . LEU B 1 222 ? -9.539 25.609 10.383 1 93.88 222 LEU B N 1
ATOM 4179 C CA . LEU B 1 222 ? -10.281 25.781 9.141 1 93.88 222 LEU B CA 1
ATOM 4180 C C . LEU B 1 222 ? -10.336 24.469 8.352 1 93.88 222 LEU B C 1
ATOM 4182 O O . LEU B 1 222 ? -9.336 23.75 8.281 1 93.88 222 LEU B O 1
ATOM 4186 N N . ARG B 1 223 ? -11.5 24.156 7.793 1 93.62 223 ARG B N 1
ATOM 4187 C CA . ARG B 1 223 ? -11.695 23 6.938 1 93.62 223 ARG B CA 1
ATOM 4188 C C . ARG B 1 223 ? -12.508 23.359 5.699 1 93.62 223 ARG B C 1
ATOM 4190 O O . ARG B 1 223 ? -13.484 24.094 5.785 1 93.62 223 ARG B O 1
ATOM 4197 N N . LEU B 1 224 ? -12.023 22.875 4.645 1 94.56 224 LEU B N 1
ATOM 4198 C CA . LEU B 1 224 ? -12.766 23 3.395 1 94.56 224 LEU B CA 1
ATOM 4199 C C . LEU B 1 224 ? -12.914 21.656 2.711 1 94.56 224 LEU B C 1
ATOM 4201 O O . LEU B 1 224 ? -11.922 20.938 2.5 1 94.56 224 LEU B O 1
ATOM 4205 N N . MET B 1 225 ? -14.062 21.203 2.438 1 92.31 225 MET B N 1
ATOM 4206 C CA . MET B 1 225 ? -14.391 20.047 1.6 1 92.31 225 MET B CA 1
ATOM 4207 C C . MET B 1 225 ? -15.258 20.469 0.414 1 92.31 225 MET B C 1
ATOM 4209 O O . MET B 1 225 ? -16.438 20.797 0.581 1 92.31 225 MET B O 1
ATOM 4213 N N . ASN B 1 226 ? -14.664 20.438 -0.697 1 93.88 226 ASN B N 1
ATOM 4214 C CA . ASN B 1 226 ? -15.312 20.953 -1.894 1 93.88 226 ASN B CA 1
ATOM 4215 C C . ASN B 1 226 ? -15.781 22.391 -1.696 1 93.88 226 ASN B C 1
ATOM 4217 O O . ASN B 1 226 ? -14.969 23.297 -1.535 1 93.88 226 ASN B O 1
ATOM 4221 N N . ASP B 1 227 ? -17.125 22.578 -1.568 1 94.69 227 ASP B N 1
ATOM 4222 C CA . ASP B 1 227 ? -17.641 23.938 -1.466 1 94.69 227 ASP B CA 1
ATOM 4223 C C . ASP B 1 227 ? -18.109 24.234 -0.041 1 94.69 227 ASP B C 1
ATOM 4225 O O . ASP B 1 227 ? -18.734 25.266 0.204 1 94.69 227 ASP B O 1
ATOM 4229 N N . ARG B 1 228 ? -17.75 23.438 0.879 1 92.62 228 ARG B N 1
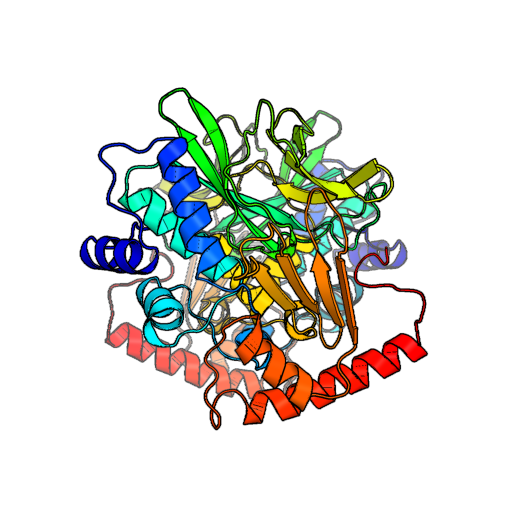ATOM 4230 C CA . ARG B 1 228 ? -18.188 23.625 2.26 1 92.62 228 ARG B CA 1
ATOM 4231 C C . ARG B 1 228 ? -17.016 24.016 3.154 1 92.62 228 ARG B C 1
ATOM 4233 O O . ARG B 1 228 ? -16.078 23.25 3.332 1 92.62 228 ARG B O 1
ATOM 4240 N N . PHE B 1 229 ? -17.156 25.188 3.711 1 94.75 229 PHE B N 1
ATOM 4241 C CA . PHE B 1 229 ? -16.156 25.719 4.617 1 94.75 229 PHE B CA 1
ATOM 4242 C C . PHE B 1 229 ? -16.641 25.672 6.062 1 94.75 229 PHE B C 1
ATOM 4244 O O . PHE B 1 229 ? -17.797 25.984 6.34 1 94.75 229 PHE B O 1
ATOM 4251 N N . VAL B 1 230 ? -15.758 25.234 6.934 1 92.06 230 VAL B N 1
ATOM 4252 C CA . VAL B 1 230 ? -16.094 25.188 8.352 1 92.06 230 VAL B CA 1
ATOM 4253 C C . VAL B 1 230 ? -14.93 25.75 9.18 1 92.06 230 VAL B C 1
ATOM 4255 O O . VAL B 1 230 ? -13.766 25.422 8.914 1 92.06 230 VAL B O 1
ATOM 4258 N N . ARG B 1 231 ? -15.234 26.625 10.039 1 91.94 231 ARG B N 1
ATOM 4259 C CA . ARG B 1 231 ? -14.344 27.047 11.117 1 91.94 231 ARG B CA 1
ATOM 4260 C C . ARG B 1 231 ? -14.781 26.453 12.453 1 91.94 231 ARG B C 1
ATOM 4262 O O . ARG B 1 231 ? -15.953 26.562 12.836 1 91.94 231 ARG B O 1
ATOM 4269 N N . TRP B 1 232 ? -13.805 25.797 13.094 1 87.62 232 TRP B N 1
ATOM 4270 C CA . TRP B 1 232 ? -14.188 25.047 14.281 1 87.62 232 TRP B CA 1
ATOM 4271 C C . TRP B 1 232 ? -13.023 24.969 15.266 1 87.62 232 TRP B C 1
ATOM 4273 O O . TRP B 1 232 ? -11.883 25.281 14.922 1 87.62 232 TRP B O 1
ATOM 4283 N N . SER B 1 233 ? -13.398 24.656 16.516 1 83.88 233 SER B N 1
ATOM 4284 C CA . SER B 1 233 ? -12.359 24.391 17.5 1 83.88 233 SER B CA 1
ATOM 4285 C C . SER B 1 233 ? -12.648 23.109 18.281 1 83.88 233 SER B C 1
ATOM 4287 O O . SER B 1 233 ? -13.805 22.719 18.438 1 83.88 233 SER B O 1
ATOM 4289 N N . PRO B 1 234 ? -11.578 22.438 18.75 1 74.19 234 PRO B N 1
ATOM 4290 C CA . PRO B 1 234 ? -11.766 21.203 19.516 1 74.19 234 PRO B CA 1
ATOM 4291 C C . PRO B 1 234 ? -12.625 21.406 20.766 1 74.19 234 PRO B C 1
ATOM 4293 O O . PRO B 1 234 ? -13.359 20.5 21.156 1 74.19 234 PRO B O 1
ATOM 4296 N N . THR B 1 235 ? -12.578 22.547 21.359 1 74 235 THR B N 1
ATOM 4297 C CA . THR B 1 235 ? -13.289 22.797 22.609 1 74 235 THR B CA 1
ATOM 4298 C C . THR B 1 235 ? -14.625 23.484 22.359 1 74 235 THR B C 1
ATOM 4300 O O . THR B 1 235 ? -15.562 23.328 23.141 1 74 235 THR B O 1
ATOM 4303 N N . GLY B 1 236 ? -14.688 24.188 21.281 1 76.38 236 GLY B N 1
ATOM 4304 C CA . GLY B 1 236 ? -15.859 25.016 21.062 1 76.38 236 GLY B CA 1
ATOM 4305 C C . GLY B 1 236 ? -16.75 24.531 19.922 1 76.38 236 GLY B C 1
ATOM 4306 O O . GLY B 1 236 ? -17.859 25.016 19.734 1 76.38 236 GLY B O 1
ATOM 4307 N N . GLY B 1 237 ? -16.297 23.516 19.266 1 79.44 237 GLY B N 1
ATOM 4308 C CA . GLY B 1 237 ? -17.078 23 18.156 1 79.44 237 GLY B CA 1
ATOM 4309 C C . GLY B 1 237 ? -17.078 23.922 16.953 1 79.44 237 GLY B C 1
ATOM 4310 O O . GLY B 1 237 ? -16.094 24.641 16.719 1 79.44 237 GLY B O 1
ATOM 4311 N N . VAL B 1 238 ? -18.172 23.844 16.156 1 83.25 238 VAL B N 1
ATOM 4312 C CA . VAL B 1 238 ? -18.266 24.609 14.93 1 83.25 238 VAL B CA 1
ATOM 4313 C C . VAL B 1 238 ? -18.625 26.062 15.258 1 83.25 238 VAL B C 1
ATOM 4315 O O . VAL B 1 238 ? -19.609 26.328 15.953 1 83.25 238 VAL B O 1
ATOM 4318 N N . VAL B 1 239 ? -17.828 26.922 14.703 1 84.62 239 VAL B N 1
ATOM 4319 C CA . VAL B 1 239 ? -18 28.344 14.969 1 84.62 239 VAL B CA 1
ATOM 4320 C C . VAL B 1 239 ? -18.609 29.031 13.758 1 84.62 239 VAL B C 1
ATOM 4322 O O . VAL B 1 239 ? -19.328 30.016 13.891 1 84.62 239 VAL B O 1
ATOM 4325 N N . GLU B 1 240 ? -18.297 28.547 12.609 1 90.5 240 GLU B N 1
ATOM 4326 C CA . GLU B 1 240 ? -18.734 29.141 11.359 1 90.5 240 GLU B CA 1
ATOM 4327 C C . GLU B 1 240 ? -18.891 28.094 10.266 1 90.5 240 GLU B C 1
ATOM 4329 O O . GLU B 1 240 ? -18.078 27.172 10.172 1 90.5 240 GLU B O 1
ATOM 4334 N N . LYS B 1 241 ? -19.953 28.188 9.492 1 93.75 241 LYS B N 1
ATOM 4335 C CA . LYS B 1 241 ? -20.156 27.406 8.281 1 93.75 241 LYS B CA 1
ATOM 4336 C C . LYS B 1 241 ? -20.469 28.312 7.09 1 93.75 241 LYS B C 1
ATOM 4338 O O . LYS B 1 241 ? -21.219 29.281 7.219 1 93.75 241 LYS B O 1
ATOM 4343 N N . ARG B 1 242 ? -19.859 28.016 6.047 1 94.38 242 ARG B N 1
ATOM 4344 C CA . ARG B 1 242 ? -20.094 28.766 4.82 1 94.38 242 ARG B CA 1
ATOM 4345 C C . ARG B 1 242 ? -20.172 27.828 3.615 1 94.38 242 ARG B C 1
ATOM 4347 O O . ARG B 1 242 ? -19.391 26.875 3.514 1 94.38 242 ARG B O 1
ATOM 4354 N N . LEU B 1 243 ? -21.141 28.047 2.775 1 94.12 243 LEU B N 1
ATOM 4355 C CA . LEU B 1 243 ? -21.25 27.375 1.487 1 94.12 243 LEU B CA 1
ATOM 4356 C C . LEU B 1 243 ? -20.781 28.281 0.355 1 94.12 243 LEU B C 1
ATOM 4358 O O . LEU B 1 243 ? -21.328 29.359 0.145 1 94.12 243 LEU B O 1
ATOM 4362 N N . MET B 1 244 ? -19.766 27.812 -0.329 1 94.5 244 MET B N 1
ATOM 4363 C CA . MET B 1 244 ? -19.25 28.594 -1.438 1 94.5 244 MET B CA 1
ATOM 4364 C C . MET B 1 244 ? -20.172 28.516 -2.65 1 94.5 244 MET B C 1
ATOM 4366 O O . MET B 1 244 ? -20.734 27.469 -2.938 1 94.5 244 MET B O 1
ATOM 4370 N N . ASN B 1 245 ? -20.25 29.641 -3.336 1 92.94 245 ASN B N 1
ATOM 4371 C CA . ASN B 1 245 ? -21.203 29.734 -4.441 1 92.94 245 ASN B CA 1
ATOM 4372 C C . ASN B 1 245 ? -20.656 29.047 -5.695 1 92.94 245 ASN B C 1
ATOM 4374 O O . ASN B 1 245 ? -21.438 28.516 -6.496 1 92.94 245 ASN B O 1
ATOM 4378 N N . ASP B 1 246 ? -19.406 29.234 -5.914 1 94.25 246 ASP B N 1
ATOM 4379 C CA . ASP B 1 246 ? -18.797 28.703 -7.137 1 94.25 246 ASP B CA 1
ATOM 4380 C C . ASP B 1 246 ? -17.297 28.469 -6.949 1 94.25 246 ASP B C 1
ATOM 4382 O O . ASP B 1 246 ? -16.766 28.641 -5.852 1 94.25 246 ASP B O 1
ATOM 4386 N N . GLU B 1 247 ? -16.672 28.031 -8.055 1 96.06 247 GLU B N 1
ATOM 4387 C CA . GLU B 1 247 ? -15.258 27.688 -8.016 1 96.06 247 GLU B CA 1
ATOM 4388 C C . GLU B 1 247 ? -14.398 28.922 -7.734 1 96.06 247 GLU B C 1
ATOM 4390 O O . GLU B 1 247 ? -13.336 28.812 -7.121 1 96.06 247 GLU B O 1
ATOM 4395 N N . ASN B 1 248 ? -14.867 30.094 -8.094 1 96.19 248 ASN B N 1
ATOM 4396 C CA . ASN B 1 248 ? -14.102 31.312 -7.844 1 96.19 248 ASN B CA 1
ATOM 4397 C C . ASN B 1 248 ? -14.016 31.625 -6.352 1 96.19 248 ASN B C 1
ATOM 4399 O O . ASN B 1 248 ? -12.961 32 -5.852 1 96.19 248 ASN B O 1
ATOM 4403 N N . GLU B 1 249 ? -15.07 31.453 -5.676 1 97.31 249 GLU B N 1
ATOM 4404 C CA . GLU B 1 249 ? -15.07 31.672 -4.23 1 97.31 249 GLU B CA 1
ATOM 4405 C C . GLU B 1 249 ? -14.172 30.656 -3.525 1 97.31 249 GLU B C 1
ATOM 4407 O O . GLU B 1 249 ? -13.523 30.984 -2.525 1 97.31 249 GLU B O 1
ATOM 4412 N N . ILE B 1 250 ? -14.18 29.484 -4.066 1 98 250 ILE B N 1
ATOM 4413 C CA . ILE B 1 250 ? -13.328 28.438 -3.492 1 98 250 ILE B CA 1
ATOM 4414 C C . ILE B 1 250 ? -11.859 28.828 -3.652 1 98 250 ILE B C 1
ATOM 4416 O O . ILE B 1 250 ? -11.086 28.75 -2.699 1 98 250 ILE B O 1
ATOM 4420 N N . ILE B 1 251 ? -11.492 29.266 -4.793 1 97.88 251 ILE B N 1
ATOM 4421 C CA . ILE B 1 251 ? -10.109 29.672 -5.062 1 97.88 251 ILE B CA 1
ATOM 4422 C C . ILE B 1 251 ? -9.734 30.859 -4.18 1 97.88 251 ILE B C 1
ATOM 4424 O O . ILE B 1 251 ? -8.625 30.906 -3.639 1 97.88 251 ILE B O 1
ATOM 4428 N N . ASP B 1 252 ? -10.672 31.766 -3.967 1 97.12 252 ASP B N 1
ATOM 4429 C CA . ASP B 1 252 ? -10.43 32.938 -3.115 1 97.12 252 ASP B CA 1
ATOM 4430 C C . ASP B 1 252 ? -10.148 32.5 -1.677 1 97.12 252 ASP B C 1
ATOM 4432 O O . ASP B 1 252 ? -9.211 33 -1.05 1 97.12 252 ASP B O 1
ATOM 4436 N N . ILE B 1 253 ? -10.93 31.625 -1.178 1 96.75 253 ILE B N 1
ATOM 4437 C CA . ILE B 1 253 ? -10.758 31.25 0.221 1 96.75 253 ILE B CA 1
ATOM 4438 C C . ILE B 1 253 ? -9.477 30.453 0.386 1 96.75 253 ILE B C 1
ATOM 4440 O O . ILE B 1 253 ? -8.82 30.516 1.432 1 96.75 253 ILE B O 1
ATOM 4444 N N . LEU B 1 254 ? -9.094 29.625 -0.623 1 97.75 254 LEU B N 1
ATOM 4445 C CA . LEU B 1 254 ? -7.828 28.906 -0.583 1 97.75 254 LEU B CA 1
ATOM 4446 C C . LEU B 1 254 ? -6.66 29.875 -0.411 1 97.75 254 LEU B C 1
ATOM 4448 O O . LEU B 1 254 ? -5.734 29.609 0.356 1 97.75 254 LEU B O 1
ATOM 4452 N N . ARG B 1 255 ? -6.73 31.031 -1.059 1 95.75 255 ARG B N 1
ATOM 4453 C CA . ARG B 1 255 ? -5.684 32.031 -0.991 1 95.75 255 ARG B CA 1
ATOM 4454 C C . ARG B 1 255 ? -5.762 32.812 0.314 1 95.75 255 ARG B C 1
ATOM 4456 O O . ARG B 1 255 ? -4.77 32.938 1.033 1 95.75 255 ARG B O 1
ATOM 4463 N N . ASP B 1 256 ? -6.906 33.25 0.617 1 94.25 256 ASP B N 1
ATOM 4464 C CA . ASP B 1 256 ? -7.066 34.281 1.644 1 94.25 256 ASP B CA 1
ATOM 4465 C C . ASP B 1 256 ? -7.102 33.656 3.039 1 94.25 256 ASP B C 1
ATOM 4467 O O . ASP B 1 256 ? -6.543 34.219 3.984 1 94.25 256 ASP B O 1
ATOM 4471 N N . GLU B 1 257 ? -7.812 32.531 3.154 1 93.5 257 GLU B N 1
ATOM 4472 C CA . GLU B 1 257 ? -7.977 31.922 4.469 1 93.5 257 GLU B CA 1
ATOM 4473 C C . GLU B 1 257 ? -6.977 30.781 4.684 1 93.5 257 GLU B C 1
ATOM 4475 O O . GLU B 1 257 ? -6.402 30.656 5.766 1 93.5 257 GLU B O 1
ATOM 4480 N N . PHE B 1 258 ? -6.715 30.047 3.674 1 96.12 258 PHE B N 1
ATOM 4481 C CA . PHE B 1 258 ? -5.871 28.875 3.85 1 96.12 258 PHE B CA 1
ATOM 4482 C C . PHE B 1 258 ? -4.422 29.188 3.5 1 96.12 258 PHE B C 1
ATOM 4484 O O . PHE B 1 258 ? -3.539 28.344 3.688 1 96.12 258 PHE B O 1
ATOM 4491 N N . GLY B 1 259 ? -4.16 30.375 2.885 1 95.5 259 GLY B N 1
ATOM 4492 C CA . GLY B 1 259 ? -2.811 30.875 2.697 1 95.5 259 GLY B CA 1
ATOM 4493 C C . GLY B 1 259 ? -2.068 30.188 1.566 1 95.5 259 GLY B C 1
ATOM 4494 O O . GLY B 1 259 ? -0.835 30.156 1.557 1 95.5 259 GLY B O 1
ATOM 4495 N N . LEU B 1 260 ? -2.773 29.609 0.625 1 97.56 260 LEU B N 1
ATOM 4496 C CA . LEU B 1 260 ? -2.117 28.922 -0.482 1 97.56 260 LEU B CA 1
ATOM 4497 C C . LEU B 1 260 ? -1.71 29.906 -1.569 1 97.56 260 LEU B C 1
ATOM 4499 O O . LEU B 1 260 ? -2.51 30.75 -1.979 1 97.56 260 LEU B O 1
ATOM 4503 N N . ASN B 1 261 ? -0.502 29.844 -1.948 1 97.75 261 ASN B N 1
ATOM 4504 C CA . ASN B 1 261 ? -0.035 30.578 -3.119 1 97.75 261 ASN B CA 1
ATOM 4505 C C . ASN B 1 261 ? -0.244 29.781 -4.402 1 97.75 261 ASN B C 1
ATOM 4507 O O . ASN B 1 261 ? 0.585 28.938 -4.762 1 97.75 261 ASN B O 1
ATOM 4511 N N . LEU B 1 262 ? -1.29 30.078 -5.164 1 97.19 262 LEU B N 1
ATOM 4512 C CA . LEU B 1 262 ? -1.651 29.375 -6.387 1 97.19 262 LEU B CA 1
ATOM 4513 C C . LEU B 1 262 ? -1.295 30.203 -7.617 1 97.19 262 LEU B C 1
ATOM 4515 O O . LEU B 1 262 ? -1.738 31.344 -7.754 1 97.19 262 LEU B O 1
ATOM 4519 N N . SER B 1 263 ? -0.479 29.594 -8.398 1 95.44 263 SER B N 1
ATOM 4520 C CA . SER B 1 263 ? -0.206 30.25 -9.672 1 95.44 263 SER B CA 1
ATOM 4521 C C . SER B 1 263 ? -1.468 30.359 -10.523 1 95.44 263 SER B C 1
ATOM 4523 O O . SER B 1 263 ? -2.23 29.391 -10.633 1 95.44 263 SER B O 1
ATOM 4525 N N . ARG B 1 264 ? -1.629 31.531 -11.141 1 93.5 264 ARG B N 1
ATOM 4526 C CA . ARG B 1 264 ? -2.828 31.75 -11.938 1 93.5 264 ARG B CA 1
ATOM 4527 C C . ARG B 1 264 ? -2.898 30.75 -13.094 1 93.5 264 ARG B C 1
ATOM 4529 O O . ARG B 1 264 ? -3.934 30.125 -13.312 1 93.5 264 ARG B O 1
ATOM 4536 N N . GLU B 1 265 ? -1.82 30.578 -13.727 1 94.44 265 GLU B N 1
ATOM 4537 C CA . GLU B 1 265 ? -1.804 29.781 -14.945 1 94.44 265 GLU B CA 1
ATOM 4538 C C . GLU B 1 265 ? -1.691 28.297 -14.633 1 94.44 265 GLU B C 1
ATOM 4540 O O . GLU B 1 265 ? -2.416 27.484 -15.211 1 94.44 265 GLU B O 1
ATOM 4545 N N . ASP B 1 266 ? -0.932 27.953 -13.695 1 94.38 266 ASP B N 1
ATOM 4546 C CA . ASP B 1 266 ? -0.6 26.547 -13.508 1 94.38 266 ASP B CA 1
ATOM 4547 C C . ASP B 1 266 ? -1.501 25.906 -12.453 1 94.38 266 ASP B C 1
ATOM 4549 O O . ASP B 1 266 ? -1.691 24.688 -12.445 1 94.38 266 ASP B O 1
ATOM 4553 N N . ASP B 1 267 ? -2.084 26.688 -11.617 1 96.62 267 ASP B N 1
ATOM 4554 C CA . ASP B 1 267 ? -2.863 26.141 -10.516 1 96.62 267 ASP B CA 1
ATOM 4555 C C . ASP B 1 267 ? -4.328 26.562 -10.617 1 96.62 267 ASP B C 1
ATOM 4557 O O . ASP B 1 267 ? -5.211 25.719 -10.773 1 96.62 267 ASP B O 1
ATOM 4561 N N . GLU B 1 268 ? -4.555 27.859 -10.672 1 97.06 268 GLU B N 1
ATOM 4562 C CA . GLU B 1 268 ? -5.926 28.344 -10.586 1 97.06 268 GLU B CA 1
ATOM 4563 C C . GLU B 1 268 ? -6.742 27.938 -11.805 1 97.06 268 GLU B C 1
ATOM 4565 O O . GLU B 1 268 ? -7.875 27.469 -11.672 1 97.06 268 GLU B O 1
ATOM 4570 N N . ALA B 1 269 ? -6.203 28.125 -12.961 1 97.25 269 ALA B N 1
ATOM 4571 C CA . ALA B 1 269 ? -6.938 27.859 -14.195 1 97.25 269 ALA B CA 1
ATOM 4572 C C . ALA B 1 269 ? -7.367 26.391 -14.258 1 97.25 269 ALA B C 1
ATOM 4574 O O . ALA B 1 269 ? -8.562 26.094 -14.375 1 97.25 269 ALA B O 1
ATOM 4575 N N . PRO B 1 270 ? -6.414 25.531 -14.148 1 97.5 270 PRO B N 1
ATOM 4576 C CA . PRO B 1 270 ? -6.855 24.141 -14.188 1 97.5 270 PRO B CA 1
ATOM 4577 C C . PRO B 1 270 ? -7.742 23.766 -13 1 97.5 270 PRO B C 1
ATOM 4579 O O . PRO B 1 270 ? -8.633 22.922 -13.125 1 97.5 270 PRO B O 1
ATOM 4582 N N . LEU B 1 271 ? -7.5 24.297 -11.859 1 97.62 271 LEU B N 1
ATOM 4583 C CA . LEU B 1 271 ? -8.305 24 -10.68 1 97.62 271 LEU B CA 1
ATOM 4584 C C . LEU B 1 271 ? -9.75 24.438 -10.875 1 97.62 271 LEU B C 1
ATOM 4586 O O . LEU B 1 271 ? -10.68 23.75 -10.445 1 97.62 271 LEU B O 1
ATOM 4590 N N . ARG B 1 272 ? -9.953 25.578 -11.516 1 97 272 ARG B N 1
ATOM 4591 C CA . ARG B 1 272 ? -11.297 26.062 -11.812 1 97 272 ARG B CA 1
ATOM 4592 C C . ARG B 1 272 ? -12.07 25.047 -12.648 1 97 272 ARG B C 1
ATOM 4594 O O . ARG B 1 272 ? -13.234 24.75 -12.352 1 97 272 ARG B O 1
ATOM 4601 N N . VAL B 1 273 ? -11.453 24.547 -13.633 1 96.69 273 VAL B N 1
ATOM 4602 C CA . VAL B 1 273 ? -12.086 23.562 -14.516 1 96.69 273 VAL B CA 1
ATOM 4603 C C . VAL B 1 273 ? -12.43 22.312 -13.719 1 96.69 273 VAL B C 1
ATOM 4605 O O . VAL B 1 273 ? -13.555 21.812 -13.805 1 96.69 273 VAL B O 1
ATOM 4608 N N . ARG B 1 274 ? -11.477 21.844 -12.977 1 96.44 274 ARG B N 1
ATOM 4609 C CA . ARG B 1 274 ? -11.664 20.609 -12.211 1 96.44 274 ARG B CA 1
ATOM 4610 C C . ARG B 1 274 ? -12.75 20.781 -11.156 1 96.44 274 ARG B C 1
ATOM 4612 O O . ARG B 1 274 ? -13.562 19.875 -10.938 1 96.44 274 ARG B O 1
ATOM 4619 N N . LEU B 1 275 ? -12.742 21.906 -10.5 1 96.5 275 LEU B N 1
ATOM 4620 C CA . LEU B 1 275 ? -13.727 22.172 -9.453 1 96.5 275 LEU B CA 1
ATOM 4621 C C . LEU B 1 275 ? -15.141 22.188 -10.023 1 96.5 275 LEU B C 1
ATOM 4623 O O . LEU B 1 275 ? -16.078 21.719 -9.383 1 96.5 275 LEU B O 1
ATOM 4627 N N . ARG B 1 276 ? -15.305 22.703 -11.156 1 94.56 276 ARG B N 1
ATOM 4628 C CA . ARG B 1 276 ? -16.625 22.688 -11.797 1 94.56 276 ARG B CA 1
ATOM 4629 C C . ARG B 1 276 ? -17.125 21.266 -11.977 1 94.56 276 ARG B C 1
ATOM 4631 O O . ARG B 1 276 ? -18.297 20.969 -11.719 1 94.56 276 ARG B O 1
ATOM 4638 N N . GLU B 1 277 ? -16.234 20.438 -12.367 1 91.94 277 GLU B N 1
ATOM 4639 C CA . GLU B 1 277 ? -16.578 19.031 -12.547 1 91.94 277 GLU B CA 1
ATOM 4640 C C . GLU B 1 277 ? -16.953 18.375 -11.219 1 91.94 277 GLU B C 1
ATOM 4642 O O . GLU B 1 277 ? -17.953 17.656 -11.141 1 91.94 277 GLU B O 1
ATOM 4647 N N . VAL B 1 278 ? -16.156 18.625 -10.25 1 90.38 278 VAL B N 1
ATOM 4648 C CA . VAL B 1 278 ? -16.328 18.016 -8.93 1 90.38 278 VAL B CA 1
ATOM 4649 C C . VAL B 1 278 ? -17.641 18.5 -8.312 1 90.38 278 VAL B C 1
ATOM 4651 O O . VAL B 1 278 ? -18.391 17.703 -7.738 1 90.38 278 VAL B O 1
ATOM 4654 N N . LEU B 1 279 ? -17.891 19.766 -8.43 1 90.25 279 LEU B N 1
ATOM 4655 C CA . LEU B 1 279 ? -19.094 20.344 -7.828 1 90.25 279 LEU B CA 1
ATOM 4656 C C . LEU B 1 279 ? -20.344 19.859 -8.555 1 90.25 279 LEU B C 1
ATOM 4658 O O . LEU B 1 279 ? -21.375 19.594 -7.922 1 90.25 279 LEU B O 1
ATOM 4662 N N . ASP B 1 280 ? -20.234 19.688 -9.836 1 86.5 280 ASP B N 1
ATOM 4663 C CA . ASP B 1 280 ? -21.359 19.172 -10.617 1 86.5 280 ASP B CA 1
ATOM 4664 C C . ASP B 1 280 ? -21.672 17.719 -10.234 1 86.5 280 ASP B C 1
ATOM 4666 O O . ASP B 1 280 ? -22.828 17.344 -10.086 1 86.5 280 ASP B O 1
ATOM 4670 N N . ASN B 1 281 ? -20.641 16.953 -10.078 1 79.5 281 ASN B N 1
ATOM 4671 C CA . ASN B 1 281 ? -20.812 15.555 -9.703 1 79.5 281 ASN B CA 1
ATOM 4672 C C . ASN B 1 281 ? -21.359 15.414 -8.281 1 79.5 281 ASN B C 1
ATOM 4674 O O . ASN B 1 281 ? -22.188 14.547 -8.023 1 79.5 281 ASN B O 1
ATOM 4678 N N . PHE B 1 282 ? -20.844 16.203 -7.445 1 76.12 282 PHE B N 1
ATOM 4679 C CA . PHE B 1 282 ? -21.266 16.172 -6.047 1 76.12 282 PHE B CA 1
ATOM 4680 C C . PHE B 1 282 ? -22.734 16.547 -5.91 1 76.12 282 PHE B C 1
ATOM 4682 O O . PHE B 1 282 ? -23.484 15.898 -5.18 1 76.12 282 PHE B O 1
ATOM 4689 N N . ARG B 1 283 ? -23.125 17.516 -6.555 1 71.06 283 ARG B N 1
ATOM 4690 C CA . ARG B 1 283 ? -24.516 17.969 -6.52 1 71.06 283 ARG B CA 1
ATOM 4691 C C . ARG B 1 283 ? -25.438 16.922 -7.133 1 71.06 283 ARG B C 1
ATOM 4693 O O . ARG B 1 283 ? -26.531 16.688 -6.625 1 71.06 283 ARG B O 1
ATOM 4700 N N . LEU B 1 284 ? -24.922 16.281 -8.125 1 63.78 284 LEU B N 1
ATOM 4701 C CA . LEU B 1 284 ? -25.703 15.219 -8.758 1 63.78 284 LEU B CA 1
ATOM 4702 C C . LEU B 1 284 ? -25.844 14.023 -7.816 1 63.78 284 LEU B C 1
ATOM 4704 O O . LEU B 1 284 ? -26.922 13.445 -7.707 1 63.78 284 LEU B O 1
ATOM 4708 N N . GLU B 1 285 ? -24.734 13.672 -7.191 1 64.88 285 GLU B N 1
ATOM 4709 C CA . GLU B 1 285 ? -24.766 12.555 -6.254 1 64.88 285 GLU B CA 1
ATOM 4710 C C . GLU B 1 285 ? -25.688 12.844 -5.074 1 64.88 285 GLU B C 1
ATOM 4712 O O . GLU B 1 285 ? -26.422 11.961 -4.621 1 64.88 285 GLU B O 1
ATOM 4717 N N . GLN B 1 286 ? -25.5 14.047 -4.605 1 60.31 286 GLN B N 1
ATOM 4718 C CA . GLN B 1 286 ? -26.359 14.445 -3.506 1 60.31 286 GLN B CA 1
ATOM 4719 C C . GLN B 1 286 ? -27.828 14.375 -3.914 1 60.31 286 GLN B C 1
ATOM 4721 O O . GLN B 1 286 ? -28.703 14.086 -3.088 1 60.31 286 GLN B O 1
ATOM 4726 N N . LYS B 1 287 ? -27.953 14.648 -5.094 1 54.12 287 LYS B N 1
ATOM 4727 C CA . LYS B 1 287 ? -29.312 14.555 -5.609 1 54.12 287 LYS B CA 1
ATOM 4728 C C . LYS B 1 287 ? -29.75 13.094 -5.73 1 54.12 287 LYS B C 1
ATOM 4730 O O . LYS B 1 287 ? -30.906 12.766 -5.438 1 54.12 287 LYS B O 1
ATOM 4735 N N . LEU B 1 288 ? -28.781 12.344 -6.043 1 44.69 288 LEU B N 1
ATOM 4736 C CA . LEU B 1 288 ? -29.125 10.945 -6.262 1 44.69 288 LEU B CA 1
ATOM 4737 C C . LEU B 1 288 ? -29.109 10.164 -4.953 1 44.69 288 LEU B C 1
ATOM 4739 O O . LEU B 1 288 ? -29.875 9.219 -4.773 1 44.69 288 LEU B O 1
ATOM 4743 N N . PHE B 1 289 ? -28.172 10.484 -4.082 1 46.5 289 PHE B N 1
ATOM 4744 C CA . PHE B 1 289 ? -28 9.789 -2.811 1 46.5 289 PHE B CA 1
ATOM 4745 C C . PHE B 1 289 ? -27.891 10.789 -1.662 1 46.5 289 PHE B C 1
ATOM 4747 O O . PHE B 1 289 ? -26.797 10.992 -1.131 1 46.5 289 PHE B O 1
ATOM 4754 N N . PRO B 1 290 ? -29.016 11.383 -1.306 1 43.44 290 PRO B N 1
ATOM 4755 C CA . PRO B 1 290 ? -28.953 12.484 -0.345 1 43.44 290 PRO B CA 1
ATOM 4756 C C . PRO B 1 290 ? -28.391 12.055 1.011 1 43.44 290 PRO B C 1
ATOM 4758 O O . PRO B 1 290 ? -27.938 12.898 1.793 1 43.44 290 PRO B O 1
ATOM 4761 N N . LYS B 1 291 ? -28.625 10.781 1.409 1 46.38 291 LYS B N 1
ATOM 4762 C CA . LYS B 1 291 ? -28.344 10.383 2.783 1 46.38 291 LYS B CA 1
ATOM 4763 C C . LYS B 1 291 ? -26.844 10.109 2.977 1 46.38 291 LYS B C 1
ATOM 4765 O O . LYS B 1 291 ? -26.391 9.938 4.105 1 46.38 291 LYS B O 1
ATOM 4770 N N . LYS B 1 292 ? -26.328 9.836 2.105 1 41.31 292 LYS B N 1
ATOM 4771 C CA . LYS B 1 292 ? -24.969 9.383 2.371 1 41.31 292 LYS B CA 1
ATOM 4772 C C . LYS B 1 292 ? -24.047 10.57 2.621 1 41.31 292 LYS B C 1
ATOM 4774 O O . LYS B 1 292 ? -23.703 11.305 1.693 1 41.31 292 LYS B O 1
ATOM 4779 N N . LEU B 1 293 ? -24.234 11.125 3.863 1 36.41 293 LEU B N 1
ATOM 4780 C CA . LEU B 1 293 ? -23.406 12.25 4.281 1 36.41 293 LEU B CA 1
ATOM 4781 C C . LEU B 1 293 ? -21.922 11.875 4.27 1 36.41 293 LEU B C 1
ATOM 4783 O O . LEU B 1 293 ? -21.516 10.906 4.91 1 36.41 293 LEU B O 1
ATOM 4787 N N . LEU B 1 294 ? -21.312 12.07 3.342 1 37.62 294 LEU B N 1
ATOM 4788 C CA . LEU B 1 294 ? -19.859 11.859 3.363 1 37.62 294 LEU B CA 1
ATOM 4789 C C . LEU B 1 294 ? -19.266 12.289 4.699 1 37.62 294 LEU B C 1
ATOM 4791 O O . LEU B 1 294 ? -18.422 11.594 5.258 1 37.62 294 LEU B O 1
ATOM 4795 N N . TRP B 1 295 ? -18.812 13.586 4.922 1 33.97 295 TRP B N 1
ATOM 4796 C CA . TRP B 1 295 ? -18.188 14.086 6.145 1 33.97 295 TRP B CA 1
ATOM 4797 C C . TRP B 1 295 ? -19.234 14.344 7.223 1 33.97 295 TRP B C 1
ATOM 4799 O O . TRP B 1 295 ? -20.344 14.805 6.93 1 33.97 295 TRP B O 1
ATOM 4809 N N . PRO B 1 296 ? -19.094 13.758 8.523 1 30.42 296 PRO B N 1
ATOM 4810 C CA . PRO B 1 296 ? -20.078 13.93 9.578 1 30.42 296 PRO B CA 1
ATOM 4811 C C . PRO B 1 296 ? -20.672 15.336 9.617 1 30.42 296 PRO B C 1
ATOM 4813 O O . PRO B 1 296 ? -19.938 16.312 9.477 1 30.42 296 PRO B O 1
ATOM 4816 N N . GLU B 1 297 ? -22.031 15.633 9.227 1 26.64 297 GLU B N 1
ATOM 4817 C CA . GLU B 1 297 ? -22.719 16.812 9.75 1 26.64 297 GLU B CA 1
ATOM 4818 C C . GLU B 1 297 ? -22.469 16.984 11.242 1 26.64 297 GLU B C 1
ATOM 4820 O O . GLU B 1 297 ? -22.25 16.016 11.961 1 26.64 297 GLU B O 1
ATOM 4825 N N . GLY B 1 298 ? -22.203 18.281 11.906 1 20.72 298 GLY B N 1
ATOM 4826 C CA . GLY B 1 298 ? -22.75 18.531 13.227 1 20.72 298 GLY B CA 1
ATOM 4827 C C . GLY B 1 298 ? -24.172 18 13.383 1 20.72 298 GLY B C 1
ATOM 4828 O O . GLY B 1 298 ? -24.906 17.875 12.398 1 20.72 298 GLY B O 1
#

Radius of gyration: 26.1 Å; Cα contacts (8 Å, |Δi|>4): 1152; chains: 2; bounding box: 56×69×62 Å

Organism: Rhipicephalus microplus (NCBI:txid6941)

Secondary structure (DSSP, 8-state):
-PPPPHHHHHHHHHHHT-PPPSS--HHHHHHHHHHHHHH--EE-HHHHTT------HHHHHIIIIIS---B-HHHHHHHHHHHHHHTT-EEEEEEEEE-TTS-TT--PPPPEEEEEEEEE-TTS-EEEE--S-GGGT--SPEESSS--TTSEEEE-STT--EEEEEE-TTS-EEEEEEEEEEEPPHHHHHHHHHHHHH-TTSGGGTS-EEEEE-SSTTS-EEEEETTEEEEEETTTEEEEEEE--SHHHHHHHHHHTT-----IIIIIHHHHHHHHHHHHHHHHHHHH-TT--SS---/-PPPPHHHHHHHHHHHT-PPPSS--HHHHHHHHHHHHHH--EE-HHHHTT------HHHHHIIIIIS---B-HHHHHHHHHHHHHHTT-EEEEEEEEE-TTS-TT--PPPPEEEEEEEEE-TTS-EEEE--S-GGGT--SPEESSS--TTSEEEE-STT--EEEEEE-TTS-EEEEEEEEEEEPPHHHHHHHHHHHHH-TTSGGGTS-EEEEE-SSTTS-EEEEETTEEEEEETTTEEEEEEE--SHHHHHHHHHHTT-----IIIIIHHHHHHHHHHHHHHHHHHHH-TT--SS---